Protein AF-A0A381U8D2-F1 (afdb_monomer_lite)

Foldseek 3Di:
DEDQEADEDALPDADADPAAYEYEPVNVVVVGHHPYQRNHDQCSQWDQDPNDTDGRYDYHFDWDFPPVVLLVVLVVPFPAEAEFCPQFPDVFHARWTKEKEWADDQFFTKIFMFIFAFFQAAFDWGKAKAFAAQDDACQAADASYKAFDNDRDADLVPGPQPTFKIFGFQAHDVRHGCQVSQQPLQAQQWKKKKAFPVRQWIKIFGQNHRWDDDPGGTIRGGDRPRIDTDHDPSDDGDHRTMMMMTTPNTDADGDPPAFPNDNLLAFPDDPPLPDARALAAAHDDDGCLQALRLPAPPQDGCVRCVVSSQPHPRTPGHIDTDGDDAQREYEHEQYEYEYAYEFNAFYEYAYALWHWHQHNNGSPRIYIHGHEYEYQAAYAYPPADPLRHFQAVVNVGDRTAYEYATSREHEHEQYQCLQHAQNPHHAEYHYHYAYHGRAYFHAYNQQLHQAPANADQPSVAPVHRHHNNCNLCVSGHDTPPDDRRNPDLATEREEYHYAAHTHYPDYYYQFAEPPHSQDGPPGTGYHYDYHYNNVCVVNNHVSDDFIARPVRDGPDPPVDDDPDPPPD

Radius of gyration: 29.32 Å; chains: 1; bounding box: 74×53×84 Å

Sequence (568 aa):
VHTNGDIVFSNYGCPEFSGSVTITNEAVENGGGIGGWGACDEGVFEQEIDGETVNILDTISTIIFPPENSAQLVRANADYVFTADDMLFRSGKKDTMIMTEINFTEGGFWAAQWWYNIPPIGGPPNEFDFFWDGISQALNVVLGGLHFGQDNLYDPETGYDEADFFVVSHTDIHGDNVLTDLINTIDTDDILQIRNNDESKTVSFTVQNPPFQTSQGVLVSIVPGSINYSSDIDEGFLDNEPVTLVNTSASTGLAEDVEWNSFQYYHDHVDDGSEYCPVGGRHHFDFDYWNAAGIVGSNCDIFSCPNDIYNSEYVYMQKVFYPYSNPTVIYVKGGQVLVRGIVGGKYTIVTDDYTEYRRHDNMTIVDRVWGNIWLINDILYADSYTNGQVIHPEDGGTENVLGLIAGGSVIIANTRPNGARGQAYGSDIKINAAIMAMYGGFISHYWQNNLTAYHDWNDNLAYGYIADGRGGHRNYYRTENQNGLYNNTNDKRGVVHLWGSIVQQKRGYMLRNFPGPYNVSPGVGYDKNYHYDWNLRFNPPPYYPDQVDINNNIILKMASYGELDNDL

Structure (mmCIF, N/CA/C/O backbone):
data_AF-A0A381U8D2-F1
#
_entry.id   AF-A0A381U8D2-F1
#
loop_
_atom_site.group_PDB
_atom_site.id
_atom_site.type_symbol
_atom_site.label_atom_id
_atom_site.label_alt_id
_atom_site.label_comp_id
_atom_site.label_asym_id
_atom_site.label_entity_id
_atom_site.label_seq_id
_atom_site.pdbx_PDB_ins_code
_atom_site.Cartn_x
_atom_site.Cartn_y
_atom_site.Cartn_z
_atom_site.occupancy
_atom_site.B_iso_or_equiv
_atom_site.auth_seq_id
_atom_site.auth_comp_id
_atom_site.auth_asym_id
_atom_site.auth_atom_id
_atom_site.pdbx_PDB_model_num
ATOM 1 N N . VAL A 1 1 ? -9.342 1.828 29.354 1.00 86.00 1 VAL A N 1
ATOM 2 C CA . VAL A 1 1 ? -8.567 2.800 28.540 1.00 86.00 1 VAL A CA 1
ATOM 3 C C . VAL A 1 1 ? -7.209 3.015 29.187 1.00 86.00 1 VAL A C 1
ATOM 5 O O . VAL A 1 1 ? -7.146 3.073 30.401 1.00 86.00 1 VAL A O 1
ATOM 8 N N . HIS A 1 2 ? -6.133 3.121 28.411 1.00 88.62 2 HIS A N 1
ATOM 9 C CA . HIS A 1 2 ? -4.800 3.431 28.934 1.00 88.62 2 HIS A CA 1
ATOM 10 C C . HIS A 1 2 ? -4.152 4.541 28.099 1.00 88.62 2 HIS A C 1
ATOM 12 O O . HIS A 1 2 ? -4.355 4.573 26.884 1.00 88.62 2 HIS A O 1
ATOM 18 N N . THR A 1 3 ? -3.378 5.424 28.730 1.00 88.62 3 THR A N 1
ATOM 19 C CA . THR A 1 3 ? -2.547 6.418 28.042 1.00 88.62 3 THR A CA 1
ATOM 20 C C . THR A 1 3 ? -1.226 6.643 28.780 1.00 88.62 3 THR A C 1
ATOM 22 O O . THR A 1 3 ? -1.213 6.793 29.998 1.00 88.62 3 THR A O 1
ATOM 25 N N . ASN A 1 4 ? -0.128 6.718 28.018 1.00 88.19 4 ASN A N 1
ATOM 26 C CA . ASN A 1 4 ? 1.178 7.182 28.502 1.00 88.19 4 ASN A CA 1
ATOM 27 C C . ASN A 1 4 ? 1.285 8.718 28.580 1.00 88.19 4 ASN A C 1
ATOM 29 O O . ASN A 1 4 ? 2.284 9.238 29.068 1.00 88.19 4 ASN A O 1
ATOM 33 N N . GLY A 1 5 ? 0.301 9.443 28.041 1.00 86.69 5 GLY A N 1
ATOM 34 C CA . GLY A 1 5 ? 0.204 10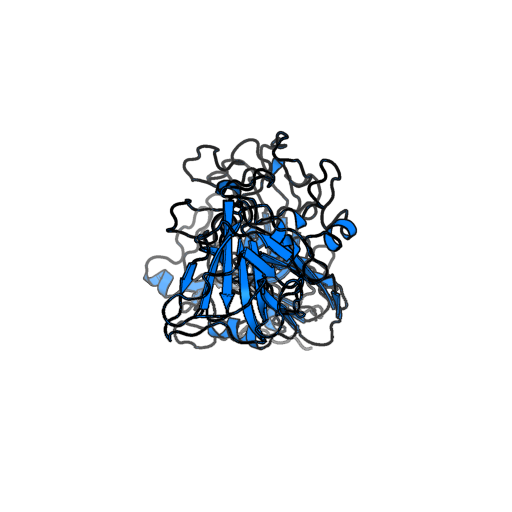.903 28.096 1.00 86.69 5 GLY A CA 1
ATOM 35 C C . GLY A 1 5 ? -1.100 11.359 28.746 1.00 86.69 5 GLY A C 1
ATOM 36 O O . GLY A 1 5 ? -1.708 10.617 29.513 1.00 86.69 5 GLY A O 1
ATOM 37 N N . ASP A 1 6 ? -1.577 12.546 28.380 1.00 87.88 6 ASP A N 1
ATOM 38 C CA . ASP A 1 6 ? -2.707 13.174 29.069 1.00 87.88 6 ASP A CA 1
ATOM 39 C C . ASP A 1 6 ? -4.083 12.766 28.527 1.00 87.88 6 ASP A C 1
ATOM 41 O O . ASP A 1 6 ? -4.304 12.624 27.318 1.00 87.88 6 ASP A O 1
ATOM 45 N N . ILE A 1 7 ? -5.056 12.676 29.434 1.00 88.69 7 ILE A N 1
ATOM 46 C CA . ILE A 1 7 ? -6.481 12.668 29.107 1.00 88.69 7 ILE A CA 1
ATOM 47 C C . ILE A 1 7 ? -6.977 14.114 29.087 1.00 88.69 7 ILE A C 1
ATOM 49 O O . ILE A 1 7 ? -6.838 14.858 30.057 1.00 88.69 7 ILE A O 1
ATOM 53 N N . VAL A 1 8 ? -7.592 14.503 27.971 1.00 89.19 8 VAL A N 1
ATOM 54 C CA . VAL A 1 8 ? -8.257 15.800 27.812 1.00 89.19 8 VAL A CA 1
ATOM 55 C C . VAL A 1 8 ? -9.687 15.562 27.351 1.00 89.19 8 VAL A C 1
ATOM 57 O O . VAL A 1 8 ? -9.925 14.856 26.363 1.00 89.19 8 VAL A O 1
ATOM 60 N N . PHE A 1 9 ? -10.630 16.166 28.063 1.00 90.19 9 PHE A N 1
ATOM 61 C CA . PHE A 1 9 ? -12.057 16.063 27.805 1.00 90.19 9 PHE A CA 1
ATOM 62 C C . PHE A 1 9 ? -12.585 17.242 26.983 1.00 90.19 9 PHE A C 1
ATOM 64 O O . PHE A 1 9 ? -11.987 18.315 26.898 1.00 90.19 9 PHE A O 1
ATOM 71 N N . SER A 1 10 ? -13.723 17.014 26.330 1.00 85.88 10 SER A N 1
ATOM 72 C CA . SER A 1 10 ? -14.376 18.002 25.472 1.00 85.88 10 SER A CA 1
ATOM 73 C C . SER A 1 10 ? -15.148 19.034 26.293 1.00 85.88 10 SER A C 1
ATOM 75 O O . SER A 1 10 ? -15.696 18.719 27.342 1.00 85.88 10 SER A O 1
ATOM 77 N N . ASN A 1 11 ? -15.295 20.249 25.758 1.00 87.75 11 ASN A N 1
ATOM 78 C CA . ASN A 1 11 ? -16.245 21.246 26.274 1.00 87.75 11 ASN A CA 1
ATOM 79 C C . ASN A 1 11 ? -17.713 20.936 25.910 1.00 87.75 11 ASN A C 1
ATOM 81 O O . ASN A 1 11 ? -18.607 21.679 26.301 1.00 87.75 11 ASN A O 1
ATOM 85 N N . TYR A 1 12 ? -17.970 19.883 25.128 1.00 83.56 12 TYR A N 1
ATOM 86 C CA . TYR A 1 12 ? -19.281 19.593 24.531 1.00 83.56 12 TYR A CA 1
ATOM 87 C C . TYR A 1 12 ? -19.822 18.198 24.883 1.00 83.56 12 TYR A C 1
ATOM 89 O O . TYR A 1 12 ? -20.508 17.577 24.076 1.00 83.56 12 TYR A O 1
ATOM 97 N N . GLY A 1 13 ? -19.511 17.704 26.081 1.00 84.00 13 GLY A N 1
ATOM 98 C CA . GLY A 1 13 ? -20.002 16.426 26.604 1.00 84.00 13 GLY A CA 1
ATOM 99 C C . GLY A 1 13 ? -18.897 15.589 27.240 1.00 84.00 13 GLY A C 1
ATOM 100 O O . GLY A 1 13 ? -17.712 15.883 27.067 1.00 84.00 13 GLY A O 1
ATOM 101 N N . CYS A 1 14 ? -19.306 14.535 27.948 1.00 87.50 14 CYS A N 1
ATOM 102 C CA . CYS A 1 14 ? -18.416 13.646 28.689 1.00 87.50 14 CYS A CA 1
ATOM 103 C C . CYS A 1 14 ? -18.540 12.203 28.221 1.00 87.50 14 CYS A C 1
ATOM 105 O O . CYS A 1 14 ? -19.649 11.772 27.899 1.00 87.50 14 CYS A O 1
ATOM 107 N N . PRO A 1 15 ? -17.420 11.466 28.140 1.00 87.00 15 PRO A N 1
ATOM 108 C CA . PRO A 1 15 ? -17.471 10.044 27.864 1.00 87.00 15 PRO A CA 1
ATOM 109 C C . PRO A 1 15 ? -18.020 9.293 29.077 1.00 87.00 15 PRO A C 1
ATOM 111 O O . PRO A 1 15 ? -17.845 9.719 30.215 1.00 87.00 15 PRO A O 1
ATOM 114 N N . GLU A 1 16 ? -18.618 8.143 28.807 1.00 85.62 16 GLU A N 1
ATOM 115 C CA . GLU A 1 16 ? -18.899 7.127 29.812 1.00 85.62 16 GLU A CA 1
ATOM 116 C C . GLU A 1 16 ? -17.839 6.032 29.673 1.00 85.62 16 GLU A C 1
ATOM 118 O O . GLU A 1 16 ? -17.576 5.540 28.570 1.00 85.62 16 GLU A O 1
ATOM 123 N N . PHE A 1 17 ? -17.194 5.675 30.779 1.00 84.38 17 PHE A N 1
ATOM 124 C CA . PHE A 1 17 ? -16.294 4.531 30.835 1.00 84.38 17 PHE A CA 1
ATOM 125 C C . PHE A 1 17 ? -17.013 3.392 31.545 1.00 84.38 17 PHE A C 1
ATOM 127 O O . PHE A 1 17 ? -17.603 3.608 32.595 1.00 84.38 17 PHE A O 1
ATOM 134 N N . SER A 1 18 ? -16.930 2.182 30.993 1.00 77.25 18 SER A N 1
ATOM 135 C CA . SER A 1 18 ? -17.496 0.949 31.562 1.00 77.25 18 SER A CA 1
ATOM 136 C C . SER A 1 18 ? -16.420 -0.019 32.084 1.00 77.25 18 SER A C 1
ATOM 138 O O . SER A 1 18 ? -16.686 -1.193 32.308 1.00 77.25 18 SER A O 1
ATOM 140 N N . GLY A 1 19 ? -15.185 0.456 32.283 1.00 79.75 19 GLY A N 1
ATOM 141 C CA . GLY A 1 19 ? -14.073 -0.345 32.799 1.00 79.75 19 GLY A CA 1
ATOM 142 C C . GLY A 1 19 ? -12.849 0.503 33.140 1.00 79.75 19 GLY A C 1
ATOM 143 O O . GLY A 1 19 ? -12.891 1.726 33.027 1.00 79.75 19 GLY A O 1
ATOM 144 N N . SER A 1 20 ? -11.746 -0.147 33.525 1.00 83.94 20 SER A N 1
ATOM 145 C CA . SER A 1 20 ? -10.568 0.537 34.076 1.00 83.94 20 SER A CA 1
ATOM 146 C C . SER A 1 20 ? -9.982 1.606 33.151 1.00 83.94 20 SER A C 1
ATOM 148 O O . SER A 1 20 ? -9.845 1.418 31.933 1.00 83.94 20 SER A O 1
ATOM 150 N N . VAL A 1 21 ? -9.595 2.732 33.743 1.00 88.06 21 VAL A N 1
ATOM 151 C CA . VAL A 1 21 ? -8.854 3.814 33.100 1.00 88.06 21 VAL A CA 1
ATOM 152 C C . VAL A 1 21 ? -7.514 3.954 33.803 1.00 88.06 21 VAL A C 1
ATOM 154 O O . VAL A 1 21 ? -7.453 4.034 35.018 1.00 88.06 21 VAL A O 1
ATOM 157 N N . THR A 1 22 ? -6.425 3.987 33.046 1.00 88.69 22 THR A N 1
ATOM 158 C CA . THR A 1 22 ? -5.085 4.131 33.624 1.00 88.69 22 THR A CA 1
ATOM 159 C C . THR A 1 22 ? -4.305 5.236 32.932 1.00 88.69 22 THR A C 1
ATOM 161 O O . THR A 1 22 ? -4.269 5.275 31.697 1.00 88.69 22 THR A O 1
ATOM 164 N N . ILE A 1 23 ? -3.644 6.070 33.723 1.00 89.00 23 ILE A N 1
ATOM 165 C CA . ILE A 1 23 ? -2.628 7.039 33.291 1.00 89.00 23 ILE A CA 1
ATOM 166 C C . ILE A 1 23 ? -1.275 6.636 33.881 1.00 89.00 23 ILE A C 1
ATOM 168 O O . ILE A 1 23 ? -1.216 5.771 34.756 1.00 89.00 23 ILE A O 1
ATOM 172 N N . THR A 1 24 ? -0.176 7.216 33.407 1.00 88.06 24 THR A N 1
ATOM 173 C CA . THR A 1 24 ? 1.145 6.843 33.921 1.00 88.06 24 THR A CA 1
ATOM 174 C C . THR A 1 24 ? 1.582 7.701 35.102 1.00 88.06 24 THR A C 1
ATOM 176 O O . THR A 1 24 ? 1.290 8.898 35.146 1.00 88.06 24 THR A O 1
ATOM 179 N N . ASN A 1 25 ? 2.319 7.100 36.042 1.00 86.50 25 ASN A N 1
ATOM 180 C CA . ASN A 1 25 ? 2.980 7.812 37.140 1.00 86.50 25 ASN A CA 1
ATOM 181 C C . ASN A 1 25 ? 3.822 8.967 36.587 1.00 86.50 25 ASN A C 1
ATOM 183 O O . ASN A 1 25 ? 3.724 10.096 37.056 1.00 86.50 25 ASN A O 1
ATOM 187 N N . GLU A 1 26 ? 4.575 8.703 35.519 1.00 85.44 26 GLU A N 1
ATOM 188 C CA . GLU A 1 26 ? 5.446 9.683 34.882 1.00 85.44 26 GLU A CA 1
ATOM 189 C C . GLU A 1 26 ? 4.659 10.836 34.231 1.00 85.44 26 GLU A C 1
ATOM 191 O O . GLU A 1 26 ? 5.106 11.982 34.279 1.00 85.44 26 GLU A O 1
ATOM 196 N N . ALA A 1 27 ? 3.480 10.584 33.642 1.00 84.62 27 ALA A N 1
ATOM 197 C CA . ALA A 1 27 ? 2.638 11.657 33.101 1.00 84.62 27 ALA A CA 1
ATOM 198 C C . ALA A 1 27 ? 2.110 12.569 34.218 1.00 84.62 27 ALA A C 1
ATOM 200 O O . ALA A 1 27 ? 2.160 13.792 34.090 1.00 84.62 27 ALA A O 1
ATOM 201 N N . VAL A 1 28 ? 1.662 11.985 35.333 1.00 85.62 28 VAL A N 1
ATOM 202 C CA . VAL A 1 28 ? 1.177 12.738 36.500 1.00 85.62 28 VAL A CA 1
ATOM 203 C C . VAL A 1 28 ? 2.308 13.544 37.151 1.00 85.62 28 VAL A C 1
ATOM 205 O O . VAL A 1 28 ? 2.137 14.731 37.426 1.00 85.62 28 VAL A O 1
ATOM 208 N N . GLU A 1 29 ? 3.484 12.943 37.350 1.00 85.62 29 GLU A N 1
ATOM 209 C CA . GLU A 1 29 ? 4.657 13.603 37.945 1.00 85.62 29 GLU A CA 1
ATOM 210 C C . GLU A 1 29 ? 5.160 14.793 37.115 1.00 85.62 29 GLU A C 1
ATOM 212 O O . GLU A 1 29 ? 5.603 15.798 37.675 1.00 85.62 29 GLU A O 1
ATOM 217 N N . ASN A 1 30 ? 5.035 14.724 35.787 1.00 83.19 30 ASN A N 1
ATOM 218 C CA . ASN A 1 30 ? 5.392 15.815 34.877 1.00 83.19 30 ASN A CA 1
ATOM 219 C C . ASN A 1 30 ? 4.339 16.941 34.811 1.00 83.19 30 ASN A C 1
ATOM 221 O O . ASN A 1 30 ? 4.438 17.831 33.965 1.00 83.19 30 ASN A O 1
ATOM 225 N N . GLY A 1 31 ? 3.346 16.935 35.707 1.00 77.56 31 GLY A N 1
ATOM 226 C CA . GLY A 1 31 ? 2.273 17.932 35.760 1.00 77.56 31 GLY A CA 1
ATOM 227 C C . GLY A 1 31 ? 1.148 17.698 34.748 1.00 77.56 31 GLY A C 1
ATOM 228 O O . GLY A 1 31 ? 0.357 18.611 34.515 1.00 77.56 31 GLY A O 1
ATOM 229 N N . GLY A 1 32 ? 1.100 16.507 34.146 1.00 81.50 32 GLY A N 1
ATOM 230 C CA . GLY A 1 32 ? 0.054 16.045 33.237 1.00 81.50 32 GLY A CA 1
ATOM 231 C C . GLY A 1 32 ? -0.979 15.150 33.931 1.00 81.50 32 GLY A C 1
ATOM 232 O O . GLY A 1 32 ? -1.434 15.427 35.043 1.00 81.50 32 GLY A O 1
ATOM 233 N N . GLY A 1 33 ? -1.380 14.072 33.256 1.00 83.12 33 GLY A N 1
ATOM 234 C CA . GLY A 1 33 ? -2.414 13.135 33.701 1.00 83.12 33 GLY A CA 1
ATOM 235 C C . GLY A 1 33 ? -3.786 13.529 33.163 1.00 83.12 33 GLY A C 1
ATOM 236 O O . GLY A 1 33 ? -4.181 13.077 32.088 1.00 83.12 33 GLY A O 1
ATOM 237 N N . ILE A 1 34 ? -4.508 14.401 33.875 1.00 88.06 34 ILE A N 1
ATOM 238 C CA . ILE A 1 34 ? -5.744 15.021 33.368 1.00 88.06 34 ILE A CA 1
ATOM 239 C C . ILE A 1 34 ? -5.422 16.440 32.893 1.00 88.06 34 ILE A C 1
ATOM 241 O O . ILE A 1 34 ? -5.469 17.402 33.658 1.00 88.06 34 ILE A O 1
ATOM 245 N N . GLY A 1 35 ? -5.090 16.570 31.608 1.00 83.19 35 GLY A N 1
ATOM 246 C CA . GLY A 1 35 ? -4.663 17.835 31.000 1.00 83.19 35 GLY A CA 1
ATOM 247 C C . GLY A 1 35 ? -5.793 18.857 30.812 1.00 83.19 35 GLY A C 1
ATOM 248 O O . GLY A 1 35 ? -5.533 20.032 30.556 1.00 83.19 35 GLY A O 1
ATOM 249 N N . GLY A 1 36 ? -7.056 18.440 30.940 1.00 88.12 36 GLY A N 1
ATOM 250 C CA . GLY A 1 36 ? -8.195 19.354 30.912 1.00 88.12 36 GLY A CA 1
ATOM 251 C C . GLY A 1 36 ? -9.540 18.654 31.068 1.00 88.12 36 GLY A C 1
ATOM 252 O O . GLY A 1 36 ? -9.834 17.689 30.366 1.00 88.12 36 GLY A O 1
ATOM 253 N N . TRP A 1 37 ? -10.371 19.188 31.960 1.00 91.31 37 TRP A N 1
ATOM 254 C CA . TRP A 1 37 ? -11.692 18.645 32.285 1.00 91.31 37 TRP A CA 1
ATOM 255 C C . TRP A 1 37 ? -12.788 19.010 31.285 1.00 91.31 37 TRP A C 1
ATOM 257 O O . TRP A 1 37 ? -13.767 18.285 31.153 1.00 91.31 37 TRP A O 1
ATOM 267 N N . GLY A 1 38 ? -12.631 20.105 30.544 1.00 91.75 38 GLY A N 1
ATOM 268 C CA . GLY A 1 38 ? -13.663 20.570 29.623 1.00 91.75 38 GLY A CA 1
ATOM 269 C C . GLY A 1 38 ? -15.020 20.738 30.319 1.00 91.75 38 GLY A C 1
ATOM 270 O O . GLY A 1 38 ? -15.133 21.506 31.270 1.00 91.75 38 GLY A O 1
ATOM 271 N N . ALA A 1 39 ? -16.039 20.017 29.845 1.00 91.38 39 ALA A N 1
ATOM 272 C CA . ALA A 1 39 ? -17.380 19.970 30.437 1.00 91.38 39 ALA A CA 1
ATOM 273 C C . ALA A 1 39 ? -17.568 18.861 31.492 1.00 91.38 39 ALA A C 1
ATOM 275 O O . ALA A 1 39 ? -18.692 18.654 31.946 1.00 91.38 39 ALA A O 1
ATOM 276 N N . CYS A 1 40 ? -16.504 18.139 31.842 1.00 93.88 40 CYS A N 1
ATOM 277 C CA . CYS A 1 40 ? -16.522 16.993 32.745 1.00 93.88 40 CYS A CA 1
ATOM 278 C C . CYS A 1 40 ? -16.004 17.334 34.135 1.00 93.88 40 CYS A C 1
ATOM 280 O O . CYS A 1 40 ? -15.383 18.373 34.348 1.00 93.88 40 CYS A O 1
ATOM 282 N N . ASP A 1 41 ? -16.246 16.425 35.068 1.00 91.75 41 ASP A N 1
ATOM 283 C CA . ASP A 1 41 ? -15.702 16.432 36.419 1.00 91.75 41 ASP A CA 1
ATOM 284 C C . ASP A 1 41 ? -15.196 15.028 36.783 1.00 91.75 41 ASP A C 1
ATOM 286 O O . ASP A 1 41 ? -15.220 14.113 35.957 1.00 91.75 41 ASP A O 1
ATOM 290 N N . GLU A 1 42 ? -14.704 14.863 38.009 1.00 88.69 42 GLU A N 1
ATOM 291 C CA . GLU A 1 42 ? -14.137 13.601 38.500 1.00 88.69 42 GLU A CA 1
ATOM 292 C C . GLU A 1 42 ? -15.126 12.426 38.450 1.00 88.69 42 GLU A C 1
ATOM 294 O O . GLU A 1 42 ? -14.688 11.281 38.322 1.00 88.69 42 GLU A O 1
ATOM 299 N N . GLY A 1 43 ? -16.438 12.699 38.436 1.00 89.75 43 GLY A N 1
ATOM 300 C CA . GLY A 1 43 ? -17.491 11.687 38.374 1.00 89.75 43 GLY A CA 1
ATOM 301 C C . GLY A 1 43 ? -17.454 10.830 37.107 1.00 89.75 43 GLY A C 1
ATOM 302 O O . GLY A 1 43 ? -18.003 9.735 37.093 1.00 89.75 43 GLY A O 1
ATOM 303 N N . VAL A 1 44 ? -16.745 11.253 36.051 1.00 90.88 44 VAL A N 1
ATOM 304 C CA . VAL A 1 44 ? -16.521 10.407 34.859 1.00 90.88 44 VAL A CA 1
ATOM 305 C C . VAL A 1 44 ? -15.710 9.142 35.156 1.00 90.88 44 VAL A C 1
ATOM 307 O O . VAL A 1 44 ? -15.709 8.215 34.348 1.00 90.88 44 VAL A O 1
ATOM 310 N N . PHE A 1 45 ? -15.002 9.112 36.286 1.00 91.38 45 PHE A N 1
ATOM 311 C CA . PHE A 1 45 ? -14.238 7.962 36.759 1.00 91.38 45 PHE A CA 1
ATOM 312 C C . PHE A 1 45 ? -14.902 7.260 37.944 1.00 91.38 45 PHE A C 1
ATOM 314 O O . PHE A 1 45 ? -14.269 6.410 38.562 1.00 91.38 45 PHE A O 1
ATOM 321 N N . GLU A 1 46 ? -16.145 7.593 38.275 1.00 90.62 46 GLU A N 1
ATOM 322 C CA . GLU A 1 46 ? -16.898 6.931 39.335 1.00 90.62 46 GLU A CA 1
ATOM 323 C C . GLU A 1 46 ? -17.862 5.908 38.723 1.00 90.62 46 GLU A C 1
ATOM 325 O O . GLU A 1 46 ? -18.598 6.207 37.782 1.00 90.62 46 GLU A O 1
ATOM 330 N N . GLN A 1 47 ? -17.855 4.683 39.247 1.00 85.19 47 GLN A N 1
ATOM 331 C CA . GLN A 1 47 ? -18.803 3.633 38.875 1.00 85.19 47 GLN A CA 1
ATOM 332 C C . GLN A 1 47 ? -19.455 3.028 40.108 1.00 85.19 47 GLN A C 1
ATOM 334 O O . GLN A 1 47 ? -18.795 2.802 41.114 1.00 85.19 47 GLN A O 1
ATOM 339 N N . GLU A 1 48 ? -20.738 2.700 40.000 1.00 85.56 48 GLU A N 1
ATOM 340 C CA . GLU A 1 48 ? -21.431 1.894 41.001 1.00 85.56 48 GLU A CA 1
ATOM 341 C C . GLU A 1 48 ? -21.191 0.413 40.710 1.00 85.56 48 GLU A C 1
ATOM 343 O O . GLU A 1 48 ? -21.728 -0.129 39.741 1.00 85.56 48 GLU A O 1
ATOM 348 N N . ILE A 1 49 ? -20.396 -0.242 41.553 1.00 81.50 49 ILE A N 1
ATOM 349 C CA . ILE A 1 49 ? -20.146 -1.684 41.492 1.00 81.50 49 ILE A CA 1
ATOM 350 C C . ILE A 1 49 ? -20.596 -2.277 42.825 1.00 81.50 49 ILE A C 1
ATOM 352 O O . ILE A 1 49 ? -20.163 -1.840 43.886 1.00 81.50 49 ILE A O 1
ATOM 356 N N . ASP A 1 50 ? -21.532 -3.227 42.775 1.00 83.31 50 ASP A N 1
ATOM 357 C CA . ASP A 1 50 ? -22.098 -3.903 43.954 1.00 83.31 50 ASP A CA 1
ATOM 358 C C . ASP A 1 50 ? -22.662 -2.968 45.047 1.00 83.31 50 ASP A C 1
ATOM 360 O O . ASP A 1 50 ? -22.727 -3.315 46.227 1.00 83.31 50 ASP A O 1
ATOM 364 N N . GLY A 1 51 ? -23.146 -1.788 44.646 1.00 85.06 51 GLY A N 1
ATOM 365 C CA . GLY A 1 51 ? -23.723 -0.788 45.551 1.00 85.06 51 GLY A CA 1
ATOM 366 C C . GLY A 1 51 ? -22.696 0.103 46.256 1.00 85.06 51 GLY A C 1
ATOM 367 O O . GLY A 1 51 ? -23.071 0.815 47.192 1.00 85.06 51 GLY A O 1
ATOM 368 N N . GLU A 1 52 ? -21.433 0.065 45.825 1.00 87.38 52 GLU A N 1
ATOM 369 C CA . GLU A 1 52 ? -20.385 0.997 46.229 1.00 87.38 52 GLU A CA 1
ATOM 370 C C . GLU A 1 52 ? -19.891 1.822 45.030 1.00 87.38 52 GLU A C 1
ATOM 372 O O . GLU A 1 52 ? -19.647 1.294 43.942 1.00 87.38 52 GLU A O 1
ATOM 377 N N . THR A 1 53 ? -19.690 3.124 45.248 1.00 87.75 53 THR A N 1
ATOM 378 C CA . THR A 1 53 ? -19.027 4.007 44.285 1.00 87.75 53 THR A CA 1
ATOM 379 C C . THR A 1 53 ? -17.522 3.730 44.298 1.00 87.75 53 THR A C 1
ATOM 381 O O . THR A 1 53 ? -16.838 4.029 45.281 1.00 87.75 53 THR A O 1
ATOM 384 N N . VAL A 1 54 ? -16.986 3.185 43.209 1.00 87.44 54 VAL A N 1
ATOM 385 C CA . VAL A 1 54 ? -15.552 2.932 43.026 1.00 87.44 54 VAL A CA 1
ATOM 386 C C . VAL A 1 54 ? -14.955 3.894 42.008 1.00 87.44 54 VAL A C 1
ATOM 388 O O . VAL A 1 54 ? -15.578 4.218 40.996 1.00 87.44 54 VAL A O 1
ATOM 391 N N . ASN A 1 55 ? -13.723 4.338 42.262 1.00 87.69 55 ASN A N 1
ATOM 392 C CA . ASN A 1 55 ? -12.965 5.103 41.282 1.00 87.69 55 ASN A CA 1
ATOM 393 C C . ASN A 1 55 ? -12.227 4.142 40.338 1.00 87.69 55 ASN A C 1
ATOM 395 O O . ASN A 1 55 ? -11.459 3.293 40.789 1.00 87.69 55 ASN A O 1
ATOM 399 N N . ILE A 1 56 ? -12.473 4.269 39.037 1.00 87.75 56 ILE A N 1
ATOM 400 C CA . ILE A 1 56 ? -11.892 3.416 37.991 1.00 87.75 56 ILE A CA 1
ATOM 401 C C . ILE A 1 56 ? -10.622 4.000 37.358 1.00 87.75 56 ILE A C 1
ATOM 403 O O . ILE A 1 56 ? -10.065 3.367 36.457 1.00 87.75 56 ILE A O 1
ATOM 407 N N . LEU A 1 57 ? -10.180 5.190 37.783 1.00 88.38 57 LEU A N 1
ATOM 408 C CA . LEU A 1 57 ? -8.914 5.799 37.384 1.00 88.38 57 LEU A CA 1
ATOM 409 C C . LEU A 1 57 ? -7.781 5.320 38.296 1.00 88.38 57 LEU A C 1
ATOM 411 O O . LEU A 1 57 ? -7.819 5.512 39.508 1.00 88.38 57 LEU A O 1
ATOM 415 N N . ASP A 1 58 ? -6.738 4.768 37.688 1.00 87.94 58 ASP A N 1
ATOM 416 C CA . ASP A 1 58 ? -5.533 4.312 38.379 1.00 87.94 58 ASP A CA 1
ATOM 417 C C . ASP A 1 58 ? -4.258 4.838 37.693 1.00 87.94 58 ASP A C 1
ATOM 419 O O . ASP A 1 58 ? -4.272 5.302 36.545 1.00 87.94 58 ASP A O 1
ATOM 423 N N . THR A 1 59 ? -3.137 4.775 38.403 1.00 87.00 59 THR A N 1
ATOM 424 C CA . THR A 1 59 ? -1.814 5.192 37.932 1.00 87.00 59 THR A CA 1
ATOM 425 C C . THR A 1 59 ? -0.874 3.996 37.850 1.00 87.00 59 THR A C 1
ATOM 427 O O . THR A 1 59 ? -0.628 3.327 38.851 1.00 87.00 59 THR A O 1
ATOM 430 N N . ILE A 1 60 ? -0.299 3.744 36.672 1.00 87.06 60 ILE A N 1
ATOM 431 C CA . ILE A 1 60 ? 0.660 2.647 36.452 1.00 87.06 60 ILE A CA 1
ATOM 432 C C . ILE A 1 60 ? 1.993 3.166 35.903 1.00 87.06 60 ILE A C 1
ATOM 434 O O . ILE A 1 60 ? 2.115 4.332 35.549 1.00 87.06 60 ILE A O 1
ATOM 438 N N . SER A 1 61 ? 3.020 2.324 35.816 1.00 85.06 61 SER A N 1
ATOM 439 C CA . SER A 1 61 ? 4.257 2.698 35.115 1.00 85.06 61 SER A CA 1
ATOM 440 C C . SER A 1 61 ? 4.033 2.841 33.611 1.00 85.06 61 SER A C 1
ATOM 442 O O . SER A 1 61 ? 3.174 2.175 33.030 1.00 85.06 61 SER A O 1
ATOM 444 N N . THR A 1 62 ? 4.843 3.688 32.977 1.00 85.81 62 THR A N 1
ATOM 445 C CA . THR A 1 62 ? 4.848 3.848 31.519 1.00 85.81 62 THR A CA 1
ATOM 446 C C . THR A 1 62 ? 5.017 2.512 30.797 1.00 85.81 62 THR A C 1
ATOM 448 O O . THR A 1 62 ? 5.913 1.722 31.104 1.00 85.81 62 THR A O 1
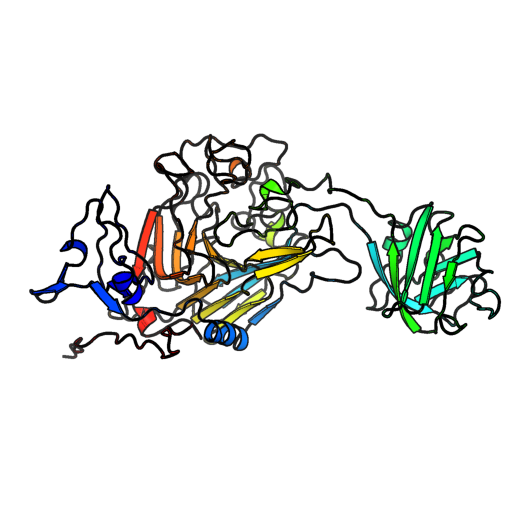ATOM 451 N N . ILE A 1 63 ? 4.142 2.271 29.819 1.00 85.25 63 ILE A N 1
ATOM 452 C CA . ILE A 1 63 ? 4.205 1.102 28.938 1.00 85.25 63 ILE A CA 1
ATOM 453 C C . ILE A 1 63 ? 5.160 1.424 27.788 1.00 85.25 63 ILE A C 1
ATOM 455 O O . ILE A 1 63 ? 4.997 2.455 27.132 1.00 85.25 63 ILE A O 1
ATOM 459 N N . ILE A 1 64 ? 6.134 0.560 27.500 1.00 84.31 64 ILE A N 1
ATOM 460 C CA . ILE A 1 64 ? 6.972 0.732 26.307 1.00 84.31 64 ILE A CA 1
ATOM 461 C C . ILE A 1 64 ? 6.117 0.464 25.068 1.00 84.31 64 ILE A C 1
ATOM 463 O O . ILE A 1 64 ? 5.483 -0.586 24.942 1.00 84.31 64 ILE A O 1
ATOM 467 N N . PHE A 1 65 ? 6.117 1.416 24.138 1.00 83.81 65 PHE A N 1
ATOM 468 C CA . PHE A 1 65 ? 5.456 1.277 22.849 1.00 83.81 65 PHE A CA 1
ATOM 469 C C . PHE A 1 65 ? 6.269 2.002 21.755 1.00 83.81 65 PHE A C 1
ATOM 471 O O . PHE A 1 65 ? 6.771 3.097 22.031 1.00 83.81 65 PHE A O 1
ATOM 478 N N . PRO A 1 66 ? 6.412 1.427 20.542 1.00 84.81 66 PRO A N 1
ATOM 479 C CA . PRO A 1 66 ? 5.938 0.101 20.126 1.00 84.81 66 PRO A CA 1
ATOM 480 C C . PRO A 1 66 ? 6.717 -1.062 20.774 1.00 84.81 66 PRO A C 1
ATOM 482 O O . PRO A 1 66 ? 7.837 -0.874 21.245 1.00 84.81 66 PRO A O 1
ATOM 485 N N . PRO A 1 67 ? 6.142 -2.278 20.822 1.00 78.06 67 PRO A N 1
ATOM 486 C CA . PRO A 1 67 ? 6.816 -3.444 21.386 1.00 78.06 67 PRO A CA 1
ATOM 487 C C . PRO A 1 67 ? 7.848 -4.014 20.391 1.00 78.06 67 PRO A C 1
ATOM 489 O O . PRO A 1 67 ? 7.505 -4.828 19.534 1.00 78.06 67 PRO A O 1
ATOM 492 N N . GLU A 1 68 ? 9.117 -3.605 20.505 1.00 65.00 68 GLU A N 1
ATOM 493 C CA . GLU A 1 68 ? 10.182 -3.961 19.543 1.00 65.00 68 GLU A CA 1
ATOM 494 C C . GLU A 1 68 ? 10.396 -5.479 19.380 1.00 65.00 68 GLU A C 1
ATOM 496 O O . GLU A 1 68 ? 10.303 -6.010 18.273 1.00 65.00 68 GLU A O 1
ATOM 501 N N . ASN A 1 69 ? 10.641 -6.209 20.475 1.00 72.00 69 ASN A N 1
ATOM 502 C CA . ASN A 1 69 ? 10.962 -7.645 20.408 1.00 72.00 69 ASN A CA 1
ATOM 503 C C . ASN A 1 69 ? 9.761 -8.502 19.979 1.00 72.00 69 ASN A C 1
ATOM 505 O O . ASN A 1 69 ? 9.911 -9.535 19.327 1.00 72.00 69 ASN A O 1
ATOM 509 N N . SER A 1 70 ? 8.554 -8.080 20.349 1.00 72.62 70 SER A N 1
ATOM 510 C CA . SER A 1 70 ? 7.343 -8.869 20.132 1.00 72.62 70 SER A CA 1
ATOM 511 C C . SER A 1 70 ? 6.844 -8.774 18.693 1.00 72.62 70 SER A C 1
ATOM 513 O O . SER A 1 70 ? 6.410 -9.779 18.140 1.00 72.62 70 SER A O 1
ATOM 515 N N . ALA A 1 71 ? 6.949 -7.606 18.050 1.00 80.75 71 ALA A N 1
ATOM 516 C CA . ALA A 1 71 ? 6.604 -7.466 16.634 1.00 80.75 71 ALA A CA 1
ATOM 517 C C . ALA A 1 71 ? 7.526 -8.318 15.742 1.00 80.75 71 ALA A C 1
ATOM 519 O O . ALA A 1 71 ? 7.059 -8.993 14.822 1.00 80.75 71 ALA A O 1
ATOM 520 N N . GLN A 1 72 ? 8.822 -8.359 16.068 1.00 86.19 72 GLN A N 1
ATOM 521 C CA . GLN A 1 72 ? 9.785 -9.245 15.410 1.00 86.19 72 GLN A CA 1
ATOM 522 C C . GLN A 1 72 ? 9.441 -10.722 15.626 1.00 86.19 72 GLN A C 1
ATOM 524 O O . GLN A 1 72 ? 9.514 -11.506 14.681 1.00 86.19 72 GLN A O 1
ATOM 529 N N . LEU A 1 73 ? 9.015 -11.100 16.838 1.00 88.88 73 LEU A N 1
ATOM 530 C CA . LEU A 1 73 ? 8.561 -12.459 17.129 1.00 88.88 73 LEU A CA 1
ATOM 531 C C . LEU A 1 73 ? 7.360 -12.851 16.260 1.00 88.88 73 LEU A C 1
ATOM 533 O O . LEU A 1 73 ? 7.346 -13.964 15.738 1.00 88.88 73 LEU A O 1
ATOM 537 N N . VAL A 1 74 ? 6.392 -11.949 16.062 1.00 92.38 74 VAL A N 1
ATOM 538 C CA . VAL A 1 74 ? 5.246 -12.206 15.174 1.00 92.38 74 VAL A CA 1
ATOM 539 C C . VAL A 1 74 ? 5.735 -12.483 13.755 1.00 92.38 74 VAL A C 1
ATOM 541 O O . VAL A 1 74 ? 5.435 -13.537 13.203 1.00 92.38 74 VAL A O 1
ATOM 544 N N . ARG A 1 75 ? 6.558 -11.589 13.185 1.00 94.12 75 ARG A N 1
ATOM 545 C CA . ARG A 1 75 ? 7.107 -11.754 11.824 1.00 94.12 75 ARG A CA 1
ATOM 546 C C . ARG A 1 75 ? 7.916 -13.051 11.682 1.00 94.12 75 ARG A C 1
ATOM 548 O O . ARG A 1 75 ? 7.809 -13.730 10.667 1.00 94.12 75 ARG A O 1
ATOM 555 N N . ALA A 1 76 ? 8.688 -13.424 12.705 1.00 94.12 76 ALA A N 1
ATOM 556 C CA . ALA A 1 76 ? 9.507 -14.638 12.713 1.00 94.12 76 ALA A CA 1
ATOM 557 C C . ALA A 1 76 ? 8.694 -15.943 12.803 1.00 94.12 76 ALA A C 1
ATOM 559 O O . ALA A 1 76 ? 9.216 -17.001 12.460 1.00 94.12 76 ALA A O 1
ATOM 560 N N . ASN A 1 77 ? 7.440 -15.878 13.258 1.00 95.88 77 ASN A N 1
ATOM 561 C CA . ASN A 1 77 ? 6.523 -17.018 13.335 1.00 95.88 77 ASN A CA 1
ATOM 562 C C . ASN A 1 77 ? 5.430 -16.948 12.254 1.00 95.88 77 ASN A C 1
ATOM 564 O O . ASN A 1 77 ? 4.369 -17.540 12.422 1.00 95.88 77 ASN A O 1
ATOM 568 N N . ALA A 1 78 ? 5.668 -16.216 11.160 1.00 97.50 78 ALA A N 1
ATOM 569 C CA . ALA A 1 78 ? 4.742 -16.148 10.039 1.00 97.50 78 ALA A CA 1
ATOM 570 C C . ALA A 1 78 ? 4.562 -17.521 9.371 1.00 97.50 78 ALA A C 1
ATOM 572 O O . ALA A 1 78 ? 5.530 -18.125 8.908 1.00 97.50 78 ALA A O 1
ATOM 573 N N . ASP A 1 79 ? 3.315 -17.980 9.268 1.00 98.25 79 ASP A N 1
ATOM 574 C CA . ASP A 1 79 ? 2.947 -19.161 8.481 1.00 98.25 79 ASP A CA 1
ATOM 575 C C . ASP A 1 79 ? 2.935 -18.836 6.980 1.00 98.25 79 ASP A C 1
ATOM 577 O O . ASP A 1 79 ? 3.301 -19.667 6.147 1.00 98.25 79 ASP A O 1
ATOM 581 N N . TYR A 1 80 ? 2.537 -17.605 6.639 1.00 98.31 80 TYR A N 1
ATOM 582 C CA . TYR A 1 80 ? 2.517 -17.088 5.274 1.00 98.31 80 TYR A CA 1
ATOM 583 C C . TYR A 1 80 ? 3.256 -15.757 5.192 1.00 98.31 80 TYR A C 1
ATOM 585 O O . TYR A 1 80 ? 2.953 -14.828 5.941 1.00 98.31 80 TYR A O 1
ATOM 593 N N . VAL A 1 81 ? 4.191 -15.658 4.245 1.00 98.44 81 VAL A N 1
ATOM 594 C CA . VAL A 1 81 ? 4.919 -14.424 3.933 1.00 98.44 81 VAL A CA 1
ATOM 595 C C . VAL A 1 81 ? 4.564 -13.992 2.515 1.00 98.44 81 VAL A C 1
ATOM 597 O O . VAL A 1 81 ? 4.834 -14.717 1.560 1.00 98.44 81 VAL A O 1
ATOM 600 N N . PHE A 1 82 ? 3.957 -12.815 2.390 1.00 98.50 82 PHE A N 1
ATOM 601 C CA . PHE A 1 82 ? 3.694 -12.153 1.116 1.00 98.50 82 PHE A CA 1
ATOM 602 C C . PHE A 1 82 ? 4.761 -11.082 0.903 1.00 98.50 82 PHE A C 1
ATOM 604 O O . PHE A 1 82 ? 4.744 -10.042 1.564 1.00 98.50 82 PHE A O 1
ATOM 611 N N . THR A 1 83 ? 5.713 -11.370 0.020 1.00 97.25 83 THR A N 1
ATOM 612 C CA . THR A 1 83 ? 6.828 -10.475 -0.299 1.00 97.25 83 THR A CA 1
ATOM 613 C C . THR A 1 83 ? 6.359 -9.382 -1.250 1.00 97.25 83 THR A C 1
ATOM 615 O O . THR A 1 83 ? 5.778 -9.671 -2.292 1.00 97.25 83 THR A O 1
ATOM 618 N N . ALA A 1 84 ? 6.558 -8.126 -0.871 1.00 95.06 84 ALA A N 1
ATOM 619 C CA . ALA A 1 84 ? 6.164 -6.953 -1.644 1.00 95.06 84 ALA A CA 1
ATOM 620 C C . ALA A 1 84 ? 7.352 -6.037 -2.002 1.00 95.06 84 ALA A C 1
ATOM 622 O O . ALA A 1 84 ? 7.164 -5.004 -2.641 1.00 95.06 84 ALA A O 1
ATOM 623 N N . ASP A 1 85 ? 8.573 -6.443 -1.645 1.00 93.69 85 ASP A N 1
ATOM 624 C CA . ASP A 1 85 ? 9.827 -5.762 -1.975 1.00 93.69 85 ASP A CA 1
ATOM 625 C C . ASP A 1 85 ? 10.608 -6.412 -3.139 1.00 93.69 85 ASP A C 1
ATOM 627 O O . ASP A 1 85 ? 11.698 -5.956 -3.469 1.00 93.69 85 ASP A O 1
ATOM 631 N N . ASP A 1 86 ? 10.047 -7.423 -3.817 1.00 91.50 86 ASP A N 1
ATOM 632 C CA . ASP A 1 86 ? 10.699 -8.155 -4.927 1.00 91.50 86 ASP A CA 1
ATOM 633 C C . ASP A 1 86 ? 10.995 -7.290 -6.168 1.00 91.50 86 ASP A C 1
ATOM 635 O O . ASP A 1 86 ? 11.882 -7.598 -6.967 1.00 91.50 86 ASP A O 1
ATOM 639 N N . MET A 1 87 ? 10.225 -6.219 -6.368 1.00 88.19 87 MET A N 1
ATOM 640 C CA . MET A 1 87 ? 10.351 -5.323 -7.523 1.00 88.19 87 MET A CA 1
ATOM 641 C C . MET A 1 87 ? 11.090 -4.021 -7.202 1.00 88.19 87 MET A C 1
ATOM 643 O O . MET A 1 87 ? 11.123 -3.098 -8.023 1.00 88.19 87 MET A O 1
ATOM 647 N N . LEU A 1 88 ? 11.719 -3.965 -6.032 1.00 89.62 88 LEU A N 1
ATOM 648 C CA . LEU A 1 88 ? 12.503 -2.831 -5.574 1.00 89.62 88 LEU A CA 1
ATOM 649 C C . LEU A 1 88 ? 13.988 -3.100 -5.751 1.00 89.62 88 LEU A C 1
ATOM 651 O O . LEU A 1 88 ? 14.446 -4.240 -5.733 1.00 89.62 88 LEU A O 1
ATOM 655 N N . PHE A 1 89 ? 14.739 -2.021 -5.938 1.00 80.12 89 PHE A N 1
ATOM 656 C CA . PHE A 1 89 ? 16.194 -2.031 -6.004 1.00 80.12 89 PHE A CA 1
ATOM 657 C C . PHE A 1 89 ? 16.766 -2.984 -7.075 1.00 80.12 89 PHE A C 1
ATOM 659 O O . PHE A 1 89 ? 17.894 -3.456 -6.948 1.00 80.12 89 PHE A O 1
ATOM 666 N N . ARG A 1 90 ? 16.006 -3.258 -8.151 1.00 79.38 90 ARG A N 1
ATOM 667 C CA . ARG A 1 90 ? 16.440 -4.100 -9.276 1.00 79.38 90 ARG A CA 1
ATOM 668 C C . ARG A 1 90 ? 17.455 -3.358 -10.134 1.00 79.38 90 ARG A C 1
ATOM 670 O O . ARG A 1 90 ? 17.229 -2.200 -10.505 1.00 79.38 90 ARG A O 1
ATOM 677 N N . SER A 1 91 ? 18.550 -4.051 -10.451 1.00 65.62 91 SER A N 1
ATOM 678 C CA . SER A 1 91 ? 19.468 -3.610 -11.494 1.00 65.62 91 SER A CA 1
ATOM 679 C C . SER A 1 91 ? 18.653 -3.470 -12.751 1.00 65.62 91 SER A C 1
ATOM 681 O O . SER A 1 91 ? 17.786 -4.299 -13.048 1.00 65.62 91 SER A O 1
ATOM 683 N N . GLY A 1 92 ? 18.875 -2.389 -13.452 1.00 63.94 92 GLY A N 1
ATOM 684 C CA . GLY A 1 92 ? 18.325 -2.336 -14.759 1.00 63.94 92 GLY A CA 1
ATOM 685 C C . GLY A 1 92 ? 17.068 -1.463 -14.931 1.00 63.94 92 GLY A C 1
ATOM 686 O O . GLY A 1 92 ? 16.510 -1.235 -16.010 1.00 63.94 92 GLY A O 1
ATOM 687 N N . LYS A 1 93 ? 16.451 -1.233 -13.782 1.00 74.69 93 LYS A N 1
ATOM 688 C CA . LYS A 1 93 ? 15.011 -1.360 -13.676 1.00 74.69 93 LYS A CA 1
ATOM 689 C C . LYS A 1 93 ? 14.545 -0.382 -12.633 1.00 74.69 93 LYS A C 1
ATOM 691 O O . LYS A 1 93 ? 15.097 -0.269 -11.537 1.00 74.69 93 LYS A O 1
ATOM 696 N N . LYS A 1 94 ? 13.474 0.307 -12.977 1.00 79.94 94 LYS A N 1
ATOM 697 C CA . LYS A 1 94 ? 12.778 1.174 -12.043 1.00 79.94 94 LYS A CA 1
ATOM 698 C C . LYS A 1 94 ? 12.185 0.375 -10.889 1.00 79.94 94 LYS A C 1
ATOM 700 O O . LYS A 1 94 ? 11.771 -0.780 -11.056 1.00 79.94 94 LYS A O 1
ATOM 705 N N . ASP A 1 95 ? 12.126 1.022 -9.729 1.00 87.31 95 ASP A N 1
ATOM 706 C CA . ASP A 1 95 ? 11.422 0.483 -8.571 1.00 87.31 95 ASP A CA 1
ATOM 707 C C . ASP A 1 95 ? 9.924 0.457 -8.835 1.00 87.31 95 ASP A C 1
ATOM 709 O O . ASP A 1 95 ? 9.358 1.365 -9.446 1.00 87.31 95 ASP A O 1
ATOM 713 N N . THR A 1 96 ? 9.286 -0.610 -8.372 1.00 87.06 96 THR A N 1
ATOM 714 C CA . THR A 1 96 ? 7.841 -0.783 -8.448 1.00 87.06 96 THR A CA 1
ATOM 715 C C . THR A 1 96 ? 7.377 -1.372 -7.127 1.00 87.06 96 THR A C 1
ATOM 717 O O . THR A 1 96 ? 7.882 -2.404 -6.691 1.00 87.06 96 THR A O 1
ATOM 720 N N . MET A 1 97 ? 6.438 -0.700 -6.471 1.00 91.31 97 MET A N 1
ATOM 721 C CA . MET A 1 97 ? 5.907 -1.139 -5.182 1.00 91.31 97 MET A CA 1
ATOM 722 C C . MET A 1 97 ? 4.897 -2.257 -5.386 1.00 91.31 97 MET A C 1
ATOM 724 O O . MET A 1 97 ? 4.305 -2.349 -6.456 1.00 91.31 97 MET A O 1
ATOM 728 N N . ILE A 1 98 ? 4.631 -3.058 -4.353 1.00 93.88 98 ILE A N 1
ATOM 729 C CA . ILE A 1 98 ? 3.596 -4.096 -4.381 1.00 93.88 98 ILE A CA 1
ATOM 730 C C . ILE A 1 98 ? 2.638 -3.916 -3.188 1.00 93.88 98 ILE A C 1
ATOM 732 O O . ILE A 1 98 ? 3.045 -3.715 -2.046 1.00 93.88 98 ILE A O 1
ATOM 736 N N . MET A 1 99 ? 1.332 -3.960 -3.448 1.00 93.69 99 MET A N 1
ATOM 737 C CA . MET A 1 99 ? 0.254 -3.947 -2.456 1.00 93.69 99 MET A CA 1
ATOM 738 C C . MET A 1 99 ? -0.304 -5.357 -2.300 1.00 93.69 99 MET A C 1
ATOM 740 O O . MET A 1 99 ? -0.579 -6.005 -3.304 1.00 93.69 99 MET A O 1
ATOM 744 N N . THR A 1 100 ? -0.567 -5.796 -1.068 1.00 96.25 100 THR A N 1
ATOM 745 C CA . THR A 1 100 ? -1.239 -7.080 -0.790 1.00 96.25 100 THR A CA 1
ATOM 746 C C . THR A 1 100 ? -2.705 -6.854 -0.386 1.00 96.25 100 THR A C 1
ATOM 748 O O . THR A 1 100 ? -2.998 -5.923 0.352 1.00 96.25 100 THR A O 1
ATOM 751 N N . GLU A 1 101 ? -3.654 -7.691 -0.806 1.00 96.50 101 GLU A N 1
ATOM 752 C CA . GLU A 1 101 ? -4.997 -7.780 -0.195 1.00 96.50 101 GLU A CA 1
ATOM 753 C C . GLU A 1 101 ? -5.127 -9.105 0.548 1.00 96.50 101 GLU A C 1
ATOM 755 O O . GLU A 1 101 ? -4.764 -10.144 0.007 1.00 96.50 101 GLU A O 1
ATOM 760 N N . ILE A 1 102 ? -5.715 -9.062 1.744 1.00 98.56 102 ILE A N 1
ATOM 761 C CA . ILE A 1 102 ? -6.215 -10.210 2.496 1.00 98.56 102 ILE A CA 1
ATOM 762 C C . ILE A 1 102 ? -7.741 -10.087 2.629 1.00 98.56 102 ILE A C 1
ATOM 764 O O . ILE A 1 102 ? -8.265 -9.156 3.244 1.00 98.56 102 ILE A O 1
ATOM 768 N N . ASN A 1 103 ? -8.472 -11.037 2.048 1.00 98.25 103 ASN A N 1
ATOM 769 C CA . ASN A 1 103 ? -9.933 -11.084 2.065 1.00 98.25 103 ASN A CA 1
ATOM 770 C C . ASN A 1 103 ? -10.417 -12.358 2.772 1.00 98.25 103 ASN A C 1
ATOM 772 O O . ASN A 1 103 ? -10.362 -13.454 2.208 1.00 98.25 103 ASN A O 1
ATOM 776 N N . PHE A 1 104 ? -10.874 -12.205 4.012 1.00 98.75 104 PHE A N 1
ATOM 777 C CA . PHE A 1 104 ? -11.292 -13.301 4.877 1.00 98.75 104 PHE A CA 1
ATOM 778 C C . PHE A 1 104 ? -12.643 -13.909 4.480 1.00 98.75 104 PHE A C 1
ATOM 780 O O . PHE A 1 104 ? -13.569 -13.231 4.025 1.00 98.75 104 PHE A O 1
ATOM 787 N N . THR A 1 105 ? -12.758 -15.212 4.716 1.00 98.00 105 THR A N 1
ATOM 788 C CA . THR A 1 105 ? -13.987 -16.006 4.642 1.00 98.00 105 THR A CA 1
ATOM 789 C C . THR A 1 105 ? -14.077 -16.927 5.864 1.00 98.00 105 THR A C 1
ATOM 791 O O . THR A 1 105 ? -13.079 -17.177 6.536 1.00 98.00 105 THR A O 1
ATOM 794 N N . GLU A 1 106 ? -15.247 -17.508 6.125 1.00 96.62 106 GLU A N 1
ATOM 795 C CA . GLU A 1 106 ? -15.448 -18.415 7.267 1.00 96.62 106 GLU A CA 1
ATOM 796 C C . GLU A 1 106 ? -14.488 -19.627 7.286 1.00 96.62 106 GLU A C 1
ATOM 798 O O . GLU A 1 106 ? -14.213 -20.181 8.343 1.00 96.62 106 GLU A O 1
ATOM 803 N N . GLY A 1 107 ? -13.949 -20.044 6.135 1.00 97.06 107 GLY A N 1
ATOM 804 C CA . GLY A 1 107 ? -13.059 -21.208 6.035 1.00 97.06 107 GLY A CA 1
ATOM 805 C C . GLY A 1 107 ? -11.578 -20.898 5.808 1.00 97.06 107 GLY A C 1
ATOM 806 O O . GLY A 1 107 ? -10.822 -21.827 5.528 1.00 97.06 107 GLY A O 1
ATOM 807 N N . GLY A 1 108 ? -11.155 -19.632 5.815 1.00 98.31 108 GLY A N 1
ATOM 808 C CA . GLY A 1 108 ? -9.819 -19.243 5.354 1.00 98.31 108 GLY A CA 1
ATOM 809 C C . GLY A 1 108 ? -9.746 -17.804 4.855 1.00 98.31 108 GLY A C 1
ATOM 810 O O . GLY A 1 108 ? -10.670 -17.017 5.046 1.00 98.31 108 GLY A O 1
ATOM 811 N N . PHE A 1 109 ? -8.693 -17.458 4.124 1.00 98.75 109 PHE A N 1
ATOM 812 C CA . PHE A 1 109 ? -8.576 -16.149 3.479 1.00 98.75 109 PHE A CA 1
ATOM 813 C C . PHE A 1 109 ? -8.105 -16.270 2.035 1.00 98.75 109 PHE A C 1
ATOM 815 O O . PHE A 1 109 ? -7.428 -17.220 1.651 1.00 98.75 109 PHE A O 1
ATOM 822 N N . TRP A 1 110 ? -8.465 -15.286 1.223 1.00 98.50 110 TRP A N 1
ATOM 823 C CA . TRP A 1 110 ? -7.867 -15.074 -0.085 1.00 98.50 110 TRP A CA 1
ATOM 824 C C . TRP A 1 110 ? -6.756 -14.037 0.021 1.00 98.50 110 TRP A C 1
ATOM 826 O O . TRP A 1 110 ? -6.954 -13.028 0.696 1.00 98.50 110 TRP A O 1
ATOM 836 N N . ALA A 1 111 ? -5.647 -14.242 -0.687 1.00 98.25 111 ALA A N 1
ATOM 837 C CA . ALA A 1 111 ? -4.606 -13.237 -0.855 1.00 98.25 111 ALA A CA 1
ATOM 838 C C . ALA A 1 111 ? -4.338 -12.943 -2.330 1.00 98.25 111 ALA A C 1
ATOM 840 O O . ALA A 1 111 ? -4.374 -13.858 -3.148 1.00 98.25 111 ALA A O 1
ATOM 841 N N . ALA A 1 112 ? -4.066 -11.684 -2.660 1.00 95.75 112 ALA A N 1
ATOM 842 C CA . ALA A 1 112 ? -3.650 -11.226 -3.988 1.00 95.75 112 ALA A CA 1
ATOM 843 C C . ALA A 1 112 ? -2.632 -10.087 -3.832 1.00 95.75 112 ALA A C 1
ATOM 845 O O . ALA A 1 112 ? -2.645 -9.406 -2.805 1.00 95.75 112 ALA A O 1
ATOM 846 N N . GLN A 1 113 ? -1.769 -9.871 -4.827 1.00 94.94 113 GLN A N 1
ATOM 847 C CA . GLN A 1 113 ? -0.838 -8.741 -4.836 1.00 94.94 113 GLN A CA 1
ATOM 848 C C . GLN A 1 113 ? -0.877 -7.985 -6.161 1.00 94.94 113 GLN A C 1
ATOM 850 O O . GLN A 1 113 ? -0.976 -8.606 -7.219 1.00 94.94 113 GLN A O 1
ATOM 855 N N . TRP A 1 114 ? -0.731 -6.662 -6.107 1.00 91.44 114 TRP A N 1
ATOM 856 C CA . TRP A 1 114 ? -0.649 -5.793 -7.282 1.00 91.44 114 TRP A CA 1
ATOM 857 C C . TRP A 1 114 ? 0.537 -4.857 -7.181 1.00 91.44 114 TRP A C 1
ATOM 859 O O . TRP A 1 114 ? 0.761 -4.266 -6.126 1.00 91.44 114 TRP A O 1
ATOM 869 N N . TRP A 1 115 ? 1.258 -4.680 -8.277 1.00 89.44 115 TRP A N 1
ATOM 870 C CA . TRP A 1 115 ? 2.261 -3.650 -8.377 1.00 89.44 115 TRP A CA 1
ATOM 871 C C . TRP A 1 115 ? 1.611 -2.269 -8.531 1.00 89.44 115 TRP A C 1
ATOM 873 O O . TRP A 1 115 ? 0.518 -2.120 -9.080 1.00 89.44 115 TRP A O 1
ATOM 883 N N . TYR A 1 116 ? 2.267 -1.243 -8.008 1.00 88.31 116 TYR A N 1
ATOM 884 C CA . TYR A 1 116 ? 1.855 0.144 -8.146 1.00 88.31 116 TYR A CA 1
ATOM 885 C C . TYR A 1 116 ? 3.063 1.066 -8.068 1.00 88.31 116 TYR A C 1
ATOM 887 O O . TYR A 1 116 ? 4.110 0.715 -7.527 1.00 88.31 116 TYR A O 1
ATOM 895 N N . ASN A 1 117 ? 2.888 2.278 -8.576 1.00 87.25 117 ASN A N 1
ATOM 896 C CA . ASN A 1 117 ? 3.882 3.332 -8.482 1.00 87.25 117 ASN A CA 1
ATOM 897 C C . ASN A 1 117 ? 3.301 4.505 -7.702 1.00 87.25 117 ASN A C 1
ATOM 899 O O . ASN A 1 117 ? 2.101 4.777 -7.754 1.00 87.25 117 ASN A O 1
ATOM 903 N N . ILE A 1 118 ? 4.167 5.197 -6.974 1.00 88.31 118 ILE A N 1
ATOM 904 C CA . ILE A 1 118 ? 3.816 6.430 -6.280 1.00 88.31 118 ILE A CA 1
ATOM 905 C C . ILE A 1 118 ? 4.360 7.584 -7.126 1.00 88.31 118 ILE A C 1
ATOM 907 O O . ILE A 1 118 ? 5.576 7.648 -7.317 1.00 88.31 118 ILE A O 1
ATOM 911 N N . PRO A 1 119 ? 3.497 8.470 -7.657 1.00 88.31 119 PRO A N 1
ATOM 912 C CA . PRO A 1 119 ? 3.944 9.687 -8.309 1.00 88.31 119 PRO A CA 1
ATOM 913 C C . PRO A 1 119 ? 4.840 10.548 -7.423 1.00 88.31 119 PRO A C 1
ATOM 915 O O . PRO A 1 119 ? 4.549 10.679 -6.236 1.00 88.31 119 PRO A O 1
ATOM 918 N N . PRO A 1 120 ? 5.867 11.200 -7.988 1.00 89.06 120 PRO A N 1
ATOM 919 C CA . PRO A 1 120 ? 6.115 11.357 -9.420 1.00 89.06 120 PRO A CA 1
ATOM 920 C C . PRO A 1 120 ? 6.724 10.119 -10.104 1.00 89.06 120 PRO A C 1
ATOM 922 O O . PRO A 1 120 ? 7.668 9.485 -9.638 1.00 89.06 120 PRO A O 1
ATOM 925 N N . ILE A 1 121 ? 6.165 9.801 -11.264 1.00 87.19 121 ILE A N 1
ATOM 926 C CA . ILE A 1 121 ? 6.552 8.723 -12.168 1.00 87.19 121 ILE A CA 1
ATOM 927 C C . ILE A 1 121 ? 7.214 9.371 -13.376 1.00 87.19 121 ILE A C 1
ATOM 929 O O . ILE A 1 121 ? 6.588 10.174 -14.056 1.00 87.19 121 ILE A O 1
ATOM 933 N N . GLY A 1 122 ? 8.476 9.066 -13.661 1.00 79.19 122 GLY A N 1
ATOM 934 C CA . GLY A 1 122 ? 9.166 9.649 -14.820 1.00 79.19 122 GLY A CA 1
ATOM 935 C C . GLY A 1 122 ? 9.351 8.696 -15.976 1.00 79.19 122 GLY A C 1
ATOM 936 O O . GLY A 1 122 ? 9.058 7.501 -15.869 1.00 79.19 122 GLY A O 1
ATOM 937 N N . GLY A 1 123 ? 9.869 9.263 -17.063 1.00 67.81 123 GLY A N 1
ATOM 938 C CA . GLY A 1 123 ? 10.122 8.603 -18.335 1.00 67.81 123 GLY A CA 1
ATOM 939 C C . GLY A 1 123 ? 11.113 7.450 -18.178 1.00 67.81 123 GLY A C 1
ATOM 940 O O . GLY A 1 123 ? 11.987 7.517 -17.316 1.00 67.81 123 GLY A O 1
ATOM 941 N N . PRO A 1 124 ? 10.950 6.340 -18.899 1.00 56.25 124 PRO A N 1
ATOM 942 C CA . PRO A 1 124 ? 11.783 5.139 -18.731 1.00 56.25 124 PRO A CA 1
ATOM 943 C C . PRO A 1 124 ? 13.304 5.419 -18.916 1.00 56.25 124 PRO A C 1
ATOM 945 O O . PRO A 1 124 ? 13.619 6.129 -19.867 1.00 56.25 124 PRO A O 1
ATOM 948 N N . PRO A 1 125 ? 14.244 4.851 -18.103 1.00 62.50 125 PRO A N 1
ATOM 949 C CA . PRO A 1 125 ? 15.510 4.333 -18.633 1.00 62.50 125 PRO A CA 1
ATOM 950 C C . PRO A 1 125 ? 15.632 2.813 -18.522 1.00 62.50 125 PRO A C 1
ATOM 952 O O . PRO A 1 125 ? 15.066 2.191 -17.623 1.00 62.50 125 PRO A O 1
ATOM 955 N N . ASN A 1 126 ? 16.353 2.246 -19.487 1.00 68.62 126 ASN A N 1
ATOM 956 C CA . ASN A 1 126 ? 16.259 0.851 -19.896 1.00 68.62 126 ASN A CA 1
ATOM 957 C C . ASN A 1 126 ? 17.593 0.133 -19.710 1.00 68.62 126 ASN A C 1
ATOM 959 O O . ASN A 1 126 ? 18.622 0.587 -20.210 1.00 68.62 126 ASN A O 1
ATOM 963 N N . GLU A 1 127 ? 17.576 -1.015 -19.052 1.00 77.94 127 GLU A N 1
ATOM 964 C CA . GLU A 1 127 ? 18.769 -1.808 -18.787 1.00 77.94 127 GLU A CA 1
ATOM 965 C C . GLU A 1 127 ? 18.403 -3.316 -18.650 1.00 77.94 127 GLU A C 1
ATOM 967 O O . GLU A 1 127 ? 17.277 -3.664 -18.278 1.00 77.94 127 GLU A O 1
ATOM 972 N N . PHE A 1 128 ? 19.364 -4.208 -18.908 1.00 84.31 128 PHE A N 1
ATOM 973 C CA . PHE A 1 128 ? 19.130 -5.635 -19.185 1.00 84.31 128 PHE A CA 1
ATOM 974 C C . PHE A 1 128 ? 20.336 -6.501 -18.863 1.00 84.31 128 PHE A C 1
ATOM 976 O O . PHE A 1 128 ? 21.417 -6.009 -19.089 1.00 84.31 128 PHE A O 1
ATOM 983 N N . ASP A 1 129 ? 20.245 -7.769 -18.466 1.00 89.69 129 ASP A N 1
ATOM 984 C CA . ASP A 1 129 ? 21.398 -8.498 -17.897 1.00 89.69 129 ASP A CA 1
ATOM 985 C C . ASP A 1 129 ? 21.841 -9.694 -18.753 1.00 89.69 129 ASP A C 1
ATOM 987 O O . ASP A 1 129 ? 21.119 -10.632 -18.705 1.00 89.69 129 ASP A O 1
ATOM 991 N N . PHE A 1 130 ? 22.976 -9.806 -19.450 1.00 94.31 130 PHE A N 1
ATOM 992 C CA . PHE A 1 130 ? 23.428 -10.897 -20.375 1.00 94.31 130 PHE A CA 1
ATOM 993 C C . PHE A 1 130 ? 24.634 -11.755 -19.916 1.00 94.31 130 PHE A C 1
ATOM 995 O O . PHE A 1 130 ? 25.041 -11.719 -18.777 1.00 94.31 130 PHE A O 1
ATOM 1002 N N . PHE A 1 131 ? 25.245 -12.556 -20.779 1.00 94.06 131 PHE A N 1
ATOM 1003 C CA . PHE A 1 131 ? 26.588 -13.133 -20.723 1.00 94.06 131 PHE A CA 1
ATOM 1004 C C . PHE A 1 131 ? 27.390 -12.597 -21.930 1.00 94.06 131 PHE A C 1
ATOM 1006 O O . PHE A 1 131 ? 26.804 -12.170 -22.913 1.00 94.06 131 PHE A O 1
ATOM 1013 N N . TRP A 1 132 ? 28.717 -12.623 -21.917 1.00 93.75 132 TRP A N 1
ATOM 1014 C CA . TRP A 1 132 ? 29.581 -12.214 -23.021 1.00 93.75 132 TRP A CA 1
ATOM 1015 C C . TRP A 1 132 ? 29.970 -13.435 -23.848 1.00 93.75 132 TRP A C 1
ATOM 1017 O O . TRP A 1 132 ? 30.352 -14.468 -23.299 1.00 93.75 132 TRP A O 1
ATOM 1027 N N . ASP A 1 133 ? 29.884 -13.329 -25.168 1.00 91.06 133 ASP A N 1
ATOM 1028 C CA . ASP A 1 133 ? 30.240 -14.407 -26.092 1.00 91.06 133 ASP A CA 1
ATOM 1029 C C . ASP A 1 133 ? 31.659 -14.197 -26.634 1.00 91.06 133 ASP A C 1
ATOM 1031 O O . ASP A 1 133 ? 31.896 -13.394 -27.536 1.00 91.06 133 ASP A O 1
ATOM 1035 N N . GLY A 1 134 ? 32.635 -14.903 -26.067 1.00 83.31 134 GLY A N 1
ATOM 1036 C CA . GLY A 1 134 ? 34.050 -14.754 -26.427 1.00 83.31 134 GLY A CA 1
ATOM 1037 C C . GLY A 1 134 ? 34.493 -15.678 -27.561 1.00 83.31 134 GLY A C 1
ATOM 1038 O O . GLY A 1 134 ? 35.654 -15.634 -27.970 1.00 83.31 134 GLY A O 1
ATOM 1039 N N . ILE A 1 135 ? 33.601 -16.552 -28.037 1.00 85.75 135 ILE A N 1
ATOM 1040 C CA . ILE A 1 135 ? 33.940 -17.626 -28.976 1.00 85.75 135 ILE A CA 1
ATOM 1041 C C . ILE A 1 135 ? 33.314 -17.396 -30.355 1.00 85.75 135 ILE A C 1
ATOM 1043 O O . ILE A 1 135 ? 33.947 -17.732 -31.363 1.00 85.75 135 ILE A O 1
ATOM 1047 N N . SER A 1 136 ? 32.103 -16.842 -30.446 1.00 81.06 136 SER A N 1
ATOM 1048 C CA . SER A 1 136 ? 31.464 -16.581 -31.742 1.00 81.06 136 SER A CA 1
ATOM 1049 C C . SER A 1 136 ? 32.077 -15.377 -32.467 1.00 81.06 136 SER A C 1
ATOM 1051 O O . SER A 1 136 ? 32.658 -14.474 -31.870 1.00 81.06 136 SER A O 1
ATOM 1053 N N . GLN A 1 137 ? 31.982 -15.380 -33.798 1.00 75.31 137 GLN A N 1
ATOM 1054 C CA . GLN A 1 137 ? 32.558 -14.351 -34.669 1.00 75.31 137 GLN A CA 1
ATOM 1055 C C . GLN A 1 137 ? 31.557 -13.921 -35.749 1.00 75.31 137 GLN A C 1
ATOM 1057 O O . GLN A 1 137 ? 30.616 -14.658 -36.084 1.00 75.31 137 GLN A O 1
ATOM 1062 N N . ALA A 1 138 ? 31.803 -12.755 -36.352 1.00 82.69 138 ALA A N 1
ATOM 1063 C CA . ALA A 1 138 ? 30.919 -12.110 -37.318 1.00 82.69 138 ALA A CA 1
ATOM 1064 C C . ALA A 1 138 ? 29.500 -11.887 -36.761 1.00 82.69 138 ALA A C 1
ATOM 1066 O O . ALA A 1 138 ? 29.344 -11.238 -35.737 1.00 82.69 138 ALA A O 1
ATOM 1067 N N . LEU A 1 139 ? 28.461 -12.374 -37.447 1.00 80.88 139 LEU A N 1
ATOM 1068 C CA . LEU A 1 139 ? 27.056 -12.141 -37.079 1.00 80.88 139 LEU A CA 1
ATOM 1069 C C . LEU A 1 139 ? 26.465 -13.226 -36.155 1.00 80.88 139 LEU A C 1
ATOM 1071 O O . LEU A 1 139 ? 25.259 -13.201 -35.910 1.00 80.88 139 LEU A O 1
ATOM 1075 N N . ASN A 1 140 ? 27.264 -14.205 -35.718 1.00 84.75 140 ASN A N 1
ATOM 1076 C CA . ASN A 1 140 ? 26.801 -15.313 -34.874 1.00 84.75 140 ASN A CA 1
ATOM 1077 C C . ASN A 1 140 ? 26.969 -14.947 -33.400 1.00 84.75 140 ASN A C 1
ATOM 1079 O O . ASN A 1 140 ? 28.052 -14.493 -33.067 1.00 84.75 140 ASN A O 1
ATOM 1083 N N . VAL A 1 141 ? 25.980 -15.217 -32.543 1.00 88.44 141 VAL A N 1
ATOM 1084 C CA . VAL A 1 141 ? 26.093 -15.047 -31.082 1.00 88.44 141 VAL A CA 1
ATOM 1085 C C . VAL A 1 141 ? 25.358 -16.168 -30.340 1.00 88.44 141 VAL A C 1
ATOM 1087 O O . VAL A 1 141 ? 24.320 -16.667 -30.795 1.00 88.44 141 VAL A O 1
ATOM 1090 N N . VAL A 1 142 ? 25.915 -16.600 -29.209 1.00 85.81 142 VAL A N 1
ATOM 1091 C CA . VAL A 1 142 ? 25.359 -17.631 -28.331 1.00 85.81 142 VAL A CA 1
ATOM 1092 C C . VAL A 1 142 ? 24.185 -17.096 -27.528 1.00 85.81 142 VAL A C 1
ATOM 1094 O O . VAL A 1 142 ? 23.968 -15.897 -27.345 1.00 85.81 142 VAL A O 1
ATOM 1097 N N . LEU A 1 143 ? 23.367 -18.019 -27.045 1.00 86.94 143 LEU A N 1
ATOM 1098 C CA . LEU A 1 143 ? 22.238 -17.665 -26.204 1.00 86.94 143 LEU A CA 1
ATOM 1099 C C . LEU A 1 143 ? 22.727 -17.055 -24.892 1.00 86.94 143 LEU A C 1
ATOM 1101 O O . LEU A 1 143 ? 23.717 -17.525 -24.340 1.00 86.94 143 LEU A O 1
ATOM 1105 N N . GLY A 1 144 ? 22.036 -16.035 -24.397 1.00 90.38 144 GLY A N 1
ATOM 1106 C CA . GLY A 1 144 ? 22.494 -15.335 -23.207 1.00 90.38 144 GLY A CA 1
ATOM 1107 C C . GLY A 1 144 ? 23.576 -14.306 -23.530 1.00 90.38 144 GLY A C 1
ATOM 1108 O O . GLY A 1 144 ? 23.787 -13.435 -22.721 1.00 90.38 144 GLY A O 1
ATOM 1109 N N . GLY A 1 145 ? 24.239 -14.405 -24.688 1.00 91.44 145 GLY A N 1
ATOM 1110 C CA . GLY A 1 145 ? 25.487 -13.730 -25.047 1.00 91.44 145 GLY A CA 1
ATOM 1111 C C . GLY A 1 145 ? 25.397 -12.243 -25.432 1.00 91.44 145 GLY A C 1
ATOM 1112 O O . GLY A 1 145 ? 24.332 -11.677 -25.608 1.00 91.44 145 GLY A O 1
ATOM 1113 N N . LEU A 1 146 ? 26.530 -11.611 -25.690 1.00 94.75 146 LEU A N 1
ATOM 1114 C CA . LEU A 1 146 ? 26.689 -10.399 -26.498 1.00 94.75 146 LEU A CA 1
ATOM 1115 C C . LEU A 1 146 ? 28.191 -10.207 -26.780 1.00 94.75 146 LEU A C 1
ATOM 1117 O O . LEU A 1 146 ? 29.004 -10.722 -26.017 1.00 94.75 146 LEU A O 1
ATOM 1121 N N . HIS A 1 147 ? 28.585 -9.566 -27.885 1.00 92.12 147 HIS A N 1
ATOM 1122 C CA . HIS A 1 147 ? 29.994 -9.376 -28.280 1.00 92.12 147 HIS A CA 1
ATOM 1123 C C . HIS A 1 147 ? 30.172 -8.421 -29.480 1.00 92.12 147 HIS A C 1
ATOM 1125 O O . HIS A 1 147 ? 29.194 -8.030 -30.095 1.00 92.12 147 HIS A O 1
ATOM 1131 N N . PHE A 1 148 ? 31.402 -8.076 -29.892 1.00 91.81 148 PHE A N 1
ATOM 1132 C CA . PHE A 1 148 ? 31.674 -7.288 -31.119 1.00 91.81 148 PHE A CA 1
ATOM 1133 C C . PHE A 1 148 ? 31.904 -8.134 -32.386 1.00 91.81 148 PHE A C 1
ATOM 1135 O O . PHE A 1 148 ? 32.318 -9.290 -32.300 1.00 91.81 148 PHE A O 1
ATOM 1142 N N . GLY A 1 149 ? 31.698 -7.547 -33.574 1.00 83.19 149 GLY A N 1
ATOM 1143 C CA . GLY A 1 149 ? 32.081 -8.130 -34.870 1.00 83.19 149 GLY A CA 1
ATOM 1144 C C . GLY A 1 149 ? 32.637 -7.100 -35.882 1.00 83.19 149 GLY A C 1
ATOM 1145 O O . GLY A 1 149 ? 32.488 -5.894 -35.705 1.00 83.19 149 GLY A O 1
ATOM 1146 N N . GLN A 1 150 ? 33.300 -7.509 -36.979 1.00 63.03 150 GLN A N 1
ATOM 1147 C CA . GLN A 1 150 ? 33.413 -8.878 -37.512 1.00 63.03 150 GLN A CA 1
ATOM 1148 C C . GLN A 1 150 ? 34.432 -9.771 -36.769 1.00 63.03 150 GLN A C 1
ATOM 1150 O O . GLN A 1 150 ? 34.162 -10.969 -36.652 1.00 63.03 150 GLN A O 1
ATOM 1155 N N . ASP A 1 151 ? 35.507 -9.189 -36.215 1.00 73.94 151 ASP A N 1
ATOM 1156 C CA . ASP A 1 151 ? 36.491 -9.844 -35.336 1.00 73.94 151 ASP A CA 1
ATOM 1157 C C . ASP A 1 151 ? 36.335 -9.364 -33.883 1.00 73.94 151 ASP A C 1
ATOM 1159 O O . ASP A 1 151 ? 36.268 -8.172 -33.601 1.00 73.94 151 ASP A O 1
ATOM 1163 N N . ASN A 1 152 ? 36.293 -10.314 -32.953 1.00 82.94 152 ASN A N 1
ATOM 1164 C CA . ASN A 1 152 ? 36.163 -10.077 -31.514 1.00 82.94 152 ASN A CA 1
ATOM 1165 C C . ASN A 1 152 ? 37.549 -10.214 -30.830 1.00 82.94 152 ASN A C 1
ATOM 1167 O O . ASN A 1 152 ? 37.734 -11.096 -29.993 1.00 82.94 152 ASN A O 1
ATOM 1171 N N . LEU A 1 153 ? 38.561 -9.434 -31.263 1.00 81.06 153 LEU A N 1
ATOM 1172 C CA . LEU A 1 153 ? 39.977 -9.537 -30.839 1.00 81.06 153 LEU A CA 1
ATOM 1173 C C . LEU A 1 153 ? 40.493 -8.269 -30.152 1.00 81.06 153 LEU A C 1
ATOM 1175 O O . LEU A 1 153 ? 40.040 -7.167 -30.429 1.00 81.06 153 LEU A O 1
ATOM 1179 N N . TYR A 1 154 ? 41.488 -8.451 -29.291 1.00 84.19 154 TYR A N 1
ATOM 1180 C CA . TYR A 1 154 ? 42.060 -7.410 -28.442 1.00 84.19 154 TYR A CA 1
ATOM 1181 C C . TYR A 1 154 ? 43.588 -7.274 -28.666 1.00 84.19 154 TYR A C 1
ATOM 1183 O O . TYR A 1 154 ? 44.262 -8.309 -28.718 1.00 84.19 154 TYR A O 1
ATOM 1191 N N . ASP A 1 155 ? 44.130 -6.039 -28.760 1.00 83.44 155 ASP A N 1
ATOM 1192 C CA . ASP A 1 155 ? 45.578 -5.726 -28.889 1.00 83.44 155 ASP A CA 1
ATOM 1193 C C . ASP A 1 155 ? 46.173 -4.984 -27.661 1.00 83.44 155 ASP A C 1
ATOM 1195 O O . ASP A 1 155 ? 45.563 -4.032 -27.170 1.00 83.44 155 ASP A O 1
ATOM 1199 N N . PRO A 1 156 ? 47.380 -5.357 -27.183 1.00 78.81 156 PRO A N 1
ATOM 1200 C CA . PRO A 1 156 ? 47.993 -4.745 -25.998 1.00 78.81 156 PRO A CA 1
ATOM 1201 C C . PRO A 1 156 ? 48.506 -3.296 -26.139 1.00 78.81 156 PRO A C 1
ATOM 1203 O O . PRO A 1 156 ? 48.738 -2.650 -25.123 1.00 78.81 156 PRO A O 1
ATOM 1206 N N . GLU A 1 157 ? 48.746 -2.769 -27.344 1.00 80.00 157 GLU A N 1
ATOM 1207 C CA . GLU A 1 157 ? 49.044 -1.343 -27.561 1.00 80.00 157 GLU A CA 1
ATOM 1208 C C . GLU A 1 157 ? 47.770 -0.524 -27.865 1.00 80.00 157 GLU A C 1
ATOM 1210 O O . GLU A 1 157 ? 47.787 0.687 -27.615 1.00 80.00 157 GLU A O 1
ATOM 1215 N N . THR A 1 158 ? 46.680 -1.136 -28.378 1.00 76.75 158 THR A N 1
ATOM 1216 C CA . THR A 1 158 ? 45.523 -0.383 -28.933 1.00 76.75 158 THR A CA 1
ATOM 1217 C C . THR A 1 158 ? 44.084 -0.821 -28.566 1.00 76.75 158 THR A C 1
ATOM 1219 O O . THR A 1 158 ? 43.191 0.022 -28.655 1.00 76.75 158 THR A O 1
ATOM 1222 N N . GLY A 1 159 ? 43.804 -2.039 -28.077 1.00 83.75 159 GLY A N 1
ATOM 1223 C CA . GLY A 1 159 ? 42.481 -2.453 -27.547 1.00 83.75 159 GLY A CA 1
ATOM 1224 C C . GLY A 1 159 ? 41.497 -3.118 -28.538 1.00 83.75 159 GLY A C 1
ATOM 1225 O O . GLY A 1 159 ? 41.927 -3.873 -29.405 1.00 83.75 159 GLY A O 1
ATOM 1226 N N . TYR A 1 160 ? 40.172 -2.900 -28.373 1.00 85.25 160 TYR A N 1
ATOM 1227 C CA . TYR A 1 160 ? 39.129 -3.259 -29.366 1.00 85.25 160 TYR A CA 1
ATOM 1228 C C . TYR A 1 160 ? 38.906 -2.061 -30.310 1.00 85.25 160 TYR A C 1
ATOM 1230 O O . TYR A 1 160 ? 37.943 -1.311 -30.145 1.00 85.25 160 TYR A O 1
ATOM 1238 N N . ASP A 1 161 ? 39.821 -1.821 -31.251 1.00 74.69 161 ASP A N 1
ATOM 1239 C CA . ASP A 1 161 ? 39.794 -0.639 -32.132 1.00 74.69 161 ASP A CA 1
ATOM 1240 C C . ASP A 1 161 ? 39.417 -0.945 -33.593 1.00 74.69 161 ASP A C 1
ATOM 1242 O O . ASP A 1 161 ? 39.213 -0.021 -34.383 1.00 74.69 161 ASP A O 1
ATOM 1246 N N . GLU A 1 162 ? 39.251 -2.226 -33.939 1.00 72.94 162 GLU A N 1
ATOM 1247 C CA . GLU A 1 162 ? 39.002 -2.669 -35.318 1.00 72.94 162 GLU A CA 1
ATOM 1248 C C . GLU A 1 162 ? 37.542 -3.108 -35.618 1.00 72.94 162 GLU A C 1
ATOM 1250 O O . GLU A 1 162 ? 37.275 -3.596 -36.715 1.00 72.94 162 GLU A O 1
ATOM 1255 N N . ALA A 1 163 ? 36.573 -2.951 -34.697 1.00 84.38 163 ALA A N 1
ATOM 1256 C CA . ALA A 1 163 ? 35.184 -3.420 -34.881 1.00 84.38 163 ALA A CA 1
ATOM 1257 C C . ALA A 1 163 ? 34.216 -2.354 -35.442 1.00 84.38 163 ALA A C 1
ATOM 1259 O O . ALA A 1 163 ? 34.236 -1.192 -35.044 1.00 84.38 163 ALA A O 1
ATOM 1260 N N . ASP A 1 164 ? 33.297 -2.779 -36.316 1.00 87.44 164 ASP A N 1
ATOM 1261 C CA . ASP A 1 164 ? 32.321 -1.894 -36.981 1.00 87.44 164 ASP A CA 1
ATOM 1262 C C . ASP A 1 164 ? 30.891 -2.064 -36.440 1.00 87.44 164 ASP A C 1
ATOM 1264 O O . ASP A 1 164 ? 29.997 -1.249 -36.703 1.00 87.44 164 ASP A O 1
ATOM 1268 N N . PHE A 1 165 ? 30.641 -3.147 -35.702 1.00 89.44 165 PHE A N 1
ATOM 1269 C CA . PHE A 1 165 ? 29.330 -3.434 -35.150 1.00 89.44 165 PHE A CA 1
ATOM 1270 C C . PHE A 1 165 ? 29.383 -4.280 -33.878 1.00 89.44 165 PHE A C 1
ATOM 1272 O O . PHE A 1 165 ? 30.305 -5.060 -33.652 1.00 89.44 165 PHE A O 1
ATOM 1279 N N . PHE A 1 166 ? 28.352 -4.151 -33.052 1.00 92.88 166 PHE A N 1
ATOM 1280 C CA . PHE A 1 166 ? 28.181 -4.903 -31.818 1.00 92.88 166 PHE A CA 1
ATOM 1281 C C . PHE A 1 166 ? 27.011 -5.861 -31.941 1.00 92.88 166 PHE A C 1
ATOM 1283 O O . PHE A 1 166 ? 25.934 -5.443 -32.330 1.00 92.88 166 PHE A O 1
ATOM 1290 N N . VAL A 1 167 ? 27.201 -7.126 -31.609 1.00 91.06 167 VAL A N 1
ATOM 1291 C CA . VAL A 1 167 ? 26.198 -8.180 -31.672 1.00 91.06 167 VAL A CA 1
ATOM 1292 C C . VAL A 1 167 ? 25.741 -8.557 -30.265 1.00 91.06 167 VAL A C 1
ATOM 1294 O O . VAL A 1 167 ? 26.411 -9.302 -29.565 1.00 91.06 167 VAL A O 1
ATOM 1297 N N . VAL A 1 168 ? 24.577 -8.088 -29.837 1.00 93.69 168 VAL A N 1
ATOM 1298 C CA . VAL A 1 168 ? 23.945 -8.564 -28.604 1.00 93.69 168 VAL A CA 1
ATOM 1299 C C . VAL A 1 168 ? 23.209 -9.849 -28.893 1.00 93.69 168 VAL A C 1
ATOM 1301 O O . VAL A 1 168 ? 22.476 -9.904 -29.882 1.00 93.69 168 VAL A O 1
ATOM 1304 N N . SER A 1 169 ? 23.336 -10.876 -28.050 1.00 93.25 169 SER A N 1
ATOM 1305 C CA . SER A 1 169 ? 22.380 -11.973 -28.132 1.00 93.25 169 SER A CA 1
ATOM 1306 C C . SER A 1 169 ? 20.997 -11.405 -28.010 1.00 93.25 169 SER A C 1
ATOM 1308 O O . SER A 1 169 ? 20.718 -10.360 -27.430 1.00 93.25 169 SER A O 1
ATOM 1310 N N . HIS A 1 170 ? 20.082 -12.167 -28.547 1.00 70.31 170 HIS A N 1
ATOM 1311 C CA . HIS A 1 170 ? 18.713 -11.890 -28.240 1.00 70.31 170 HIS A CA 1
ATOM 1312 C C . HIS A 1 170 ? 18.405 -12.082 -26.749 1.00 70.31 170 HIS A C 1
ATOM 1314 O O . HIS A 1 170 ? 17.449 -11.499 -26.261 1.00 70.31 170 HIS A O 1
ATOM 1320 N N . THR A 1 171 ? 19.172 -12.903 -26.027 1.00 85.00 171 THR A N 1
ATOM 1321 C CA . THR A 1 171 ? 18.801 -13.392 -24.687 1.00 85.00 171 THR A CA 1
ATOM 1322 C C . THR A 1 171 ? 19.817 -12.992 -23.653 1.00 85.00 171 THR A C 1
ATOM 1324 O O . THR A 1 171 ? 20.984 -13.093 -23.975 1.00 85.00 171 THR A O 1
ATOM 1327 N N . ASP A 1 172 ? 19.359 -12.628 -22.467 1.00 83.88 172 ASP A N 1
ATOM 1328 C CA . ASP A 1 172 ? 20.081 -12.196 -21.282 1.00 83.88 172 ASP A CA 1
ATOM 1329 C C . ASP A 1 172 ? 20.386 -13.404 -20.345 1.00 83.88 172 ASP A C 1
ATOM 1331 O O . ASP A 1 172 ? 20.182 -14.570 -20.690 1.00 83.88 172 ASP A O 1
ATOM 1335 N N . ILE A 1 173 ? 20.973 -13.149 -19.191 1.00 78.56 173 ILE A N 1
ATOM 1336 C CA . ILE A 1 173 ? 21.766 -13.961 -18.290 1.00 78.56 173 ILE A CA 1
ATOM 1337 C C . ILE A 1 173 ? 20.952 -14.775 -17.323 1.00 78.56 173 ILE A C 1
ATOM 1339 O O . ILE A 1 173 ? 21.246 -15.933 -17.022 1.00 78.56 173 ILE A O 1
ATOM 1343 N N . HIS A 1 174 ? 19.904 -14.137 -16.829 1.00 81.50 174 HIS A N 1
ATOM 1344 C CA . HIS A 1 174 ? 18.894 -14.782 -16.034 1.00 81.50 174 HIS A CA 1
ATOM 1345 C C . HIS A 1 174 ? 18.030 -15.650 -16.967 1.00 81.50 174 HIS A C 1
ATOM 1347 O O . HIS A 1 174 ? 17.237 -16.470 -16.504 1.00 81.50 174 HIS A O 1
ATOM 1353 N N . GLY A 1 175 ? 18.311 -15.561 -18.279 1.00 63.03 175 GLY A N 1
ATOM 1354 C CA . GLY A 1 175 ? 17.599 -16.169 -19.381 1.00 63.03 175 GLY A CA 1
ATOM 1355 C C . GLY A 1 175 ? 16.574 -15.207 -19.972 1.00 63.03 175 GLY A C 1
ATOM 1356 O O . GLY A 1 175 ? 15.774 -15.643 -20.805 1.00 63.03 175 GLY A O 1
ATOM 1357 N N . ASP A 1 176 ? 16.571 -13.938 -19.553 1.00 43.59 176 ASP A N 1
ATOM 1358 C CA . ASP A 1 176 ? 15.547 -12.966 -19.903 1.00 43.59 176 ASP A CA 1
ATOM 1359 C C . ASP A 1 176 ? 15.863 -12.405 -21.281 1.00 43.59 176 ASP A C 1
ATOM 1361 O O . ASP A 1 176 ? 16.960 -12.009 -21.590 1.00 43.59 176 ASP A O 1
ATOM 1365 N N . ASN A 1 177 ? 14.939 -12.439 -22.221 1.00 55.75 177 ASN A N 1
ATOM 1366 C CA . ASN A 1 177 ? 15.222 -11.921 -23.553 1.00 55.75 177 ASN A CA 1
ATOM 1367 C C . ASN A 1 177 ? 15.107 -10.403 -23.560 1.00 55.75 177 ASN A C 1
ATOM 1369 O O . ASN A 1 177 ? 14.077 -9.885 -23.144 1.00 55.75 177 ASN A O 1
ATOM 1373 N N . VAL A 1 178 ? 16.123 -9.705 -24.052 1.00 69.00 178 VAL A N 1
ATOM 1374 C CA . VAL A 1 178 ? 16.170 -8.243 -23.931 1.00 69.00 178 VAL A CA 1
ATOM 1375 C C . VAL A 1 178 ? 16.671 -7.537 -25.198 1.00 69.00 178 VAL A C 1
ATOM 1377 O O . VAL A 1 178 ? 16.690 -6.318 -25.243 1.00 69.00 178 VAL A O 1
ATOM 1380 N N . LEU A 1 179 ? 16.928 -8.282 -26.290 1.00 73.25 179 LEU A N 1
ATOM 1381 C CA . LEU A 1 179 ? 17.186 -7.815 -27.671 1.00 73.25 179 LEU A CA 1
ATOM 1382 C C . LEU A 1 179 ? 16.488 -6.495 -28.059 1.00 73.25 179 LEU A C 1
ATOM 1384 O O . LEU A 1 179 ? 17.066 -5.651 -28.724 1.00 73.25 179 LEU A O 1
ATOM 1388 N N . THR A 1 180 ? 15.205 -6.338 -27.727 1.00 61.78 180 THR A N 1
ATOM 1389 C CA . THR A 1 180 ? 14.365 -5.245 -28.251 1.00 61.78 180 THR A CA 1
ATOM 1390 C C . THR A 1 180 ? 14.466 -3.978 -27.422 1.00 61.78 180 THR A C 1
ATOM 1392 O O . THR A 1 180 ? 14.499 -2.886 -27.992 1.00 61.78 180 THR A O 1
ATOM 1395 N N . ASP A 1 181 ? 14.571 -4.105 -26.097 1.00 69.31 181 ASP A N 1
ATOM 1396 C CA . ASP A 1 181 ? 14.844 -2.954 -25.247 1.00 69.31 181 ASP A CA 1
ATOM 1397 C C . ASP A 1 181 ? 16.156 -2.275 -25.631 1.00 69.31 181 ASP A C 1
ATOM 1399 O O . ASP A 1 181 ? 16.338 -1.069 -25.470 1.00 69.31 181 ASP A O 1
ATOM 1403 N N . LEU A 1 182 ? 17.001 -3.068 -26.269 1.00 75.62 182 LEU A N 1
ATOM 1404 C CA . LEU A 1 182 ? 18.252 -2.666 -26.844 1.00 75.62 182 LEU A CA 1
ATOM 1405 C C . LEU A 1 182 ? 18.207 -2.166 -28.269 1.00 75.62 182 LEU A C 1
ATOM 1407 O O . LEU A 1 182 ? 19.150 -1.531 -28.698 1.00 75.62 182 LEU A O 1
ATOM 1411 N N . ILE A 1 183 ? 17.197 -2.498 -29.062 1.00 70.00 183 ILE A N 1
ATOM 1412 C CA . ILE A 1 183 ? 17.047 -1.873 -30.381 1.00 70.00 183 ILE A CA 1
ATOM 1413 C C . ILE A 1 183 ? 16.366 -0.512 -30.254 1.00 70.00 183 ILE A C 1
ATOM 1415 O O . ILE A 1 183 ? 16.549 0.324 -31.123 1.00 70.00 183 ILE A O 1
ATOM 1419 N N . ASN A 1 184 ? 15.556 -0.301 -29.213 1.00 64.19 184 ASN A N 1
ATOM 1420 C CA . ASN A 1 184 ? 14.587 0.795 -29.219 1.00 64.19 184 ASN A CA 1
ATOM 1421 C C . ASN A 1 184 ? 14.851 1.898 -28.224 1.00 64.19 184 ASN A C 1
ATOM 1423 O O . ASN A 1 184 ? 14.582 3.052 -28.533 1.00 64.19 184 ASN A O 1
ATOM 1427 N N . THR A 1 185 ? 15.275 1.563 -27.004 1.00 66.12 185 THR A N 1
ATOM 1428 C CA . THR A 1 185 ? 15.692 2.667 -26.138 1.00 66.12 185 THR A CA 1
ATOM 1429 C C . THR A 1 185 ? 16.961 3.279 -26.657 1.00 66.12 185 THR A C 1
ATOM 1431 O O . THR A 1 185 ? 17.165 4.456 -26.456 1.00 66.12 185 THR A O 1
ATOM 1434 N N . ILE A 1 186 ? 17.678 2.480 -27.425 1.00 77.56 186 ILE A N 1
ATOM 1435 C CA . ILE A 1 186 ? 18.880 2.736 -28.167 1.00 77.56 186 ILE A CA 1
ATOM 1436 C C . ILE A 1 186 ? 18.490 3.255 -29.550 1.00 77.56 186 ILE A C 1
ATOM 1438 O O . ILE A 1 186 ? 18.100 2.497 -30.430 1.00 77.56 186 ILE A O 1
ATOM 1442 N N . ASP A 1 187 ? 18.648 4.534 -29.777 1.00 84.12 187 ASP A N 1
ATOM 1443 C CA . ASP A 1 187 ? 18.442 5.197 -31.049 1.00 84.12 187 ASP A CA 1
ATOM 1444 C C . ASP A 1 187 ? 19.768 5.618 -31.694 1.00 84.12 187 ASP A C 1
ATOM 1446 O O . ASP A 1 187 ? 20.856 5.415 -31.158 1.00 84.12 187 ASP A O 1
ATOM 1450 N N . THR A 1 188 ? 19.700 6.202 -32.888 1.00 86.69 188 THR A N 1
ATOM 1451 C CA . THR A 1 188 ? 20.892 6.855 -33.457 1.00 86.69 188 THR A CA 1
ATOM 1452 C C . THR A 1 188 ? 21.375 7.953 -32.527 1.00 86.69 188 THR A C 1
ATOM 1454 O O . THR A 1 188 ? 20.566 8.711 -32.006 1.00 86.69 188 THR A O 1
ATOM 1457 N N . ASP A 1 189 ? 22.689 8.054 -32.364 1.00 86.19 189 ASP A N 1
ATOM 1458 C CA . ASP A 1 189 ? 23.347 8.925 -31.389 1.00 86.19 189 ASP A CA 1
ATOM 1459 C C . ASP A 1 189 ? 23.130 8.515 -29.926 1.00 86.19 189 ASP A C 1
ATOM 1461 O O . ASP A 1 189 ? 23.785 9.078 -29.042 1.00 86.19 189 ASP A O 1
ATOM 1465 N N . ASP A 1 190 ? 22.311 7.493 -29.655 1.00 87.12 190 ASP A N 1
ATOM 1466 C CA . ASP A 1 190 ? 22.247 6.930 -28.322 1.00 87.12 190 ASP A CA 1
ATOM 1467 C C . ASP A 1 190 ? 23.535 6.203 -27.996 1.00 87.12 190 ASP A C 1
ATOM 1469 O O . ASP A 1 190 ? 24.275 5.692 -28.847 1.00 87.12 190 ASP A O 1
ATOM 1473 N N . ILE A 1 191 ? 23.833 6.222 -26.711 1.00 88.19 191 ILE A N 1
ATOM 1474 C CA . ILE A 1 191 ? 25.073 5.693 -26.192 1.00 88.19 191 ILE A CA 1
ATOM 1475 C C . ILE A 1 191 ? 24.724 4.424 -25.459 1.00 88.19 191 ILE A C 1
ATOM 1477 O O . ILE A 1 191 ? 24.018 4.434 -24.440 1.00 88.19 191 ILE A O 1
ATOM 1481 N N . LEU A 1 192 ? 25.223 3.327 -26.011 1.00 91.75 192 LEU A N 1
ATOM 1482 C CA . LEU A 1 192 ? 25.028 2.027 -25.413 1.00 91.75 192 LEU A CA 1
ATOM 1483 C C . LEU A 1 192 ? 26.204 1.652 -24.596 1.00 91.75 192 LEU A C 1
ATOM 1485 O O . LEU A 1 192 ? 27.340 1.968 -24.934 1.00 91.75 192 LEU A O 1
ATOM 1489 N N . GLN A 1 193 ? 25.897 0.948 -23.528 1.00 90.38 193 GLN A N 1
ATOM 1490 C CA . GLN A 1 193 ? 26.883 0.528 -22.579 1.00 90.38 193 GLN A CA 1
ATOM 1491 C C . GLN A 1 193 ? 26.610 -0.906 -22.201 1.00 90.38 193 GLN A C 1
ATOM 1493 O O . GLN A 1 193 ? 25.527 -1.236 -21.736 1.00 90.38 193 GLN A O 1
ATOM 1498 N N . ILE A 1 194 ? 27.633 -1.727 -22.342 1.00 94.06 194 ILE A N 1
ATOM 1499 C CA . ILE A 1 194 ? 27.643 -3.104 -21.892 1.00 94.06 194 ILE A CA 1
ATOM 1500 C C . ILE A 1 194 ? 28.712 -3.223 -20.833 1.00 94.06 194 ILE A C 1
ATOM 1502 O O . ILE A 1 194 ? 29.806 -2.668 -20.966 1.00 94.06 194 ILE A O 1
ATOM 1506 N N . ARG A 1 195 ? 28.389 -3.943 -19.776 1.00 88.25 195 ARG A N 1
ATOM 1507 C CA . ARG A 1 195 ? 29.235 -4.096 -18.601 1.00 88.25 195 ARG A CA 1
ATOM 1508 C C . ARG A 1 195 ? 29.027 -5.485 -18.053 1.00 88.25 195 ARG A C 1
ATOM 1510 O O . ARG A 1 195 ? 27.903 -5.952 -18.075 1.00 88.25 195 ARG A O 1
ATOM 1517 N N . ASN A 1 196 ? 30.062 -6.154 -17.571 1.00 90.38 196 ASN A N 1
ATOM 1518 C CA . ASN A 1 196 ? 29.877 -7.421 -16.866 1.00 90.38 196 ASN A CA 1
ATOM 1519 C C . ASN A 1 196 ? 29.162 -7.220 -15.514 1.00 90.38 196 ASN A C 1
ATOM 1521 O O . ASN A 1 196 ? 29.070 -6.091 -15.038 1.00 90.38 196 ASN A O 1
ATOM 1525 N N . ASN A 1 197 ? 28.656 -8.282 -14.875 1.00 82.56 197 ASN A N 1
ATOM 1526 C CA . ASN A 1 197 ? 27.993 -8.174 -13.563 1.00 82.56 197 ASN A CA 1
ATOM 1527 C C . ASN A 1 197 ? 28.893 -7.505 -12.488 1.00 82.56 197 ASN A C 1
ATOM 1529 O O . ASN A 1 197 ? 28.355 -7.071 -11.470 1.00 82.56 197 ASN A O 1
ATOM 1533 N N . ASP A 1 198 ? 30.230 -7.450 -12.691 1.00 69.75 198 ASP A N 1
ATOM 1534 C CA . ASP A 1 198 ? 31.229 -6.776 -11.828 1.00 69.75 198 ASP A CA 1
ATOM 1535 C C . ASP A 1 198 ? 31.843 -5.470 -12.391 1.00 69.75 198 ASP A C 1
ATOM 1537 O O . ASP A 1 198 ? 32.663 -4.840 -11.722 1.00 69.75 198 ASP A O 1
ATOM 1541 N N . GLU A 1 199 ? 31.428 -5.061 -13.591 1.00 82.69 199 GLU A N 1
ATOM 1542 C CA . GLU A 1 199 ? 31.837 -3.866 -14.347 1.00 82.69 199 GLU A CA 1
ATOM 1543 C C . GLU A 1 199 ? 33.360 -3.666 -14.628 1.00 82.69 199 GLU A C 1
ATOM 1545 O O . GLU A 1 199 ? 33.719 -2.625 -15.182 1.00 82.69 199 GLU A O 1
ATOM 1550 N N . SER A 1 200 ? 34.267 -4.630 -14.342 1.00 82.62 200 SER A N 1
ATOM 1551 C CA . SER A 1 200 ? 35.742 -4.536 -14.583 1.00 82.62 200 SER A CA 1
ATOM 1552 C C . SER A 1 200 ? 36.147 -4.443 -16.054 1.00 82.62 200 SER A C 1
ATOM 1554 O O . SER A 1 200 ? 37.288 -4.123 -16.403 1.00 82.62 200 SER A O 1
ATOM 1556 N N . LYS A 1 201 ? 35.184 -4.732 -16.920 1.00 91.44 201 LYS A N 1
ATOM 1557 C CA . LYS A 1 201 ? 35.283 -4.561 -18.354 1.00 91.44 201 LYS A CA 1
ATOM 1558 C C . LYS A 1 201 ? 34.020 -3.863 -18.796 1.00 91.44 201 LYS A C 1
ATOM 1560 O O . LYS A 1 201 ? 32.900 -4.308 -18.531 1.00 91.44 201 LYS A O 1
ATOM 1565 N N . THR A 1 202 ? 34.213 -2.745 -19.470 1.00 91.06 202 THR A N 1
ATOM 1566 C CA . THR A 1 202 ? 33.119 -1.928 -19.963 1.00 91.06 202 THR A CA 1
ATOM 1567 C C . THR A 1 202 ? 33.422 -1.538 -21.377 1.00 91.06 202 THR A C 1
ATOM 1569 O O . THR A 1 202 ? 34.557 -1.232 -21.749 1.00 91.06 202 THR A O 1
ATOM 1572 N N . VAL A 1 203 ? 32.369 -1.521 -22.166 1.00 91.44 203 VAL A N 1
ATOM 1573 C CA . VAL A 1 203 ? 32.474 -1.000 -23.504 1.00 91.44 203 VAL A CA 1
ATOM 1574 C C . VAL A 1 203 ? 31.235 -0.204 -23.821 1.00 91.44 203 VAL A C 1
ATOM 1576 O O . VAL A 1 203 ? 30.106 -0.600 -23.516 1.00 91.44 203 VAL A O 1
ATOM 1579 N N . SER A 1 204 ? 31.476 0.958 -24.403 1.00 91.94 204 SER A N 1
ATOM 1580 C CA . SER A 1 204 ? 30.427 1.805 -24.913 1.00 91.94 204 SER A CA 1
ATOM 1581 C C . SER A 1 204 ? 30.736 2.223 -26.324 1.00 91.94 204 SER A C 1
ATOM 1583 O O . SER A 1 204 ? 31.880 2.221 -26.793 1.00 91.94 204 SER A O 1
ATOM 1585 N N . PHE A 1 205 ? 29.666 2.556 -27.010 1.00 93.62 205 PHE A N 1
ATOM 1586 C CA . PHE A 1 205 ? 29.753 3.028 -28.363 1.00 93.62 205 PHE A CA 1
ATOM 1587 C C . PHE A 1 205 ? 28.519 3.845 -28.678 1.00 93.62 205 PHE A C 1
ATOM 1589 O O . PHE A 1 205 ? 27.424 3.621 -28.149 1.00 93.62 205 PHE A O 1
ATOM 1596 N N . THR A 1 206 ? 28.729 4.810 -29.563 1.00 94.38 206 THR A N 1
ATOM 1597 C CA . THR A 1 206 ? 27.632 5.569 -30.131 1.00 94.38 206 THR A CA 1
ATOM 1598 C C . THR A 1 206 ? 27.028 4.759 -31.252 1.00 94.38 206 THR A C 1
ATOM 1600 O O . THR A 1 206 ? 27.717 4.275 -32.160 1.00 94.38 206 THR A O 1
ATOM 1603 N N . VAL A 1 207 ? 25.718 4.638 -31.183 1.00 93.44 207 VAL A N 1
ATOM 1604 C CA . VAL A 1 207 ? 24.923 3.970 -32.193 1.00 93.44 207 VAL A CA 1
ATOM 1605 C C . VAL A 1 207 ? 24.907 4.850 -33.428 1.00 93.44 207 VAL A C 1
ATOM 1607 O O . VAL A 1 207 ? 24.300 5.917 -33.461 1.00 93.44 207 VAL A O 1
ATOM 1610 N N . GLN A 1 208 ? 25.642 4.429 -34.452 1.00 93.69 208 GLN A N 1
ATOM 1611 C CA . GLN A 1 208 ? 25.763 5.200 -35.689 1.00 93.69 208 GLN A CA 1
ATOM 1612 C C . GLN A 1 208 ? 24.480 5.228 -36.479 1.00 93.69 208 GLN A C 1
ATOM 1614 O O . GLN A 1 208 ? 24.156 6.202 -37.149 1.00 93.69 208 GLN A O 1
ATOM 1619 N N . ASN A 1 209 ? 23.827 4.085 -36.476 1.00 89.50 209 ASN A N 1
ATOM 1620 C CA . ASN A 1 209 ? 22.545 3.880 -37.087 1.00 89.50 209 ASN A CA 1
ATOM 1621 C C . ASN A 1 209 ? 21.765 3.034 -36.101 1.00 89.50 209 ASN A C 1
ATOM 1623 O O . ASN A 1 209 ? 22.391 2.213 -35.417 1.00 89.50 209 ASN A O 1
ATOM 1627 N N . PRO A 1 210 ? 20.433 3.166 -36.077 1.00 82.00 210 PRO A N 1
ATOM 1628 C CA . PRO A 1 210 ? 19.611 2.396 -35.169 1.00 82.00 210 PRO A CA 1
ATOM 1629 C C . PRO A 1 210 ? 19.968 0.909 -35.287 1.00 82.00 210 PRO A C 1
ATOM 1631 O O . PRO A 1 210 ? 20.261 0.445 -36.403 1.00 82.00 210 PRO A O 1
ATOM 1634 N N . PRO A 1 211 ? 19.987 0.164 -34.175 1.00 87.62 211 PRO A N 1
ATOM 1635 C CA . PRO A 1 211 ? 20.452 -1.211 -34.185 1.00 87.62 211 PRO A CA 1
ATOM 1636 C C . PRO A 1 211 ? 19.706 -2.076 -35.218 1.00 87.62 211 PRO A C 1
ATOM 1638 O O . PRO A 1 211 ? 18.484 -2.043 -35.329 1.00 87.62 211 PRO A O 1
ATOM 1641 N N . PHE A 1 212 ? 20.447 -2.853 -36.008 1.00 84.00 212 PHE A N 1
ATOM 1642 C CA . PHE A 1 212 ? 19.969 -3.775 -37.039 1.00 84.00 212 PHE A CA 1
ATOM 1643 C C . PHE A 1 212 ? 19.924 -5.201 -36.505 1.00 84.00 212 PHE A C 1
ATOM 1645 O O . PHE A 1 212 ? 20.889 -5.720 -35.978 1.00 84.00 212 PHE A O 1
ATOM 1652 N N . GLN A 1 213 ? 18.836 -5.914 -36.719 1.00 83.75 213 GLN A N 1
ATOM 1653 C CA . GLN A 1 213 ? 18.746 -7.307 -36.300 1.00 83.75 213 GLN A CA 1
ATOM 1654 C C . GLN A 1 213 ? 19.443 -8.275 -37.276 1.00 83.75 213 GLN A C 1
ATOM 1656 O O . GLN A 1 213 ? 19.225 -8.215 -38.483 1.00 83.75 213 GLN A O 1
ATOM 1661 N N . THR A 1 214 ? 20.172 -9.264 -36.759 1.00 77.19 214 THR A N 1
ATOM 1662 C CA . THR A 1 214 ? 20.770 -10.364 -37.539 1.00 77.19 214 THR A CA 1
ATOM 1663 C C . THR A 1 214 ? 20.034 -11.689 -37.294 1.00 77.19 214 THR A C 1
ATOM 1665 O O . THR A 1 214 ? 19.070 -11.754 -36.536 1.00 77.19 214 THR A O 1
ATOM 1668 N N . SER A 1 215 ? 20.455 -12.790 -37.935 1.00 67.25 215 SER A N 1
ATOM 1669 C CA . SER A 1 215 ? 19.844 -14.113 -37.705 1.00 67.25 215 SER A CA 1
ATOM 1670 C C . SER A 1 215 ? 20.078 -14.676 -36.303 1.00 67.25 215 SER A C 1
ATOM 1672 O O . SER A 1 215 ? 19.437 -15.665 -35.947 1.00 67.25 215 SER A O 1
ATOM 1674 N N . GLN A 1 216 ? 21.046 -14.123 -35.569 1.00 63.50 216 GLN A N 1
ATOM 1675 C CA . GLN A 1 216 ? 21.468 -14.643 -34.276 1.00 63.50 216 GLN A CA 1
ATOM 1676 C C . GLN A 1 216 ? 21.617 -13.578 -33.171 1.00 63.50 216 GLN A C 1
ATOM 1678 O O . GLN A 1 216 ? 21.780 -14.005 -32.038 1.00 63.50 216 GLN A O 1
ATOM 1683 N N . GLY A 1 217 ? 21.435 -12.267 -33.421 1.00 81.50 217 GLY A N 1
ATOM 1684 C CA . GLY A 1 217 ? 21.439 -11.215 -32.384 1.00 81.50 217 GLY A CA 1
ATOM 1685 C C . GLY A 1 217 ? 20.902 -9.837 -32.828 1.00 81.50 217 GLY A C 1
ATOM 1686 O O . GLY A 1 217 ? 20.334 -9.702 -33.917 1.00 81.50 217 GLY A O 1
ATOM 1687 N N . VAL A 1 218 ? 21.097 -8.796 -32.002 1.00 89.06 218 VAL A N 1
ATOM 1688 C CA . VAL A 1 218 ? 21.031 -7.378 -32.413 1.00 89.06 218 VAL A CA 1
ATOM 1689 C C . VAL A 1 218 ? 22.415 -7.009 -32.862 1.00 89.06 218 VAL A C 1
ATOM 1691 O O . VAL A 1 218 ? 23.330 -7.044 -32.063 1.00 89.06 218 VAL A O 1
ATOM 1694 N N . LEU A 1 219 ? 22.553 -6.545 -34.082 1.00 92.06 219 LEU A N 1
ATOM 1695 C CA . LEU A 1 219 ? 23.724 -5.828 -34.525 1.00 92.06 219 LEU A CA 1
ATOM 1696 C C . LEU A 1 219 ? 23.529 -4.320 -34.377 1.00 92.06 219 LEU A C 1
ATOM 1698 O O . LEU A 1 219 ? 22.845 -3.681 -35.165 1.00 92.06 219 LEU A O 1
ATOM 1702 N N . VAL A 1 220 ? 24.172 -3.710 -33.403 1.00 93.56 220 VAL A N 1
ATOM 1703 C CA . VAL A 1 220 ? 24.248 -2.262 -33.275 1.00 93.56 220 VAL A CA 1
ATOM 1704 C C . VAL A 1 220 ? 25.398 -1.756 -34.139 1.00 93.56 220 VAL A C 1
ATOM 1706 O O . VAL A 1 220 ? 26.534 -2.190 -33.972 1.00 93.56 220 VAL A O 1
ATOM 1709 N N . SER A 1 221 ? 25.112 -0.877 -35.102 1.00 92.62 221 SER A N 1
ATOM 1710 C CA . SER A 1 221 ? 26.167 -0.273 -35.929 1.00 92.62 221 SER A CA 1
ATOM 1711 C C . SER A 1 221 ? 26.890 0.806 -35.136 1.00 92.62 221 SER A C 1
ATOM 1713 O O . SER A 1 221 ? 26.235 1.626 -34.492 1.00 92.62 221 SER A O 1
ATOM 1715 N N . ILE A 1 222 ? 28.217 0.837 -35.213 1.00 92.94 222 ILE A N 1
ATOM 1716 C CA . ILE A 1 222 ? 29.029 1.686 -34.342 1.00 92.94 222 ILE A CA 1
ATOM 1717 C C . ILE A 1 222 ? 29.654 2.824 -35.137 1.00 92.94 222 ILE A C 1
ATOM 1719 O O . ILE A 1 222 ? 30.212 2.601 -36.207 1.00 92.94 222 ILE A O 1
ATOM 1723 N N . VAL A 1 223 ? 29.596 4.053 -34.610 1.00 95.31 223 VAL A N 1
ATOM 1724 C CA . VAL A 1 223 ? 30.228 5.196 -35.291 1.00 95.31 223 VAL A CA 1
ATOM 1725 C C . VAL A 1 223 ? 31.743 4.922 -35.359 1.00 95.31 223 VAL A C 1
ATOM 1727 O O . VAL A 1 223 ? 32.321 4.600 -34.319 1.00 95.31 223 VAL A O 1
ATOM 1730 N N . PRO A 1 224 ? 32.432 5.044 -36.513 1.00 91.38 224 PRO A N 1
ATOM 1731 C CA . PRO A 1 224 ? 33.846 4.677 -36.615 1.00 91.38 224 PRO A CA 1
ATOM 1732 C C . PRO A 1 224 ? 34.732 5.486 -35.665 1.00 91.38 224 PRO A C 1
ATOM 1734 O O . PRO A 1 224 ? 34.622 6.712 -35.600 1.00 91.38 224 PRO A O 1
ATOM 1737 N N . GLY A 1 225 ? 35.611 4.797 -34.933 1.00 88.38 225 GLY A N 1
ATOM 1738 C CA . GLY A 1 225 ? 36.443 5.397 -33.884 1.00 88.38 225 GLY A CA 1
ATOM 1739 C C . GLY A 1 225 ? 35.675 5.841 -32.629 1.00 88.38 225 GLY A C 1
ATOM 1740 O O . GLY A 1 225 ? 36.261 6.538 -31.804 1.00 88.38 225 GLY A O 1
ATOM 1741 N N . SER A 1 226 ? 34.383 5.485 -32.490 1.00 91.75 226 SER A N 1
ATOM 1742 C CA . SER A 1 226 ? 33.572 5.755 -31.284 1.00 91.75 226 SER A CA 1
ATOM 1743 C C . SER A 1 226 ? 33.578 4.624 -30.260 1.00 91.75 226 SER A 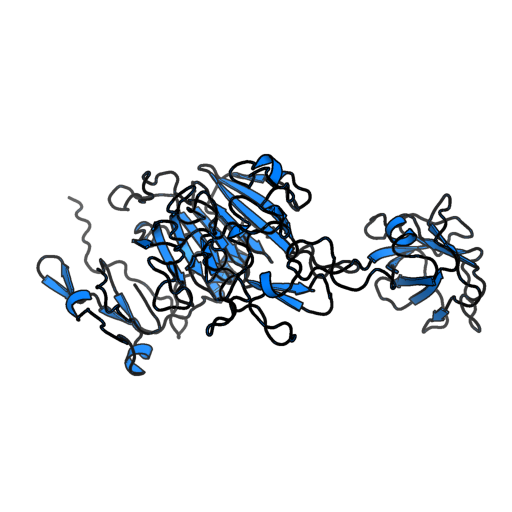C 1
ATOM 1745 O O . SER A 1 226 ? 33.143 4.853 -29.132 1.00 91.75 226 SER A O 1
ATOM 1747 N N . ILE A 1 227 ? 34.069 3.431 -30.628 1.00 92.56 227 ILE A N 1
ATOM 1748 C CA . ILE A 1 227 ? 34.336 2.388 -29.639 1.00 92.56 227 ILE A CA 1
ATOM 1749 C C . ILE A 1 227 ? 35.389 2.933 -28.702 1.00 92.56 227 ILE A C 1
ATOM 1751 O O . ILE A 1 227 ? 36.459 3.378 -29.120 1.00 92.56 227 ILE A O 1
ATOM 1755 N N . ASN A 1 228 ? 35.071 2.880 -27.426 1.00 89.25 228 ASN A N 1
ATOM 1756 C CA . ASN A 1 228 ? 36.022 3.177 -26.392 1.00 89.25 228 ASN A CA 1
ATOM 1757 C C . ASN A 1 228 ? 36.021 1.999 -25.434 1.00 89.25 228 ASN A C 1
ATOM 1759 O O . ASN A 1 228 ? 35.011 1.703 -24.792 1.00 89.25 228 ASN A O 1
ATOM 1763 N N . TYR A 1 229 ? 37.149 1.306 -25.400 1.00 90.75 229 TYR A N 1
ATOM 1764 C CA . TYR A 1 229 ? 37.367 0.196 -24.499 1.00 90.75 229 TYR A CA 1
ATOM 1765 C C . TYR A 1 229 ? 38.440 0.566 -23.493 1.00 90.75 229 TYR A C 1
ATOM 1767 O O . TYR A 1 229 ? 39.429 1.221 -23.822 1.00 90.75 229 TYR A O 1
ATOM 1775 N N . SER A 1 230 ? 38.277 0.077 -22.276 1.00 84.88 230 SER A N 1
ATOM 1776 C CA . SER A 1 230 ? 39.322 0.138 -21.272 1.00 84.88 230 SER A CA 1
ATOM 1777 C C . SER A 1 230 ? 39.379 -1.162 -20.496 1.00 84.88 230 SER A C 1
ATOM 1779 O O . SER A 1 230 ? 38.356 -1.805 -20.267 1.00 84.88 230 SER A O 1
ATOM 1781 N N . SER A 1 231 ? 40.585 -1.502 -20.059 1.00 80.75 231 SER A N 1
ATOM 1782 C CA . SER A 1 231 ? 40.873 -2.651 -19.212 1.00 80.75 231 SER A CA 1
ATOM 1783 C C . SER A 1 231 ? 42.057 -2.324 -18.315 1.00 80.75 231 SER A C 1
ATOM 1785 O O . SER A 1 231 ? 42.934 -1.549 -18.694 1.00 80.75 231 SER A O 1
ATOM 1787 N N . ASP A 1 232 ? 42.100 -2.944 -17.145 1.00 79.62 232 ASP A N 1
ATOM 1788 C CA . ASP A 1 232 ? 43.107 -2.662 -16.119 1.00 79.62 232 ASP A CA 1
ATOM 1789 C C . ASP A 1 232 ? 44.335 -3.577 -16.184 1.00 79.62 232 ASP A C 1
ATOM 1791 O O . ASP A 1 232 ? 45.326 -3.371 -15.482 1.00 79.62 232 ASP A O 1
ATOM 1795 N N . ILE A 1 233 ? 44.260 -4.623 -16.994 1.00 74.44 233 ILE A N 1
ATOM 1796 C CA . ILE A 1 233 ? 45.215 -5.736 -17.006 1.00 74.44 233 ILE A CA 1
ATOM 1797 C C . ILE A 1 233 ? 45.787 -5.981 -18.406 1.00 74.44 233 ILE A C 1
ATOM 1799 O O . ILE A 1 233 ? 46.466 -6.979 -18.633 1.00 74.44 233 ILE A O 1
ATOM 1803 N N . ASP A 1 234 ? 45.556 -5.029 -19.316 1.00 77.56 234 ASP A N 1
ATOM 1804 C CA . ASP A 1 234 ? 45.866 -5.123 -20.743 1.00 77.56 234 ASP A CA 1
ATOM 1805 C C . ASP A 1 234 ? 45.304 -6.428 -21.363 1.00 77.56 234 ASP A C 1
ATOM 1807 O O . ASP A 1 234 ? 46.014 -7.172 -22.044 1.00 77.56 234 ASP A O 1
ATOM 1811 N N . GLU A 1 235 ? 44.015 -6.730 -21.090 1.00 85.38 235 GLU A N 1
ATOM 1812 C CA . GLU A 1 235 ? 43.270 -7.898 -21.626 1.00 85.38 235 GLU A CA 1
ATOM 1813 C C . GLU A 1 235 ? 41.721 -7.693 -21.776 1.00 85.38 235 GLU A C 1
ATOM 1815 O O . GLU A 1 235 ? 41.164 -6.702 -21.298 1.00 85.38 235 GLU A O 1
ATOM 1820 N N . GLY A 1 236 ? 41.008 -8.601 -22.479 1.00 87.81 236 GLY A N 1
ATOM 1821 C CA . GLY A 1 236 ? 39.595 -8.491 -22.954 1.00 87.81 236 GLY A CA 1
ATOM 1822 C C . GLY A 1 236 ? 38.472 -9.230 -22.162 1.00 87.81 236 GLY A C 1
ATOM 1823 O O . GLY A 1 236 ? 38.745 -9.917 -21.174 1.00 87.81 236 GLY A O 1
ATOM 1824 N N . PHE A 1 237 ? 37.192 -9.133 -22.594 1.00 93.12 237 PHE A N 1
ATOM 1825 C CA . PHE A 1 237 ? 36.038 -9.894 -22.035 1.00 93.12 237 PHE A CA 1
ATOM 1826 C C . PHE A 1 237 ? 36.159 -11.412 -22.291 1.00 93.12 237 PHE A C 1
ATOM 1828 O O . PHE A 1 237 ? 36.577 -11.832 -23.372 1.00 93.12 237 PHE A O 1
ATOM 1835 N N . LEU A 1 238 ? 35.803 -12.240 -21.298 1.00 91.94 238 LEU A N 1
ATOM 1836 C CA . LEU A 1 238 ? 35.902 -13.705 -21.358 1.00 91.94 238 LEU A CA 1
ATOM 1837 C C . LEU A 1 238 ? 34.592 -14.338 -21.854 1.00 91.94 238 LEU A C 1
ATOM 1839 O O . LEU A 1 238 ? 33.510 -13.787 -21.692 1.00 91.94 238 LEU A O 1
ATOM 1843 N N . ASP A 1 239 ? 34.679 -15.532 -22.436 1.00 92.19 239 ASP A N 1
ATOM 1844 C CA . ASP A 1 239 ? 33.498 -16.278 -22.881 1.00 92.19 239 ASP A CA 1
ATOM 1845 C C . ASP A 1 239 ? 32.609 -16.765 -21.716 1.00 92.19 239 ASP A C 1
ATOM 1847 O O . ASP A 1 239 ? 33.119 -17.245 -20.701 1.00 92.19 239 ASP A O 1
ATOM 1851 N N . ASN A 1 240 ? 31.283 -16.692 -21.899 1.00 91.50 240 ASN A N 1
ATOM 1852 C CA . ASN A 1 240 ? 30.222 -16.961 -20.914 1.00 91.50 240 ASN A CA 1
ATOM 1853 C C . ASN A 1 240 ? 30.242 -16.050 -19.670 1.00 91.50 240 ASN A C 1
ATOM 1855 O O . ASN A 1 240 ? 29.689 -16.405 -18.626 1.00 91.50 240 ASN A O 1
ATOM 1859 N N . GLU A 1 241 ? 30.872 -14.879 -19.757 1.00 90.69 241 GLU A N 1
ATOM 1860 C CA . GLU A 1 241 ? 30.979 -13.925 -18.649 1.00 90.69 241 GLU A CA 1
ATOM 1861 C C . GLU A 1 241 ? 29.686 -13.077 -18.485 1.00 90.69 241 GLU A C 1
ATOM 1863 O O . GLU A 1 241 ? 29.371 -12.330 -19.392 1.00 90.69 241 GLU A O 1
ATOM 1868 N N . PRO A 1 242 ? 28.931 -13.137 -17.370 1.00 94.88 242 PRO A N 1
ATOM 1869 C CA . PRO A 1 242 ? 27.740 -12.305 -17.061 1.00 94.88 242 PRO A CA 1
ATOM 1870 C C . PRO A 1 242 ? 27.856 -10.785 -17.365 1.00 94.88 242 PRO A C 1
ATOM 1872 O O . PRO A 1 242 ? 28.839 -10.224 -16.911 1.00 94.88 242 PRO A O 1
ATOM 1875 N N . VAL A 1 243 ? 26.906 -10.084 -18.013 1.00 93.69 243 VAL A N 1
ATOM 1876 C CA . VAL A 1 243 ? 26.967 -8.685 -18.503 1.00 93.69 243 VAL A CA 1
ATOM 1877 C C . VAL A 1 243 ? 25.649 -7.899 -18.697 1.00 93.69 243 VAL A C 1
ATOM 1879 O O . VAL A 1 243 ? 24.945 -8.097 -19.667 1.00 93.69 243 VAL A O 1
ATOM 1882 N N . THR A 1 244 ? 25.360 -6.858 -17.912 1.00 91.94 244 THR A N 1
ATOM 1883 C CA . THR A 1 244 ? 24.253 -5.916 -18.166 1.00 91.94 244 THR A CA 1
ATOM 1884 C C . THR A 1 244 ? 24.484 -4.972 -19.355 1.00 91.94 244 THR A C 1
ATOM 1886 O O . THR A 1 244 ? 25.570 -4.436 -19.547 1.00 91.94 244 THR A O 1
ATOM 1889 N N . LEU A 1 245 ? 23.454 -4.692 -20.143 1.00 90.25 245 LEU A N 1
ATOM 1890 C CA . LEU A 1 245 ? 23.422 -3.689 -21.187 1.00 90.25 245 LEU A CA 1
ATOM 1891 C C . LEU A 1 245 ? 22.368 -2.627 -20.874 1.00 90.25 245 LEU A C 1
ATOM 1893 O O . LEU A 1 245 ? 21.221 -2.928 -20.565 1.00 90.25 245 LEU A O 1
ATOM 1897 N N . VAL A 1 246 ? 22.792 -1.373 -20.977 1.00 86.69 246 VAL A N 1
ATOM 1898 C CA . VAL A 1 246 ? 22.035 -0.179 -20.621 1.00 86.69 246 VAL A CA 1
ATOM 1899 C C . VAL A 1 246 ? 21.939 0.766 -21.798 1.00 86.69 246 VAL A C 1
ATOM 1901 O O . VAL A 1 246 ? 22.929 1.041 -22.483 1.00 86.69 246 VAL A O 1
ATOM 1904 N N . ASN A 1 247 ? 20.750 1.331 -21.958 1.00 83.88 247 ASN A N 1
ATOM 1905 C CA . ASN A 1 247 ? 20.544 2.466 -22.818 1.00 83.88 247 ASN A CA 1
ATOM 1906 C C . ASN A 1 247 ? 20.559 3.788 -22.047 1.00 83.88 247 ASN A C 1
ATOM 1908 O O . ASN A 1 247 ? 19.610 4.133 -21.335 1.00 83.88 247 ASN A O 1
ATOM 1912 N N . THR A 1 248 ? 21.631 4.553 -22.241 1.00 67.94 248 THR A N 1
ATOM 1913 C CA . THR A 1 248 ? 21.891 5.756 -21.440 1.00 67.94 248 THR A CA 1
ATOM 1914 C C . THR A 1 248 ? 21.191 7.025 -21.943 1.00 67.94 248 THR A C 1
ATOM 1916 O O . THR A 1 248 ? 21.285 8.060 -21.287 1.00 67.94 248 THR A O 1
ATOM 1919 N N . SER A 1 249 ? 20.433 6.949 -23.041 1.00 73.38 249 SER A N 1
ATOM 1920 C CA . SER A 1 249 ? 19.749 8.099 -23.657 1.00 73.38 249 SER A CA 1
ATOM 1921 C C . SER A 1 249 ? 18.215 8.072 -23.549 1.00 73.38 249 SER A C 1
ATOM 1923 O O . SER A 1 249 ? 17.537 8.974 -24.043 1.00 73.38 249 SER A O 1
ATOM 1925 N N . ALA A 1 250 ? 17.643 7.068 -22.881 1.00 64.50 250 ALA A N 1
ATOM 1926 C CA . ALA A 1 250 ? 16.197 6.933 -22.702 1.00 64.50 250 ALA A CA 1
ATOM 1927 C C . ALA A 1 250 ? 15.579 8.110 -21.902 1.00 64.50 250 ALA A C 1
ATOM 1929 O O . ALA A 1 250 ? 16.213 8.679 -21.016 1.00 64.50 250 ALA A O 1
ATOM 1930 N N . SER A 1 251 ? 14.343 8.497 -22.255 1.00 59.56 251 SER A N 1
ATOM 1931 C CA . SER A 1 251 ? 13.661 9.761 -21.896 1.00 59.56 251 SER A CA 1
ATOM 1932 C C . SER A 1 251 ? 13.859 10.287 -20.461 1.00 59.56 251 SER A C 1
ATOM 1934 O O . SER A 1 251 ? 13.764 9.544 -19.487 1.00 59.56 251 SER A O 1
ATOM 1936 N N . THR A 1 252 ? 14.013 11.612 -20.330 1.00 59.19 252 THR A N 1
ATOM 1937 C CA . THR A 1 252 ? 14.171 12.331 -19.053 1.00 59.19 252 THR A CA 1
ATOM 1938 C C . THR A 1 252 ? 12.954 13.217 -18.755 1.00 59.19 252 THR A C 1
ATOM 1940 O O . THR A 1 252 ? 12.457 13.912 -19.639 1.00 59.19 252 THR A O 1
ATOM 1943 N N . GLY A 1 253 ? 12.467 13.206 -17.508 1.00 67.31 253 GLY A N 1
ATOM 1944 C CA . GLY A 1 253 ? 11.322 14.015 -17.056 1.00 67.31 253 GLY A CA 1
ATOM 1945 C C . GLY A 1 253 ? 10.141 13.191 -16.537 1.00 67.31 253 GLY A C 1
ATOM 1946 O O . GLY A 1 253 ? 10.215 11.967 -16.471 1.00 67.31 253 GLY A O 1
ATOM 1947 N N . LEU A 1 254 ? 9.061 13.865 -16.131 1.00 81.94 254 LEU A N 1
ATOM 1948 C CA . LEU A 1 254 ? 7.826 13.208 -15.690 1.00 81.94 254 LEU A CA 1
ATOM 1949 C C . LEU A 1 254 ? 7.120 12.529 -16.867 1.00 81.94 254 LEU A C 1
ATOM 1951 O O . LEU A 1 254 ? 7.098 13.057 -17.975 1.00 81.94 254 LEU A O 1
ATOM 1955 N N . ALA A 1 255 ? 6.524 11.372 -16.605 1.00 81.38 255 ALA A N 1
ATOM 1956 C CA . ALA A 1 255 ? 5.674 10.662 -17.544 1.00 81.38 255 ALA A CA 1
ATOM 1957 C C . ALA A 1 255 ? 4.365 11.452 -17.724 1.00 81.38 255 ALA A C 1
ATOM 1959 O O . ALA A 1 255 ? 3.575 11.585 -16.787 1.00 81.38 255 ALA A O 1
ATOM 1960 N N . GLU A 1 256 ? 4.170 12.055 -18.900 1.00 78.12 256 GLU A N 1
ATOM 1961 C CA . GLU A 1 256 ? 3.018 12.931 -19.178 1.00 78.12 256 GLU A CA 1
ATOM 1962 C C . GLU A 1 256 ? 1.670 12.183 -19.205 1.00 78.12 256 GLU A C 1
ATOM 1964 O O . GLU A 1 256 ? 0.613 12.805 -19.137 1.00 78.12 256 GLU A O 1
ATOM 1969 N N . ASP A 1 257 ? 1.697 10.857 -19.315 1.00 76.00 257 ASP A N 1
ATOM 1970 C CA . ASP A 1 257 ? 0.549 9.954 -19.428 1.00 76.00 257 ASP A CA 1
ATOM 1971 C C . ASP A 1 257 ? 0.031 9.427 -18.084 1.00 76.00 257 ASP A C 1
ATOM 1973 O O . ASP A 1 257 ? -1.052 8.843 -18.020 1.00 76.00 257 ASP A O 1
ATOM 1977 N N . VAL A 1 258 ? 0.774 9.656 -17.005 1.00 81.19 258 VAL A N 1
ATOM 1978 C CA . VAL A 1 258 ? 0.350 9.280 -15.660 1.00 81.19 258 VAL A CA 1
ATOM 1979 C C . VAL A 1 258 ? -0.620 10.336 -15.133 1.00 81.19 258 VAL A C 1
ATOM 1981 O O . VAL A 1 258 ? -0.300 11.523 -15.062 1.00 81.19 258 VAL A O 1
ATOM 1984 N N . GLU A 1 259 ? -1.821 9.917 -14.733 1.00 81.94 259 GLU A N 1
ATOM 1985 C CA . GLU A 1 259 ? -2.766 10.831 -14.092 1.00 81.94 259 GLU A CA 1
ATOM 1986 C C . GLU A 1 259 ? -2.297 11.213 -12.691 1.00 81.94 259 GLU A C 1
ATOM 1988 O O . GLU A 1 259 ? -1.772 10.393 -11.934 1.00 81.94 259 GLU A O 1
ATOM 1993 N N . TRP A 1 260 ? -2.560 12.460 -12.305 1.00 85.50 260 TRP A N 1
ATOM 1994 C CA . TRP A 1 260 ? -2.185 12.986 -10.999 1.00 85.50 260 TRP A CA 1
ATOM 1995 C C . TRP A 1 260 ? -0.678 12.876 -10.745 1.00 85.50 260 TRP A C 1
ATOM 1997 O O . TRP A 1 260 ? -0.257 12.797 -9.597 1.00 85.50 260 TRP A O 1
ATOM 2007 N N . ASN A 1 261 ? 0.166 12.900 -11.783 1.00 88.25 261 ASN A N 1
ATOM 2008 C CA . ASN A 1 261 ? 1.601 12.608 -11.666 1.00 88.25 261 ASN A CA 1
ATOM 2009 C C . ASN A 1 261 ? 2.434 13.665 -10.907 1.00 88.25 261 ASN A C 1
ATOM 2011 O O . ASN A 1 261 ? 3.662 13.702 -10.966 1.00 88.25 261 ASN A O 1
ATOM 2015 N N . SER A 1 262 ? 1.756 14.575 -10.215 1.00 86.62 262 SER A N 1
ATOM 2016 C CA . SER A 1 262 ? 2.374 15.607 -9.402 1.00 86.62 262 SER A CA 1
ATOM 2017 C C . SER A 1 262 ? 2.599 15.103 -7.983 1.00 86.62 262 SER A C 1
ATOM 2019 O O . SER A 1 262 ? 1.700 14.569 -7.329 1.00 86.62 262 SER A O 1
ATOM 2021 N N . PHE A 1 263 ? 3.804 15.356 -7.485 1.00 87.62 263 PHE A N 1
ATOM 2022 C CA . PHE A 1 263 ? 4.261 14.984 -6.151 1.00 87.62 263 PHE A CA 1
ATOM 2023 C C . PHE A 1 263 ? 3.273 15.372 -5.031 1.00 87.62 263 PHE A C 1
ATOM 2025 O O . PHE A 1 263 ? 3.008 14.582 -4.126 1.00 87.62 263 PHE A O 1
ATOM 2032 N N . GLN A 1 264 ? 2.648 16.552 -5.117 1.00 87.00 264 GLN A N 1
ATOM 2033 C CA . GLN A 1 264 ? 1.799 17.125 -4.061 1.00 87.00 264 GLN A CA 1
ATOM 2034 C C . GLN A 1 264 ? 0.504 16.343 -3.778 1.00 87.00 264 GLN A C 1
ATOM 2036 O O . GLN A 1 264 ? -0.077 16.508 -2.698 1.00 87.00 264 GLN A O 1
ATOM 2041 N N . TYR A 1 265 ? 0.040 15.515 -4.721 1.00 86.88 265 TYR A N 1
ATOM 2042 C CA . TYR A 1 265 ? -1.162 14.686 -4.554 1.00 86.88 265 TYR A CA 1
ATOM 2043 C C . TYR A 1 265 ? -0.902 13.402 -3.763 1.00 86.88 265 TYR A C 1
ATOM 2045 O O . TYR A 1 265 ? -1.838 12.778 -3.261 1.00 86.88 265 TYR A O 1
ATOM 2053 N N . TYR A 1 266 ? 0.364 13.007 -3.655 1.00 87.94 266 TYR A N 1
ATOM 2054 C CA . TYR A 1 266 ? 0.772 11.745 -3.057 1.00 87.94 266 TYR A CA 1
ATOM 2055 C C . TYR A 1 266 ? 1.564 12.009 -1.777 1.00 87.94 266 TYR A C 1
ATOM 2057 O O . TYR A 1 266 ? 1.251 11.421 -0.748 1.00 87.94 266 TYR A O 1
ATOM 2065 N N . HIS A 1 267 ? 2.507 12.945 -1.800 1.00 86.88 267 HIS A N 1
ATOM 2066 C CA . HIS A 1 267 ? 3.443 13.163 -0.705 1.00 86.88 267 HIS A CA 1
ATOM 2067 C C . HIS A 1 267 ? 2.976 14.248 0.266 1.00 86.88 267 HIS A C 1
ATOM 2069 O O . HIS A 1 267 ? 2.485 15.304 -0.133 1.00 86.88 267 HIS A O 1
ATOM 2075 N N . ASP A 1 268 ? 3.135 14.000 1.565 1.00 83.19 268 ASP A N 1
ATOM 2076 C CA . ASP A 1 268 ? 2.795 14.939 2.645 1.00 83.19 268 ASP A CA 1
ATOM 2077 C C . ASP A 1 268 ? 4.035 15.585 3.275 1.00 83.19 268 ASP A C 1
ATOM 2079 O O . ASP A 1 268 ? 4.177 15.684 4.491 1.00 83.19 268 ASP A O 1
ATOM 2083 N N . HIS A 1 269 ? 4.966 15.975 2.414 1.00 84.62 269 HIS A N 1
ATOM 2084 C CA . HIS A 1 269 ? 6.160 16.752 2.727 1.00 84.62 269 HIS A CA 1
ATOM 2085 C C . HIS A 1 269 ? 6.511 17.610 1.509 1.00 84.62 269 HIS A C 1
ATOM 2087 O O . HIS A 1 269 ? 5.800 17.600 0.503 1.00 84.62 269 HIS A O 1
ATOM 2093 N N . VAL A 1 270 ? 7.574 18.400 1.609 1.00 82.62 270 VAL A N 1
ATOM 2094 C CA . VAL A 1 270 ? 8.103 19.188 0.493 1.00 82.62 270 VAL A CA 1
ATOM 2095 C C . VAL A 1 270 ? 9.061 18.348 -0.358 1.00 82.62 270 VAL A C 1
ATOM 2097 O O . VAL A 1 270 ? 9.748 17.465 0.154 1.00 82.62 270 VAL A O 1
ATOM 2100 N N . ASP A 1 271 ? 9.120 18.630 -1.663 1.00 84.19 271 ASP A N 1
ATOM 2101 C CA . ASP A 1 271 ? 10.075 18.004 -2.593 1.00 84.19 271 ASP A CA 1
ATOM 2102 C C . ASP A 1 271 ? 11.445 18.697 -2.494 1.00 84.19 271 ASP A C 1
ATOM 2104 O O . ASP A 1 271 ? 11.904 19.364 -3.421 1.00 84.19 271 ASP A O 1
ATOM 2108 N N . ASP A 1 272 ? 12.051 18.640 -1.306 1.00 78.00 272 ASP A N 1
ATOM 2109 C CA . ASP A 1 272 ? 13.358 19.246 -1.015 1.00 78.00 272 ASP A CA 1
ATOM 2110 C C . ASP A 1 272 ? 14.444 18.219 -0.651 1.00 78.00 272 ASP A C 1
ATOM 2112 O O . ASP A 1 272 ? 15.577 18.588 -0.336 1.00 78.00 272 ASP A O 1
ATOM 2116 N N . GLY A 1 273 ? 14.098 16.928 -0.721 1.00 70.06 273 GLY A N 1
ATOM 2117 C CA . GLY A 1 273 ? 14.995 15.803 -0.466 1.00 70.06 273 GLY A CA 1
ATOM 2118 C C . GLY A 1 273 ? 15.377 15.588 1.002 1.00 70.06 273 GLY A C 1
ATOM 2119 O O . GLY A 1 273 ? 16.265 14.777 1.259 1.00 70.06 273 GLY A O 1
ATOM 2120 N N . SER A 1 274 ? 14.765 16.298 1.960 1.00 68.69 274 SER A N 1
ATOM 2121 C CA . SER A 1 274 ? 15.170 16.256 3.376 1.00 68.69 274 SER A CA 1
ATOM 2122 C C . SER A 1 274 ? 14.183 15.561 4.322 1.00 68.69 274 SER A C 1
ATOM 2124 O O . SER A 1 274 ? 14.549 15.230 5.453 1.00 68.69 274 SER A O 1
ATOM 2126 N N . GLU A 1 275 ? 12.957 15.297 3.868 1.00 81.44 275 GLU A N 1
ATOM 2127 C CA . GLU A 1 275 ? 11.874 14.751 4.688 1.00 81.44 275 GLU A CA 1
ATOM 2128 C C . GLU A 1 275 ? 11.113 13.633 3.963 1.00 81.44 275 GLU A C 1
ATOM 2130 O O . GLU A 1 275 ? 11.046 13.610 2.738 1.00 81.44 275 GLU A O 1
ATOM 2135 N N . TYR A 1 276 ? 10.528 12.719 4.743 1.00 86.69 276 TYR A N 1
ATOM 2136 C CA . TYR A 1 276 ? 9.626 11.662 4.273 1.00 86.69 276 TYR A CA 1
ATOM 2137 C C . TYR A 1 276 ? 8.198 11.955 4.723 1.00 86.69 276 TYR A C 1
ATOM 2139 O O . TYR A 1 276 ? 7.982 12.668 5.709 1.00 86.69 276 TYR A O 1
ATOM 2147 N N . CYS A 1 277 ? 7.219 11.300 4.096 1.00 85.25 277 CYS A N 1
ATOM 2148 C CA . CYS A 1 277 ? 5.833 11.348 4.558 1.00 85.25 277 CYS A CA 1
ATOM 2149 C C . CYS A 1 277 ? 5.733 10.962 6.051 1.00 85.25 277 CYS A C 1
ATOM 2151 O O . CYS A 1 277 ? 6.109 9.845 6.440 1.00 85.25 277 CYS A O 1
ATOM 2153 N N . PRO A 1 278 ? 5.216 11.844 6.928 1.00 87.12 278 PRO A N 1
ATOM 2154 C CA . PRO A 1 278 ? 5.082 11.525 8.338 1.00 87.12 278 PRO A CA 1
ATOM 2155 C C . PRO A 1 278 ? 4.005 10.457 8.538 1.00 87.12 278 PRO A C 1
ATOM 2157 O O . PRO A 1 278 ? 2.950 10.475 7.913 1.00 87.12 278 PRO A O 1
ATOM 2160 N N . VAL A 1 279 ? 4.199 9.575 9.520 1.00 87.38 279 VAL A N 1
ATOM 2161 C CA . VAL A 1 279 ? 3.247 8.484 9.815 1.00 87.38 279 VAL A CA 1
ATOM 2162 C C . VAL A 1 279 ? 1.819 8.953 10.162 1.00 87.38 279 VAL A C 1
ATOM 2164 O O . VAL A 1 279 ? 0.871 8.179 10.078 1.00 87.38 279 VAL A O 1
ATOM 2167 N N . GLY A 1 280 ? 1.638 10.217 10.559 1.00 78.81 280 GLY A N 1
ATOM 2168 C CA . GLY A 1 280 ? 0.323 10.819 10.836 1.00 78.81 280 GLY A CA 1
ATOM 2169 C C . GLY A 1 280 ? -0.220 11.718 9.719 1.00 78.81 280 GLY A C 1
ATOM 2170 O O . GLY A 1 280 ? -1.242 12.370 9.932 1.00 78.81 280 GLY A O 1
ATOM 2171 N N . GLY A 1 281 ? 0.495 11.806 8.597 1.00 82.38 281 GLY A N 1
ATOM 2172 C CA . GLY A 1 281 ? 0.159 12.634 7.445 1.00 82.38 281 GLY A CA 1
ATOM 2173 C C . GLY A 1 281 ? -0.843 11.985 6.498 1.00 82.38 281 GLY A C 1
ATOM 2174 O O . GLY A 1 281 ? -1.585 11.076 6.880 1.00 82.38 281 GLY A O 1
ATOM 2175 N N . ARG A 1 282 ? -0.870 12.456 5.251 1.00 88.12 282 ARG A N 1
ATOM 2176 C CA . ARG A 1 282 ? -1.587 11.790 4.155 1.00 88.12 282 ARG A CA 1
ATOM 2177 C C . ARG A 1 282 ? -0.833 10.523 3.759 1.00 88.12 282 ARG A C 1
ATOM 2179 O O . ARG A 1 282 ? 0.385 10.531 3.625 1.00 88.12 282 ARG A O 1
ATOM 2186 N N . HIS A 1 283 ? -1.575 9.437 3.579 1.00 89.69 283 HIS A N 1
ATOM 2187 C CA . HIS A 1 283 ? -1.041 8.158 3.117 1.00 89.69 283 HIS A CA 1
ATOM 2188 C C . HIS A 1 283 ? -1.688 7.764 1.803 1.00 89.69 283 HIS A C 1
ATOM 2190 O O . HIS A 1 283 ? -2.826 8.133 1.496 1.00 89.69 283 HIS A O 1
ATOM 2196 N N . HIS A 1 284 ? -0.958 6.977 1.034 1.00 82.81 284 HIS A N 1
ATOM 2197 C CA . HIS A 1 284 ? -1.368 6.622 -0.306 1.00 82.81 284 HIS A CA 1
ATOM 2198 C C . HIS A 1 284 ? -2.308 5.422 -0.279 1.00 82.81 284 HIS A C 1
ATOM 2200 O O . HIS A 1 284 ? -1.947 4.321 0.137 1.00 82.81 284 HIS A O 1
ATOM 2206 N N . PHE A 1 285 ? -3.511 5.663 -0.773 1.00 75.69 285 PHE A N 1
ATOM 2207 C CA . PHE A 1 285 ? -4.540 4.676 -1.040 1.00 75.69 285 PHE A CA 1
ATOM 2208 C C . PHE A 1 285 ? -5.122 4.973 -2.416 1.00 75.69 285 PHE A C 1
ATOM 2210 O O . PHE A 1 285 ? -5.110 6.133 -2.836 1.00 75.69 285 PHE A O 1
ATOM 2217 N N . ASP A 1 286 ? -5.643 3.940 -3.078 1.00 66.12 286 ASP A N 1
ATOM 2218 C CA . ASP A 1 286 ? -6.354 4.061 -4.355 1.00 66.12 286 ASP A CA 1
ATOM 2219 C C . ASP A 1 286 ? -5.463 4.542 -5.520 1.00 66.12 286 ASP A C 1
ATOM 2221 O O . ASP A 1 286 ? -5.601 5.651 -6.049 1.00 66.12 286 ASP A O 1
ATOM 2225 N N . PHE A 1 287 ? -4.513 3.673 -5.879 1.00 70.19 287 PHE A N 1
ATOM 2226 C CA . PHE A 1 287 ? -3.729 3.755 -7.115 1.00 70.19 287 PHE A CA 1
ATOM 2227 C C . PHE A 1 287 ? -4.515 3.157 -8.287 1.00 70.19 287 PHE A C 1
ATOM 2229 O O . PHE A 1 287 ? -5.555 2.532 -8.085 1.00 70.19 287 PHE A O 1
ATOM 2236 N N . ASP A 1 288 ? -3.993 3.283 -9.503 1.00 65.69 288 ASP A N 1
ATOM 2237 C CA . ASP A 1 288 ? -4.677 2.853 -10.729 1.00 65.69 288 ASP A CA 1
ATOM 2238 C C . ASP A 1 288 ? -5.121 1.375 -10.728 1.00 65.69 288 ASP A C 1
ATOM 2240 O O . ASP A 1 288 ? -6.117 1.039 -11.363 1.00 65.69 288 ASP A O 1
ATOM 2244 N N . TYR A 1 289 ? -4.493 0.494 -9.936 1.00 67.19 289 TYR A N 1
ATOM 2245 C CA . TYR A 1 289 ? -4.950 -0.896 -9.777 1.00 67.19 289 TYR A CA 1
ATOM 2246 C C . TYR A 1 289 ? -6.304 -1.040 -9.056 1.00 67.19 289 TYR A C 1
ATOM 2248 O O . TYR A 1 289 ? -6.969 -2.065 -9.197 1.00 67.19 289 TYR A O 1
ATOM 2256 N N . TRP A 1 290 ? -6.718 -0.058 -8.247 1.00 68.44 290 TRP A N 1
ATOM 2257 C CA . TRP A 1 290 ? -7.919 -0.125 -7.402 1.00 68.44 290 TRP A CA 1
ATOM 2258 C C . TRP A 1 290 ? -9.212 0.210 -8.162 1.00 68.44 290 TRP A C 1
ATOM 2260 O O . TRP A 1 290 ? -10.296 -0.263 -7.802 1.00 68.44 290 TRP A O 1
ATOM 2270 N N . ASN A 1 291 ? -9.099 0.968 -9.254 1.00 64.44 291 ASN A N 1
ATOM 2271 C CA . ASN A 1 291 ? -10.191 1.263 -10.177 1.00 64.44 291 ASN A CA 1
ATOM 2272 C C . ASN A 1 291 ? -9.807 0.675 -11.525 1.00 64.44 291 ASN A C 1
ATOM 2274 O O . ASN A 1 291 ? -8.905 1.208 -12.153 1.00 64.44 291 ASN A O 1
ATOM 2278 N N . ALA A 1 292 ? -10.472 -0.399 -11.959 1.00 52.41 292 ALA A N 1
ATOM 2279 C CA . ALA A 1 292 ? -10.118 -1.168 -13.151 1.00 52.41 292 ALA A CA 1
ATOM 2280 C C . ALA A 1 292 ? -9.762 -0.246 -14.336 1.00 52.41 292 ALA A C 1
ATOM 2282 O O . ALA A 1 292 ? -10.644 0.281 -15.017 1.00 52.41 292 ALA A O 1
ATOM 2283 N N . ALA A 1 293 ? -8.456 -0.025 -14.508 1.00 46.41 293 ALA A N 1
ATOM 2284 C CA . ALA A 1 293 ? -7.800 0.668 -15.606 1.00 46.41 293 ALA A CA 1
ATOM 2285 C C . ALA A 1 293 ? -8.396 2.025 -16.030 1.00 46.41 293 ALA A C 1
ATOM 2287 O O . ALA A 1 293 ? -8.603 2.240 -17.224 1.00 46.41 293 ALA A O 1
ATOM 2288 N N . GLY A 1 294 ? -8.713 2.938 -15.103 1.00 50.94 294 GLY A N 1
ATOM 2289 C CA . GLY A 1 294 ? -9.048 4.320 -15.490 1.00 50.94 294 GLY A CA 1
ATOM 2290 C C . GLY A 1 294 ? -10.187 4.442 -16.521 1.00 50.94 294 GLY A C 1
ATOM 2291 O O . GLY A 1 294 ? -10.271 5.428 -17.257 1.00 50.94 294 GLY A O 1
ATOM 2292 N N . ILE A 1 295 ? -11.078 3.442 -16.618 1.00 53.34 295 ILE A N 1
ATOM 2293 C CA . ILE A 1 295 ? -12.168 3.472 -17.595 1.00 53.34 295 ILE A CA 1
ATOM 2294 C C . ILE A 1 295 ? -13.194 4.486 -17.098 1.00 53.34 295 ILE A C 1
ATOM 2296 O O . ILE A 1 295 ? -14.057 4.187 -16.267 1.00 53.34 295 ILE A O 1
ATOM 2300 N 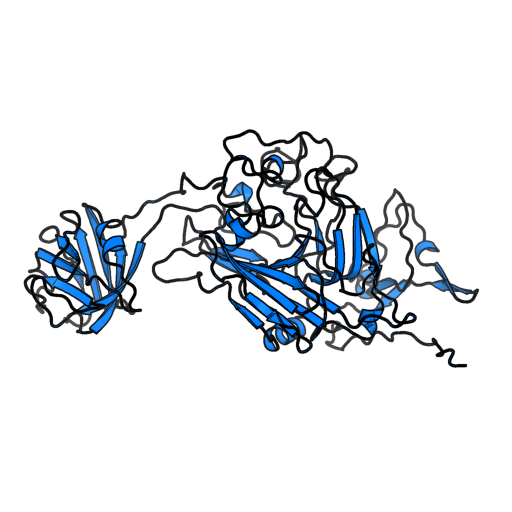N . VAL A 1 296 ? -13.095 5.708 -17.620 1.00 53.31 296 VAL A N 1
ATOM 2301 C CA . VAL A 1 296 ? -14.056 6.789 -17.391 1.00 53.31 296 VAL A CA 1
ATOM 2302 C C . VAL A 1 296 ? -15.477 6.250 -17.515 1.00 53.31 296 VAL A C 1
ATOM 2304 O O . VAL A 1 296 ? -15.905 5.810 -18.581 1.00 53.31 296 VAL A O 1
ATOM 2307 N N . GLY A 1 297 ? -16.230 6.316 -16.418 1.00 53.12 297 GLY A N 1
ATOM 2308 C CA . GLY A 1 297 ? -17.647 5.959 -16.401 1.00 53.12 297 GLY A CA 1
ATOM 2309 C C . GLY A 1 297 ? -17.975 4.466 -16.283 1.00 53.12 297 GLY A C 1
ATOM 2310 O O . GLY A 1 297 ? -19.163 4.145 -16.303 1.00 53.12 297 GLY A O 1
ATOM 2311 N N . SER A 1 298 ? -16.996 3.563 -16.109 1.00 62.88 298 SER A N 1
ATOM 2312 C CA . SER A 1 298 ? -17.265 2.136 -15.817 1.00 62.88 298 SER A CA 1
ATOM 2313 C C . SER A 1 298 ? -17.841 1.920 -14.416 1.00 62.88 298 SER A C 1
ATOM 2315 O O . SER A 1 298 ? -18.566 0.954 -14.188 1.00 62.88 298 SER A O 1
ATOM 2317 N N . ASN A 1 299 ? -17.584 2.859 -13.492 1.00 69.69 299 ASN A N 1
ATOM 2318 C CA . ASN A 1 299 ? -18.116 2.852 -12.129 1.00 69.69 299 ASN A CA 1
ATOM 2319 C C . ASN A 1 299 ? -17.706 1.611 -11.298 1.00 69.69 299 ASN A C 1
ATOM 2321 O O . ASN A 1 299 ? -18.420 1.215 -10.364 1.00 69.69 299 ASN A O 1
ATOM 2325 N N . CYS A 1 300 ? -16.540 1.050 -11.633 1.00 74.06 300 CYS A N 1
ATOM 2326 C CA . CYS A 1 300 ? -15.991 -0.203 -11.127 1.00 74.06 300 CYS A CA 1
ATOM 2327 C C . CYS A 1 300 ? -14.887 -0.017 -10.069 1.00 74.06 300 CYS A C 1
ATOM 2329 O O . CYS A 1 300 ? -14.071 0.890 -10.165 1.00 74.06 300 CYS A O 1
ATOM 2331 N N . ASP A 1 301 ? -14.857 -0.921 -9.090 1.00 80.94 301 ASP A N 1
ATOM 2332 C CA . ASP A 1 301 ? -13.820 -1.101 -8.060 1.00 80.94 301 ASP A CA 1
ATOM 2333 C C . ASP A 1 301 ? -13.810 -2.583 -7.623 1.00 80.94 301 ASP A C 1
ATOM 2335 O O . ASP A 1 301 ? -14.586 -3.398 -8.141 1.00 80.94 301 ASP A O 1
ATOM 2339 N N . ILE A 1 302 ? -13.011 -2.930 -6.611 1.00 85.31 302 ILE A N 1
ATOM 2340 C CA . ILE A 1 302 ? -12.909 -4.305 -6.086 1.00 85.31 302 ILE A CA 1
ATOM 2341 C C . ILE A 1 302 ? -14.222 -4.870 -5.499 1.00 85.31 302 ILE A C 1
ATOM 2343 O O . ILE A 1 302 ? -14.329 -6.073 -5.248 1.00 85.31 302 ILE A O 1
ATOM 2347 N N . PHE A 1 303 ? -15.233 -4.031 -5.257 1.00 87.25 303 PHE A N 1
ATOM 2348 C CA . PHE A 1 303 ? -16.528 -4.432 -4.691 1.00 87.25 303 PHE A CA 1
ATOM 2349 C C . PHE A 1 303 ? -17.595 -4.665 -5.754 1.00 87.25 303 PHE A C 1
ATOM 2351 O O . PHE A 1 303 ? -18.438 -5.543 -5.603 1.00 87.25 303 PHE A O 1
ATOM 2358 N N . SER A 1 304 ? -17.572 -3.874 -6.820 1.00 85.75 304 SER A N 1
ATOM 2359 C CA . SER A 1 304 ? -18.566 -3.935 -7.902 1.00 85.75 304 SER A CA 1
ATOM 2360 C C . SER A 1 304 ? -18.114 -4.764 -9.092 1.00 85.75 304 SER A C 1
ATOM 2362 O O . SER A 1 304 ? -18.934 -5.442 -9.707 1.00 85.75 304 SER A O 1
ATOM 2364 N N . CYS A 1 305 ? -16.819 -4.720 -9.397 1.00 84.56 305 CYS A N 1
ATOM 2365 C CA . CYS A 1 305 ? -16.216 -5.373 -10.548 1.00 84.56 305 CYS A CA 1
ATOM 2366 C C . CYS A 1 305 ? -14.933 -6.103 -10.112 1.00 84.56 305 CYS A C 1
ATOM 2368 O O . CYS A 1 305 ? -13.870 -5.886 -10.692 1.00 84.56 305 CYS A O 1
ATOM 2370 N N . PRO A 1 306 ? -14.997 -6.974 -9.081 1.00 86.81 306 PRO A N 1
ATOM 2371 C CA . PRO A 1 306 ? -13.819 -7.661 -8.551 1.00 86.81 306 PRO A CA 1
ATOM 2372 C C . PRO A 1 306 ? -13.047 -8.409 -9.639 1.00 86.81 306 PRO A C 1
ATOM 2374 O O . PRO A 1 306 ? -11.824 -8.434 -9.609 1.00 86.81 306 PRO A O 1
ATOM 2377 N N . ASN A 1 307 ? -13.752 -8.987 -10.614 1.00 86.44 307 ASN A N 1
ATOM 2378 C CA . ASN A 1 307 ? -13.124 -9.707 -11.716 1.00 86.44 307 ASN A CA 1
ATOM 2379 C C . ASN A 1 307 ? -12.213 -8.808 -12.555 1.00 86.44 307 ASN A C 1
ATOM 2381 O O . ASN A 1 307 ? -11.155 -9.265 -12.962 1.00 86.44 307 ASN A O 1
ATOM 2385 N N . ASP A 1 308 ? -12.583 -7.552 -12.788 1.00 83.00 308 ASP A N 1
ATOM 2386 C CA . ASP A 1 308 ? -11.758 -6.648 -13.593 1.00 83.00 308 ASP A CA 1
ATOM 2387 C C . ASP A 1 308 ? -10.494 -6.233 -12.820 1.00 83.00 308 ASP A C 1
ATOM 2389 O O . ASP A 1 308 ? -9.418 -6.111 -13.395 1.00 83.00 308 ASP A O 1
ATOM 2393 N N . ILE A 1 309 ? -10.596 -6.103 -11.493 1.00 84.75 309 ILE A N 1
ATOM 2394 C CA . ILE A 1 309 ? -9.477 -5.740 -10.609 1.00 84.75 309 ILE A CA 1
ATOM 2395 C C . ILE A 1 309 ? -8.484 -6.891 -10.427 1.00 84.75 309 ILE A C 1
ATOM 2397 O O . ILE A 1 309 ? -7.275 -6.717 -10.602 1.00 84.75 309 ILE A O 1
ATOM 2401 N N . TYR A 1 310 ? -8.985 -8.084 -10.091 1.00 88.12 310 TYR A N 1
ATOM 2402 C CA . TYR A 1 310 ? -8.157 -9.272 -9.854 1.00 88.12 310 TYR A CA 1
ATOM 2403 C C . TYR A 1 310 ? -7.478 -9.806 -11.117 1.00 88.12 310 TYR A C 1
ATOM 2405 O O . TYR A 1 310 ? -6.611 -10.664 -11.003 1.00 88.12 310 TYR A O 1
ATOM 2413 N N . ASN A 1 311 ? -7.864 -9.311 -12.295 1.00 84.94 311 ASN A N 1
ATOM 2414 C CA . ASN A 1 311 ? -7.297 -9.707 -13.582 1.00 84.94 311 ASN A CA 1
ATOM 2415 C C . ASN A 1 311 ? -6.643 -8.529 -14.334 1.00 84.94 311 ASN A C 1
ATOM 2417 O O . ASN A 1 311 ? -6.453 -8.617 -15.545 1.00 84.94 311 ASN A O 1
ATOM 2421 N N . SER A 1 312 ? -6.328 -7.425 -13.648 1.00 82.50 312 SER A N 1
ATOM 2422 C CA . SER A 1 312 ? -5.656 -6.265 -14.252 1.00 82.50 312 SER A CA 1
ATOM 2423 C C . SER A 1 312 ? -4.161 -6.513 -14.507 1.00 82.50 312 SER A C 1
ATOM 2425 O O . SER A 1 312 ? -3.559 -7.420 -13.932 1.00 82.50 312 SER A O 1
ATOM 2427 N N . GLU A 1 313 ? -3.539 -5.680 -15.345 1.00 81.31 313 GLU A N 1
ATOM 2428 C CA . GLU A 1 313 ? -2.093 -5.736 -15.644 1.00 81.31 313 GLU A CA 1
ATOM 2429 C C . GLU A 1 313 ? -1.199 -5.435 -14.434 1.00 81.31 313 GLU A C 1
ATOM 2431 O O . GLU A 1 313 ? -0.015 -5.768 -14.416 1.00 81.31 313 GLU A O 1
ATOM 2436 N N . TYR A 1 314 ? -1.792 -4.844 -13.399 1.00 83.88 314 TYR A N 1
ATOM 2437 C CA . TYR A 1 314 ? -1.129 -4.551 -12.144 1.00 83.88 314 TYR A CA 1
ATOM 2438 C C . TYR A 1 314 ? -0.940 -5.793 -11.273 1.00 83.88 314 TYR A C 1
ATOM 2440 O O . TYR A 1 314 ? -0.196 -5.737 -10.308 1.00 83.88 314 TYR A O 1
ATOM 2448 N N . VAL A 1 315 ? -1.594 -6.924 -11.555 1.00 89.94 315 VAL A N 1
ATOM 2449 C CA . VAL A 1 315 ? -1.509 -8.115 -10.693 1.00 89.94 315 VAL A CA 1
ATOM 2450 C C . VAL A 1 315 ? -0.090 -8.695 -10.707 1.00 89.94 315 VAL A C 1
ATOM 2452 O O . VAL A 1 315 ? 0.377 -9.202 -11.722 1.00 89.94 315 VAL A O 1
ATOM 2455 N N . TYR A 1 316 ? 0.566 -8.672 -9.548 1.00 92.12 316 TYR A N 1
ATOM 2456 C CA . TYR A 1 316 ? 1.862 -9.307 -9.298 1.00 92.12 316 TYR A CA 1
ATOM 2457 C C . TYR A 1 316 ? 1.688 -10.761 -8.832 1.00 92.12 316 TYR A C 1
ATOM 2459 O O . TYR A 1 316 ? 2.318 -11.676 -9.357 1.00 92.12 316 TYR A O 1
ATOM 2467 N N . MET A 1 317 ? 0.754 -10.995 -7.903 1.00 94.06 317 MET A N 1
ATOM 2468 C CA . MET A 1 317 ? 0.375 -12.327 -7.427 1.00 94.06 317 MET A CA 1
ATOM 2469 C C . MET A 1 317 ? -1.132 -12.516 -7.578 1.00 94.06 317 MET A C 1
ATOM 2471 O O . MET A 1 317 ? -1.932 -11.740 -7.051 1.00 94.06 317 MET A O 1
ATOM 2475 N N . GLN A 1 318 ? -1.519 -13.584 -8.272 1.00 92.50 318 GLN A N 1
ATOM 2476 C CA . GLN A 1 318 ? -2.919 -13.949 -8.476 1.00 92.50 318 GLN A CA 1
ATOM 2477 C C . GLN A 1 318 ? -3.646 -14.229 -7.160 1.00 92.50 318 GLN A C 1
ATOM 2479 O O . GLN A 1 318 ? -3.040 -14.585 -6.150 1.00 92.50 318 GLN A O 1
ATOM 2484 N N . LYS A 1 319 ? -4.975 -14.111 -7.191 1.00 94.50 319 LYS A N 1
ATOM 2485 C CA . LYS A 1 319 ? -5.809 -14.366 -6.019 1.00 94.50 319 LYS A CA 1
ATOM 2486 C C . LYS A 1 319 ? -5.795 -15.855 -5.641 1.00 94.50 319 LYS A C 1
ATOM 2488 O O . LYS A 1 319 ? -6.372 -16.678 -6.351 1.00 94.50 319 LYS A O 1
ATOM 2493 N N . VAL A 1 320 ? -5.197 -16.199 -4.502 1.00 97.81 320 VAL A N 1
ATOM 2494 C CA . VAL A 1 320 ? -5.057 -17.577 -3.992 1.00 97.81 320 VAL A CA 1
ATOM 2495 C C . VAL A 1 320 ? -5.811 -17.742 -2.673 1.00 97.81 320 VAL A C 1
ATOM 2497 O O . VAL A 1 320 ? -5.795 -16.841 -1.840 1.00 97.81 320 VAL A O 1
ATOM 2500 N N . PHE A 1 321 ? -6.491 -18.880 -2.486 1.00 98.38 321 PHE A N 1
ATOM 2501 C CA . PHE A 1 321 ? -7.172 -19.225 -1.233 1.00 98.38 321 PHE A CA 1
ATOM 2502 C C . PHE A 1 321 ? -6.270 -20.037 -0.308 1.00 98.38 321 PHE A C 1
ATOM 2504 O O . PHE A 1 321 ? -5.667 -21.023 -0.729 1.00 98.38 321 PHE A O 1
ATOM 2511 N N . TYR A 1 322 ? -6.272 -19.667 0.966 1.00 98.38 322 TYR A N 1
ATOM 2512 C CA . TYR A 1 322 ? -5.528 -20.297 2.043 1.00 98.38 322 TYR A CA 1
ATOM 2513 C C . TYR A 1 322 ? -6.531 -20.796 3.092 1.00 98.38 322 TYR A C 1
ATOM 2515 O O . TYR A 1 322 ? -7.142 -19.975 3.787 1.00 98.38 322 TYR A O 1
ATOM 2523 N N . PRO A 1 323 ? -6.772 -22.119 3.183 1.00 98.06 323 PRO A N 1
ATOM 2524 C CA . PRO A 1 323 ? -7.737 -22.674 4.124 1.00 98.06 323 PRO A CA 1
ATOM 2525 C C . PRO A 1 323 ? -7.245 -22.531 5.566 1.00 98.06 323 PRO A C 1
ATOM 2527 O O . PRO A 1 323 ? -6.055 -22.663 5.844 1.00 98.06 323 PRO A O 1
ATOM 2530 N N . TYR A 1 324 ? -8.173 -22.319 6.495 1.00 97.69 324 TYR A N 1
ATOM 2531 C CA . TYR A 1 324 ? -7.865 -22.342 7.918 1.00 97.69 324 TYR A CA 1
ATOM 2532 C C . TYR A 1 324 ? -7.653 -23.778 8.410 1.00 97.69 324 TYR A C 1
ATOM 2534 O O . TYR A 1 324 ? -8.538 -24.624 8.274 1.00 97.69 324 TYR A O 1
ATOM 2542 N N . SER A 1 325 ? -6.501 -24.046 9.024 1.00 94.94 325 SER A N 1
ATOM 2543 C CA . SER A 1 325 ? -6.215 -25.321 9.705 1.00 94.94 325 SER A CA 1
ATOM 2544 C C . SER A 1 325 ? -5.781 -25.159 11.159 1.00 94.94 325 SER A C 1
ATOM 2546 O O . SER A 1 325 ? -5.976 -26.066 11.967 1.00 94.94 325 SER A O 1
ATOM 2548 N N . ASN A 1 326 ? -5.181 -24.023 11.497 1.00 96.19 326 ASN A N 1
ATOM 2549 C CA . ASN A 1 326 ? -4.600 -23.722 12.799 1.00 96.19 326 ASN A CA 1
ATOM 2550 C C . ASN A 1 326 ? -4.463 -22.202 12.954 1.00 96.19 326 ASN A C 1
ATOM 2552 O O . ASN A 1 326 ? -4.475 -21.494 11.945 1.00 96.19 326 ASN A O 1
ATOM 2556 N N . PRO A 1 327 ? -4.307 -21.686 14.188 1.00 97.69 327 PRO A N 1
ATOM 2557 C CA . PRO A 1 327 ? -3.886 -20.306 14.422 1.00 97.69 327 PRO A CA 1
ATOM 2558 C C . PRO A 1 327 ? -2.772 -19.888 13.456 1.00 97.69 327 PRO A C 1
ATOM 2560 O O . PRO A 1 327 ? -1.783 -20.609 13.352 1.00 97.69 327 PRO A O 1
ATOM 2563 N N . THR A 1 328 ? -2.985 -18.791 12.723 1.00 98.25 328 THR A N 1
ATOM 2564 C CA . THR A 1 328 ? -2.174 -18.409 11.556 1.00 98.25 328 THR A CA 1
ATOM 2565 C C . THR A 1 328 ? -1.628 -16.986 11.697 1.00 98.25 328 THR A C 1
ATOM 2567 O O . THR A 1 328 ? -2.377 -16.053 11.994 1.00 98.25 328 THR A O 1
ATOM 2570 N N . VAL A 1 329 ? -0.346 -16.790 11.409 1.00 98.56 329 VAL A N 1
ATOM 2571 C CA . VAL A 1 329 ? 0.291 -15.477 11.265 1.00 98.56 329 VAL A CA 1
ATOM 2572 C C . VAL A 1 329 ? 0.569 -15.194 9.786 1.00 98.56 329 VAL A C 1
ATOM 2574 O O . VAL A 1 329 ? 1.225 -15.971 9.093 1.00 98.56 329 VAL A O 1
ATOM 2577 N N . ILE A 1 330 ? 0.070 -14.057 9.303 1.00 98.75 330 ILE A N 1
ATOM 2578 C CA . ILE A 1 330 ? 0.240 -13.554 7.940 1.00 98.75 330 ILE A CA 1
ATOM 2579 C C . ILE A 1 330 ? 1.171 -12.345 7.995 1.00 98.75 330 ILE A C 1
ATOM 2581 O O . ILE A 1 330 ? 0.843 -11.325 8.602 1.00 98.75 330 ILE A O 1
ATOM 2585 N N . TYR A 1 331 ? 2.316 -12.438 7.334 1.00 98.56 331 TYR A N 1
ATOM 2586 C CA . TYR A 1 331 ? 3.288 -11.358 7.248 1.00 98.56 331 TYR A CA 1
ATOM 2587 C C . TYR A 1 331 ? 3.314 -10.770 5.838 1.00 98.56 331 TYR A C 1
ATOM 2589 O O . TYR A 1 331 ? 3.600 -11.471 4.869 1.00 98.56 331 TYR A O 1
ATOM 2597 N N . VAL A 1 332 ? 3.026 -9.474 5.723 1.00 98.50 332 VAL A N 1
ATOM 2598 C CA . VAL A 1 332 ? 3.232 -8.708 4.489 1.00 98.50 332 VAL A CA 1
ATOM 2599 C C . VAL A 1 332 ? 4.567 -7.976 4.602 1.00 98.50 332 VAL A C 1
ATOM 2601 O O . VAL A 1 332 ? 4.683 -6.973 5.310 1.00 98.50 332 VAL A O 1
ATOM 2604 N N . LYS A 1 333 ? 5.583 -8.534 3.941 1.00 97.81 333 LYS A N 1
ATOM 2605 C CA . LYS A 1 333 ? 6.969 -8.057 3.976 1.00 97.81 333 LYS A CA 1
ATOM 2606 C C . LYS A 1 333 ? 7.166 -6.982 2.919 1.00 97.81 333 LYS A C 1
ATOM 2608 O O . LYS A 1 333 ? 6.880 -7.232 1.754 1.00 97.81 333 LYS A O 1
ATOM 2613 N N . GLY A 1 334 ? 7.682 -5.821 3.302 1.00 95.06 334 GLY A N 1
ATOM 2614 C CA . GLY A 1 334 ? 8.043 -4.774 2.348 1.00 95.06 334 GLY A CA 1
ATOM 2615 C C . GLY A 1 334 ? 6.855 -4.087 1.662 1.00 95.06 334 GLY A C 1
ATOM 2616 O O . GLY A 1 334 ? 7.009 -3.561 0.565 1.00 95.06 334 GLY A O 1
ATOM 2617 N N . GLY A 1 335 ? 5.653 -4.116 2.251 1.00 92.75 335 GLY A N 1
ATOM 2618 C CA . GLY A 1 335 ? 4.474 -3.540 1.607 1.00 92.75 335 GLY A CA 1
ATOM 2619 C C . GLY A 1 335 ? 3.305 -3.244 2.536 1.00 92.75 335 GLY A C 1
ATOM 2620 O O . GLY A 1 335 ? 3.259 -3.639 3.701 1.00 92.75 335 GLY A O 1
ATOM 2621 N N . GLN A 1 336 ? 2.338 -2.521 1.981 1.00 95.31 336 GLN A N 1
ATOM 2622 C CA . GLN A 1 336 ? 1.055 -2.236 2.616 1.00 95.31 336 GLN A CA 1
ATOM 2623 C C . GLN A 1 336 ? 0.066 -3.388 2.380 1.00 95.31 336 GLN A C 1
ATOM 2625 O O . GLN A 1 336 ? 0.240 -4.199 1.463 1.00 95.31 336 GLN A O 1
ATOM 2630 N N . VAL A 1 337 ? -1.001 -3.437 3.185 1.00 97.19 337 VAL A N 1
ATOM 2631 C CA . VAL A 1 337 ? -2.044 -4.463 3.050 1.00 97.19 337 VAL A CA 1
ATOM 2632 C C . VAL A 1 337 ? -3.459 -3.901 3.125 1.00 97.19 337 VAL A C 1
ATOM 2634 O O . VAL A 1 337 ? -3.755 -3.025 3.930 1.00 97.19 337 VAL A O 1
ATOM 2637 N N . LEU A 1 338 ? -4.348 -4.432 2.293 1.00 96.94 338 LEU A N 1
ATOM 2638 C CA . LEU A 1 338 ? -5.783 -4.164 2.259 1.00 96.94 338 LEU A CA 1
ATOM 2639 C C . LEU A 1 338 ? -6.515 -5.322 2.951 1.00 96.94 338 LEU A C 1
ATOM 2641 O O . LEU A 1 338 ? -6.218 -6.478 2.663 1.00 96.94 338 LEU A O 1
ATOM 2645 N N . VAL A 1 339 ? -7.471 -5.050 3.840 1.00 98.50 339 VAL A N 1
ATOM 2646 C CA . VAL A 1 339 ? -8.135 -6.085 4.653 1.00 98.50 339 VAL A CA 1
ATOM 2647 C C . VAL A 1 339 ? -9.653 -5.913 4.672 1.00 98.50 339 VAL A C 1
ATOM 2649 O O . VAL A 1 339 ? -10.166 -4.800 4.821 1.00 98.50 339 VAL A O 1
ATOM 2652 N N . ARG A 1 340 ? -10.372 -7.033 4.525 1.00 98.12 340 ARG A N 1
ATOM 2653 C CA . ARG A 1 340 ? -11.838 -7.143 4.650 1.00 98.12 340 ARG A CA 1
ATOM 2654 C C . ARG A 1 340 ? -12.292 -8.585 4.877 1.00 98.12 340 ARG A C 1
ATOM 2656 O O . ARG A 1 340 ? -11.512 -9.511 4.672 1.00 98.12 340 ARG A O 1
ATOM 2663 N N . GLY A 1 341 ? -13.580 -8.772 5.160 1.00 98.00 341 GLY A N 1
ATOM 2664 C CA . GLY A 1 341 ? -14.270 -10.052 4.993 1.00 98.00 341 GLY A CA 1
ATOM 2665 C C . GLY A 1 341 ? -14.800 -10.643 6.294 1.00 98.00 341 GLY A C 1
ATOM 2666 O O . GLY A 1 341 ? -14.983 -9.943 7.287 1.00 98.00 341 GLY A O 1
ATOM 2667 N N . ILE A 1 342 ? -15.079 -11.944 6.269 1.00 98.38 342 ILE A N 1
ATOM 2668 C CA . ILE A 1 342 ? -15.597 -12.685 7.424 1.00 98.38 342 ILE A CA 1
ATOM 2669 C C . ILE A 1 342 ? -14.488 -13.582 7.954 1.00 98.38 342 ILE A C 1
ATOM 2671 O O . ILE A 1 342 ? -14.018 -14.443 7.229 1.00 98.38 342 ILE A O 1
ATOM 2675 N N . VAL A 1 343 ? -14.070 -13.402 9.196 1.00 98.56 343 VAL A N 1
ATOM 2676 C CA . VAL A 1 343 ? -12.995 -14.153 9.841 1.00 98.56 343 VAL A CA 1
ATOM 2677 C C . VAL A 1 343 ? -13.578 -15.396 10.509 1.00 98.56 343 VAL A C 1
ATOM 2679 O O . VAL A 1 343 ? -14.293 -15.293 11.506 1.00 98.56 343 VAL A O 1
ATOM 2682 N N . GLY A 1 344 ? -13.258 -16.570 9.968 1.00 97.81 344 GLY A N 1
ATOM 2683 C CA . GLY A 1 344 ? -13.426 -17.846 10.661 1.00 97.81 344 GLY A CA 1
ATOM 2684 C C . GLY A 1 344 ? -12.067 -18.428 11.041 1.00 97.81 344 GLY A C 1
ATOM 2685 O O . GLY A 1 344 ? -11.287 -18.789 10.163 1.00 97.81 344 GLY A O 1
ATOM 2686 N N . GLY A 1 345 ? -11.770 -18.494 12.339 1.00 97.12 345 GLY A N 1
ATOM 2687 C CA . GLY A 1 345 ? -10.483 -18.922 12.887 1.00 97.12 345 GLY A CA 1
ATOM 2688 C C . GLY A 1 345 ? -9.684 -17.807 13.571 1.00 97.12 345 GLY A C 1
ATOM 2689 O O . GLY A 1 345 ? -10.175 -16.705 13.816 1.00 97.12 345 GLY A O 1
ATOM 2690 N N . LYS A 1 346 ? -8.426 -18.120 13.904 1.00 98.12 346 LYS A N 1
ATOM 2691 C CA . LYS A 1 346 ? -7.506 -17.253 14.662 1.00 98.12 346 LYS A CA 1
ATOM 2692 C C . LYS A 1 346 ? -6.373 -16.765 13.763 1.00 98.12 346 LYS A C 1
ATOM 2694 O O . LYS A 1 346 ? -5.581 -17.588 13.299 1.00 98.12 346 LYS A O 1
ATOM 2699 N N . TYR A 1 347 ? -6.273 -15.456 13.557 1.00 98.69 347 TYR A N 1
ATOM 2700 C CA . TYR A 1 347 ? -5.315 -14.837 12.641 1.00 98.69 347 TYR A CA 1
ATOM 2701 C C . TYR A 1 347 ? -4.605 -13.634 13.250 1.00 98.69 347 TYR A C 1
ATOM 2703 O O . TYR A 1 347 ? -5.213 -12.866 13.991 1.00 98.69 347 TYR A O 1
ATOM 2711 N N . THR A 1 348 ? -3.355 -13.412 12.853 1.00 98.56 348 THR A N 1
ATOM 2712 C CA . THR A 1 348 ? -2.651 -12.137 13.042 1.00 98.56 348 THR A CA 1
ATOM 2713 C C . THR A 1 348 ? -2.053 -11.693 11.716 1.00 98.56 348 THR A C 1
ATOM 2715 O O . THR A 1 348 ? -1.313 -12.453 11.102 1.00 98.56 348 THR A O 1
ATOM 2718 N N . ILE A 1 349 ? -2.350 -10.470 11.280 1.00 98.69 349 ILE A N 1
ATOM 2719 C CA . ILE A 1 349 ? -1.669 -9.812 10.161 1.00 98.69 349 ILE A CA 1
ATOM 2720 C C . ILE A 1 349 ? -0.615 -8.870 10.735 1.00 98.69 349 ILE A C 1
ATOM 2722 O O . ILE A 1 349 ? -0.933 -8.053 11.600 1.00 98.69 349 ILE A O 1
ATOM 2726 N N . VAL A 1 350 ? 0.614 -8.953 10.234 1.00 98.19 350 VAL A N 1
ATOM 2727 C CA . VAL A 1 350 ? 1.705 -8.032 10.567 1.00 98.19 350 VAL A CA 1
ATOM 2728 C C . VAL A 1 350 ? 2.342 -7.473 9.297 1.00 98.19 350 VAL A C 1
ATOM 2730 O O . VAL A 1 350 ? 2.506 -8.194 8.313 1.00 98.19 350 VAL A O 1
ATOM 2733 N N . THR A 1 351 ? 2.702 -6.192 9.309 1.00 97.94 351 THR A N 1
ATOM 2734 C CA . THR A 1 351 ? 3.503 -5.558 8.249 1.00 97.94 351 THR A CA 1
ATOM 2735 C C . THR A 1 351 ? 4.877 -5.158 8.778 1.00 97.94 351 THR A C 1
ATOM 2737 O O . THR A 1 351 ? 5.101 -5.089 9.995 1.00 97.94 351 THR A O 1
ATOM 2740 N N . ASP A 1 352 ? 5.787 -4.826 7.866 1.00 96.00 352 ASP A N 1
ATOM 2741 C CA . ASP A 1 352 ? 6.960 -4.023 8.210 1.00 96.00 352 ASP A CA 1
ATOM 2742 C C . ASP A 1 352 ? 6.579 -2.626 8.698 1.00 96.00 352 ASP A C 1
ATOM 2744 O O . ASP A 1 352 ? 5.443 -2.177 8.526 1.00 96.00 352 ASP A O 1
ATOM 2748 N N . ASP A 1 353 ? 7.533 -1.945 9.332 1.00 94.12 353 ASP A N 1
ATOM 2749 C CA . ASP A 1 353 ? 7.353 -0.581 9.835 1.00 94.12 353 ASP A CA 1
ATOM 2750 C C . ASP A 1 353 ? 7.096 0.365 8.661 1.00 94.12 353 ASP A C 1
ATOM 2752 O O . ASP A 1 353 ? 6.113 1.108 8.623 1.00 94.12 353 ASP A O 1
ATOM 2756 N N . TYR A 1 354 ? 7.973 0.275 7.667 1.00 94.19 354 TYR A N 1
ATOM 2757 C CA . TYR A 1 354 ? 7.942 1.010 6.418 1.00 94.19 354 TYR A CA 1
ATOM 2758 C C . TYR A 1 354 ? 8.781 0.287 5.359 1.00 94.19 354 TYR A C 1
ATOM 2760 O O . TYR A 1 354 ? 9.545 -0.628 5.666 1.00 94.19 354 TYR A O 1
ATOM 2768 N N . THR A 1 355 ? 8.660 0.733 4.116 1.00 94.50 355 THR A N 1
ATOM 2769 C CA . THR A 1 355 ? 9.451 0.278 2.974 1.00 94.50 355 THR A CA 1
ATOM 2770 C C . THR A 1 355 ? 9.972 1.493 2.236 1.00 94.50 355 THR A C 1
ATOM 2772 O O . THR A 1 355 ? 9.228 2.439 1.975 1.00 94.50 355 THR A O 1
ATOM 2775 N N . GLU A 1 356 ? 11.261 1.479 1.944 1.00 93.75 356 GLU A N 1
ATOM 2776 C CA . GLU A 1 356 ? 11.908 2.519 1.155 1.00 93.75 356 GLU A CA 1
ATOM 2777 C C . GLU A 1 356 ? 11.895 2.127 -0.322 1.00 93.75 356 GLU A C 1
ATOM 2779 O O . GLU A 1 356 ? 11.940 0.941 -0.647 1.00 93.75 356 GLU A O 1
ATOM 2784 N N . TYR A 1 357 ? 11.812 3.115 -1.209 1.00 91.69 357 TYR A N 1
ATOM 2785 C CA . TYR A 1 357 ? 11.800 2.912 -2.655 1.00 91.69 357 TYR A CA 1
ATOM 2786 C C . TYR A 1 357 ? 12.454 4.084 -3.376 1.00 91.69 357 TYR A C 1
ATOM 2788 O O . TYR A 1 357 ? 12.359 5.232 -2.940 1.00 91.69 357 TYR A O 1
ATOM 2796 N N . ARG A 1 358 ? 13.104 3.804 -4.503 1.00 88.31 358 ARG A N 1
ATOM 2797 C CA . ARG A 1 358 ? 13.594 4.819 -5.434 1.00 88.31 358 ARG A CA 1
ATOM 2798 C C . ARG A 1 358 ? 12.402 5.428 -6.157 1.00 88.31 358 ARG A C 1
ATOM 2800 O O . ARG A 1 358 ? 11.589 4.703 -6.734 1.00 88.31 358 ARG A O 1
ATOM 2807 N N . ARG A 1 359 ? 12.287 6.755 -6.168 1.00 86.25 359 ARG A N 1
ATOM 2808 C CA . ARG A 1 359 ? 11.221 7.411 -6.920 1.00 86.25 359 ARG A CA 1
ATOM 2809 C C . ARG A 1 359 ? 11.333 7.047 -8.387 1.00 86.25 359 ARG A C 1
ATOM 2811 O O . ARG A 1 359 ? 12.416 6.980 -8.969 1.00 86.25 359 ARG A O 1
ATOM 2818 N N . HIS A 1 360 ? 10.181 6.816 -8.990 1.00 84.31 360 HIS A N 1
ATOM 2819 C CA . HIS A 1 360 ? 10.125 6.300 -10.343 1.00 84.31 360 HIS A CA 1
ATOM 2820 C C . HIS A 1 360 ? 10.528 7.361 -11.381 1.00 84.31 360 HIS A C 1
ATOM 2822 O O . HIS A 1 360 ? 10.974 7.026 -12.481 1.00 84.31 360 HIS A O 1
ATOM 2828 N N . ASP A 1 361 ? 10.371 8.649 -11.073 1.00 81.75 361 ASP A N 1
ATOM 2829 C CA . ASP A 1 361 ? 10.851 9.745 -11.916 1.00 81.75 361 ASP A CA 1
ATOM 2830 C C . ASP A 1 361 ? 12.329 10.032 -11.824 1.00 81.75 361 ASP A C 1
ATOM 2832 O O . ASP A 1 361 ? 12.962 10.412 -12.809 1.00 81.75 361 ASP A O 1
ATOM 2836 N N . ASN A 1 362 ? 12.868 9.817 -10.643 1.00 78.69 362 ASN A N 1
ATOM 2837 C CA . ASN A 1 362 ? 14.245 10.060 -10.362 1.00 78.69 362 ASN A CA 1
ATOM 2838 C C . ASN A 1 362 ? 14.712 8.974 -9.411 1.00 78.69 362 ASN A C 1
ATOM 2840 O O . ASN A 1 362 ? 14.593 9.102 -8.193 1.00 78.69 362 ASN A O 1
ATOM 2844 N N . MET A 1 363 ? 15.293 7.924 -9.995 1.00 76.06 363 MET A N 1
ATOM 2845 C CA . MET A 1 363 ? 15.784 6.762 -9.257 1.00 76.06 363 MET A CA 1
ATOM 2846 C C . MET A 1 363 ? 16.916 7.107 -8.265 1.00 76.06 363 MET A C 1
ATOM 2848 O O . MET A 1 363 ? 17.379 6.223 -7.548 1.00 76.06 363 MET A O 1
ATOM 2852 N N . THR A 1 364 ? 17.364 8.374 -8.209 1.00 74.44 364 THR A N 1
ATOM 2853 C CA . THR A 1 364 ? 18.307 8.900 -7.203 1.00 74.44 364 THR A CA 1
ATOM 2854 C C . THR A 1 364 ? 17.639 9.367 -5.910 1.00 74.44 364 THR A C 1
ATOM 2856 O O . THR A 1 364 ? 18.314 9.502 -4.892 1.00 74.44 364 THR A O 1
ATOM 2859 N N . ILE A 1 365 ? 16.331 9.616 -5.928 1.00 82.31 365 ILE A N 1
ATOM 2860 C CA . ILE A 1 365 ? 15.586 10.020 -4.739 1.00 82.31 365 ILE A CA 1
ATOM 2861 C C . ILE A 1 365 ? 15.012 8.757 -4.116 1.00 82.31 365 ILE A C 1
ATOM 2863 O O . ILE A 1 365 ? 14.317 8.005 -4.791 1.00 82.31 365 ILE A O 1
ATOM 2867 N N . VAL A 1 366 ? 15.289 8.530 -2.835 1.00 89.06 366 VAL A N 1
ATOM 2868 C CA . VAL A 1 366 ? 14.652 7.467 -2.054 1.00 89.06 366 VAL A CA 1
ATOM 2869 C C . VAL A 1 366 ? 13.572 8.095 -1.190 1.00 89.06 366 VAL A C 1
ATOM 2871 O O . VAL A 1 366 ? 13.827 9.079 -0.501 1.00 89.06 366 VAL A O 1
ATOM 2874 N N . ASP A 1 367 ? 12.380 7.519 -1.229 1.00 89.88 367 ASP A N 1
ATOM 2875 C CA . ASP A 1 367 ? 11.264 7.888 -0.368 1.00 89.88 367 ASP A CA 1
ATOM 2876 C C . ASP A 1 367 ? 10.755 6.654 0.388 1.00 89.88 367 ASP A C 1
ATOM 2878 O O . ASP A 1 367 ? 11.277 5.546 0.241 1.00 89.88 367 ASP A O 1
ATOM 2882 N N . ARG A 1 368 ? 9.752 6.845 1.242 1.00 90.94 368 ARG A N 1
ATOM 2883 C CA . ARG A 1 368 ? 9.252 5.853 2.180 1.00 90.94 368 ARG A CA 1
ATOM 2884 C C . ARG A 1 368 ? 7.740 5.748 2.127 1.00 90.94 368 ARG A C 1
ATOM 2886 O O . ARG A 1 368 ? 7.021 6.725 2.316 1.00 90.94 368 ARG A O 1
ATOM 2893 N N . VAL A 1 369 ? 7.261 4.513 2.047 1.00 92.00 369 VAL A N 1
ATOM 2894 C CA . VAL A 1 369 ? 5.873 4.171 2.350 1.00 92.00 369 VAL A CA 1
ATOM 2895 C C . VAL A 1 369 ? 5.795 3.484 3.709 1.00 92.00 369 VAL A C 1
ATOM 2897 O O . VAL A 1 369 ? 6.585 2.597 4.018 1.00 92.00 369 VAL A O 1
ATOM 2900 N N . TRP A 1 370 ? 4.848 3.879 4.552 1.00 95.12 370 TRP A N 1
ATOM 2901 C CA . TRP A 1 370 ? 4.612 3.186 5.819 1.00 95.12 370 TRP A CA 1
ATOM 2902 C C . TRP A 1 370 ? 3.893 1.857 5.584 1.00 95.12 370 TRP A C 1
ATOM 2904 O O . TRP A 1 370 ? 3.021 1.775 4.719 1.00 95.12 370 TRP A O 1
ATOM 2914 N N . GLY A 1 371 ? 4.208 0.834 6.383 1.00 95.94 371 GLY A N 1
ATOM 2915 C CA . GLY A 1 371 ? 3.489 -0.441 6.372 1.00 95.94 371 GLY A CA 1
ATOM 2916 C C . GLY A 1 371 ? 2.116 -0.282 7.017 1.00 95.94 371 GLY A C 1
ATOM 2917 O O . GLY A 1 371 ? 1.925 -0.552 8.202 1.00 95.94 371 GLY A O 1
ATOM 2918 N N . ASN A 1 372 ? 1.170 0.265 6.259 1.00 97.56 372 ASN A N 1
ATOM 2919 C CA . ASN A 1 372 ? -0.198 0.486 6.707 1.00 97.56 372 ASN A CA 1
ATOM 2920 C C . ASN A 1 372 ? -1.074 -0.745 6.457 1.00 97.56 372 ASN A C 1
ATOM 2922 O O . ASN A 1 372 ? -0.920 -1.448 5.454 1.00 97.56 372 ASN A O 1
ATOM 2926 N N . ILE A 1 373 ? -2.065 -0.926 7.331 1.00 98.56 373 ILE A N 1
ATOM 2927 C CA . ILE A 1 373 ? -3.188 -1.843 7.122 1.00 98.56 373 ILE A CA 1
ATOM 2928 C C . ILE A 1 373 ? -4.424 -1.006 6.782 1.00 98.56 373 ILE A C 1
ATOM 2930 O O . ILE A 1 373 ? -4.901 -0.218 7.596 1.00 98.56 373 ILE A O 1
ATOM 2934 N N . TRP A 1 374 ? -4.974 -1.189 5.592 1.00 98.00 374 TRP A N 1
ATOM 2935 C CA . TRP A 1 374 ? -6.139 -0.473 5.089 1.00 98.00 374 TRP A CA 1
ATOM 2936 C C . TRP A 1 374 ? -7.396 -1.327 5.230 1.00 98.00 374 TRP A C 1
ATOM 2938 O O . TRP A 1 374 ? -7.511 -2.381 4.611 1.00 98.00 374 TRP A O 1
ATOM 2948 N N . LEU A 1 375 ? -8.370 -0.862 6.008 1.00 98.38 375 LEU A N 1
ATOM 2949 C CA . LEU A 1 375 ? -9.667 -1.520 6.152 1.00 98.38 375 LEU A CA 1
ATOM 2950 C C . LEU A 1 375 ? -10.592 -1.015 5.052 1.00 98.38 375 LEU A C 1
ATOM 2952 O O . LEU A 1 375 ? -11.004 0.148 5.053 1.00 98.38 375 LEU A O 1
ATOM 2956 N N . ILE A 1 376 ? -10.885 -1.881 4.091 1.00 96.38 376 ILE A N 1
ATOM 2957 C CA . ILE A 1 376 ? -11.572 -1.491 2.853 1.00 96.38 376 ILE A CA 1
ATOM 2958 C C . ILE A 1 376 ? -13.070 -1.816 2.871 1.00 96.38 376 ILE A C 1
ATOM 2960 O O . ILE A 1 376 ? -13.814 -1.298 2.041 1.00 96.38 376 ILE A O 1
ATOM 2964 N N . ASN A 1 377 ? -13.505 -2.660 3.805 1.00 97.19 377 ASN A N 1
ATOM 2965 C CA . ASN A 1 377 ? -14.894 -3.010 4.092 1.00 97.19 377 ASN A CA 1
ATOM 2966 C C . ASN A 1 377 ? -14.973 -3.588 5.519 1.00 97.19 377 ASN A C 1
ATOM 2968 O O . ASN A 1 377 ? -13.940 -3.729 6.177 1.00 97.19 377 ASN A O 1
ATOM 2972 N N . ASP A 1 378 ? -16.172 -3.976 5.951 1.00 98.25 378 ASP A N 1
ATOM 2973 C CA . ASP A 1 378 ? -16.409 -4.720 7.187 1.00 98.25 378 ASP A CA 1
ATOM 2974 C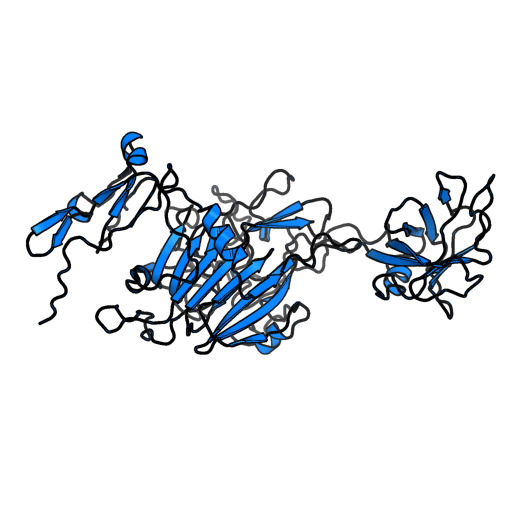 C . ASP A 1 378 ? -15.435 -5.898 7.369 1.00 98.25 378 ASP A C 1
ATOM 2976 O O . ASP A 1 378 ? -15.086 -6.619 6.422 1.00 98.25 378 ASP A O 1
ATOM 2980 N N . ILE A 1 379 ? -15.043 -6.096 8.627 1.00 98.25 379 ILE A N 1
ATOM 2981 C CA . ILE A 1 379 ? -14.302 -7.251 9.126 1.00 98.25 379 ILE A CA 1
ATOM 2982 C C . ILE A 1 379 ? -15.098 -7.806 10.297 1.00 98.25 379 ILE A C 1
ATOM 2984 O O . ILE A 1 379 ? -15.182 -7.168 11.345 1.00 98.25 379 ILE A O 1
ATOM 2988 N N . LEU A 1 380 ? -15.693 -8.979 10.119 1.00 98.31 380 LEU A N 1
ATOM 2989 C CA . LEU A 1 380 ? -16.579 -9.584 11.110 1.00 98.31 380 LEU A CA 1
ATOM 2990 C C . LEU A 1 380 ? -16.123 -10.990 11.448 1.00 98.31 380 LEU A C 1
ATOM 2992 O O . LEU A 1 380 ? -15.715 -11.720 10.554 1.00 98.31 380 LEU A O 1
ATOM 2996 N N . TYR A 1 381 ? -16.240 -11.400 12.704 1.00 98.44 381 TYR A N 1
ATOM 2997 C CA . TYR A 1 381 ? -16.141 -12.816 13.039 1.00 98.44 381 TYR A CA 1
ATOM 2998 C C . TYR A 1 381 ? -17.351 -13.570 12.482 1.00 98.44 381 TYR A C 1
ATOM 3000 O O . TYR A 1 381 ? -18.446 -13.011 12.379 1.00 98.44 381 TYR A O 1
ATOM 3008 N N . ALA A 1 382 ? -17.151 -14.827 12.083 1.00 97.81 382 ALA A N 1
ATOM 3009 C CA . ALA A 1 382 ? -18.180 -15.629 11.416 1.00 97.81 382 ALA A CA 1
ATOM 3010 C C . ALA A 1 382 ? -19.457 -15.825 12.254 1.00 97.81 382 ALA A C 1
ATOM 3012 O O . ALA A 1 382 ? -20.544 -15.972 11.701 1.00 97.81 382 ALA A O 1
ATOM 3013 N N . ASP A 1 383 ? -19.321 -15.790 13.576 1.00 97.00 383 ASP A N 1
ATOM 3014 C CA . ASP A 1 383 ? -20.372 -15.962 14.578 1.00 97.00 383 ASP A CA 1
ATOM 3015 C C . ASP A 1 383 ? -20.859 -14.641 15.203 1.00 97.00 383 ASP A C 1
ATOM 3017 O O . ASP A 1 383 ? -21.765 -14.659 16.037 1.00 97.00 383 ASP A O 1
ATOM 3021 N N . SER A 1 384 ? -20.310 -13.491 14.795 1.00 96.94 384 SER A N 1
ATOM 3022 C CA . SER A 1 384 ? -20.774 -12.188 15.276 1.00 96.94 384 SER A CA 1
ATOM 3023 C C . SER A 1 384 ? -22.214 -11.899 14.853 1.00 96.94 384 SER A C 1
ATOM 3025 O O . SER A 1 384 ? -22.681 -12.264 13.770 1.00 96.94 384 SER A O 1
ATOM 3027 N N . TYR A 1 385 ? -22.920 -11.138 15.686 1.00 95.25 385 TYR A N 1
ATOM 3028 C CA . TYR A 1 385 ? -24.236 -10.612 15.345 1.00 95.25 385 TYR A CA 1
ATOM 3029 C C . TYR A 1 385 ? -24.155 -9.656 14.146 1.00 95.25 385 TYR A C 1
ATOM 3031 O O . TYR A 1 385 ? -23.130 -9.039 13.859 1.00 95.25 385 TYR A O 1
ATOM 3039 N N . THR A 1 386 ? -25.281 -9.440 13.460 1.00 89.94 386 THR A N 1
ATOM 3040 C CA . THR A 1 386 ? -25.340 -8.604 12.245 1.00 89.94 386 THR A CA 1
ATOM 3041 C C . THR A 1 386 ? -24.938 -7.140 12.462 1.00 89.94 386 THR A C 1
ATOM 3043 O O . THR A 1 386 ? -24.613 -6.440 11.502 1.00 89.94 386 THR A O 1
ATOM 3046 N N . ASN A 1 387 ? -24.988 -6.648 13.703 1.00 89.69 387 ASN A N 1
ATOM 3047 C CA . ASN A 1 387 ? -24.522 -5.315 14.105 1.00 89.69 387 ASN A CA 1
ATOM 3048 C C . ASN A 1 387 ? -23.006 -5.269 14.406 1.00 89.69 387 ASN A C 1
ATOM 3050 O O . ASN A 1 387 ? -22.499 -4.214 14.775 1.00 89.69 387 ASN A O 1
ATOM 3054 N N . GLY A 1 388 ? -22.299 -6.389 14.245 1.00 93.94 388 GLY A N 1
ATOM 3055 C CA . GLY A 1 388 ? -20.878 -6.549 14.534 1.00 93.94 388 GLY A CA 1
ATOM 3056 C C . GLY A 1 388 ? -20.561 -6.899 15.984 1.00 93.94 388 GLY A C 1
ATOM 3057 O O . GLY A 1 388 ? -19.386 -7.006 16.314 1.00 93.94 388 GLY A O 1
ATOM 3058 N N . GLN A 1 389 ? -21.564 -7.069 16.850 1.00 96.56 389 GLN A N 1
ATOM 3059 C CA . GLN A 1 389 ? -21.330 -7.487 18.228 1.00 96.56 389 GLN A CA 1
ATOM 3060 C C . GLN A 1 389 ? -20.752 -8.899 18.275 1.00 96.56 389 GLN A C 1
ATOM 3062 O O . GLN A 1 389 ? -21.305 -9.821 17.678 1.00 96.56 389 GLN A O 1
ATOM 3067 N N . VAL A 1 390 ? -19.651 -9.046 19.007 1.00 96.62 390 VAL A N 1
ATOM 3068 C CA . VAL A 1 390 ? -19.027 -10.339 19.293 1.00 96.62 390 VAL A CA 1
ATOM 3069 C C . VAL A 1 390 ? -19.768 -10.999 20.458 1.00 96.62 390 VAL A C 1
ATOM 3071 O O . VAL A 1 390 ? -20.244 -10.311 21.365 1.00 96.62 390 VAL A O 1
ATOM 3074 N N . ILE A 1 391 ? -19.888 -12.326 20.429 1.00 95.56 391 ILE A N 1
ATOM 3075 C CA . ILE A 1 391 ? -20.497 -13.109 21.510 1.00 95.56 391 ILE A CA 1
ATOM 3076 C C . ILE A 1 391 ? -19.642 -12.953 22.775 1.00 95.56 391 ILE A C 1
ATOM 3078 O O . ILE A 1 391 ? -18.428 -13.162 22.743 1.00 95.56 391 ILE A O 1
ATOM 3082 N N . HIS A 1 392 ? -20.260 -12.546 23.884 1.00 93.75 392 HIS A N 1
ATOM 3083 C CA . HIS A 1 392 ? -19.551 -12.352 25.148 1.00 93.75 392 HIS A CA 1
ATOM 3084 C C . HIS A 1 392 ? -19.030 -13.700 25.685 1.00 93.75 392 HIS A C 1
ATOM 3086 O O . HIS A 1 392 ? -19.725 -14.704 25.512 1.00 93.75 392 HIS A O 1
ATOM 3092 N N . PRO A 1 393 ? -17.864 -13.764 26.361 1.00 92.81 393 PRO A N 1
ATOM 3093 C CA . PRO A 1 393 ? -17.362 -15.008 26.956 1.00 92.81 393 PRO A CA 1
ATOM 3094 C C . PRO A 1 393 ? -18.380 -15.734 27.852 1.00 92.81 393 PRO A C 1
ATOM 3096 O O . PRO A 1 393 ? -18.476 -16.956 27.803 1.00 92.81 393 PRO A O 1
ATOM 3099 N N . GLU A 1 394 ? -19.188 -14.987 28.611 1.00 91.50 394 GLU A N 1
ATOM 3100 C CA . GLU A 1 394 ? -20.252 -15.541 29.471 1.00 91.50 394 GLU A CA 1
ATOM 3101 C C . GLU A 1 394 ? -21.402 -16.195 28.684 1.00 91.50 394 GLU A C 1
ATOM 3103 O O . GLU A 1 394 ? -22.060 -17.103 29.186 1.00 91.50 394 GLU A O 1
ATOM 3108 N N . ASP A 1 395 ? -21.608 -15.786 27.431 1.00 92.50 395 ASP A N 1
ATOM 3109 C CA . ASP A 1 395 ? -22.613 -16.345 26.521 1.00 92.50 395 ASP A CA 1
ATOM 3110 C C . ASP A 1 395 ? -22.032 -17.461 25.624 1.00 92.50 395 ASP A C 1
ATOM 3112 O O . ASP A 1 395 ? -22.627 -17.835 24.612 1.00 92.50 395 ASP A O 1
ATOM 3116 N N . GLY A 1 396 ? -20.856 -17.994 25.976 1.00 91.25 396 GLY A N 1
ATOM 3117 C CA . GLY A 1 396 ? -20.142 -19.035 25.229 1.00 91.25 396 GLY A CA 1
ATOM 3118 C C . GLY A 1 396 ? -18.964 -18.531 24.389 1.00 91.25 396 GLY A C 1
ATOM 3119 O O . GLY A 1 396 ? -18.207 -19.355 23.880 1.00 91.25 396 GLY A O 1
ATOM 3120 N N . GLY A 1 397 ? -18.774 -17.211 24.289 1.00 93.62 397 GLY A N 1
ATOM 3121 C CA . GLY A 1 397 ? -17.636 -16.583 23.617 1.00 93.62 397 GLY A CA 1
ATOM 3122 C C . GLY A 1 397 ? -17.558 -16.828 22.109 1.00 93.62 397 GLY A C 1
ATOM 3123 O O . GLY A 1 397 ? -18.494 -17.319 21.480 1.00 93.62 397 GLY A O 1
ATOM 3124 N N . THR A 1 398 ? -16.414 -16.465 21.529 1.00 94.88 398 THR A N 1
ATOM 3125 C CA . THR A 1 398 ? -16.070 -16.758 20.132 1.00 94.88 398 THR A CA 1
ATOM 3126 C C . THR A 1 398 ? -14.712 -17.450 20.031 1.00 94.88 398 THR A C 1
ATOM 3128 O O . THR A 1 398 ? -13.760 -17.129 20.747 1.00 94.88 398 THR A O 1
ATOM 3131 N N . GLU A 1 399 ? -14.598 -18.382 19.086 1.00 94.25 399 GLU A N 1
ATOM 3132 C CA . GLU A 1 399 ? -13.313 -18.982 18.707 1.00 94.25 399 GLU A CA 1
ATOM 3133 C C . GLU A 1 399 ? -12.580 -18.183 17.623 1.00 94.25 399 GLU A C 1
ATOM 3135 O O . GLU A 1 399 ? -11.426 -18.482 17.306 1.00 94.25 399 GLU A O 1
ATOM 3140 N N . ASN A 1 400 ? -13.223 -17.164 17.057 1.00 97.56 400 ASN A N 1
ATOM 3141 C CA . ASN A 1 400 ? -12.654 -16.338 16.006 1.00 97.56 400 ASN A CA 1
ATOM 3142 C C . ASN A 1 400 ? -11.885 -15.170 16.624 1.00 97.56 400 ASN A C 1
ATOM 3144 O O . ASN A 1 400 ? -12.373 -14.502 17.532 1.00 97.56 400 ASN A O 1
ATOM 3148 N N . VAL A 1 401 ? -10.673 -14.907 16.137 1.00 97.62 401 VAL A N 1
ATOM 3149 C CA . VAL A 1 401 ? -9.900 -13.739 16.575 1.00 97.62 401 VAL A CA 1
ATOM 3150 C C . VAL A 1 401 ? -9.029 -13.211 15.448 1.00 97.62 401 VAL A C 1
ATOM 3152 O O . VAL A 1 401 ? -8.380 -13.981 14.740 1.00 97.62 401 VAL A O 1
ATOM 3155 N N . LEU A 1 402 ? -8.988 -11.888 15.295 1.00 98.62 402 LEU A N 1
ATOM 3156 C CA . LEU A 1 402 ? -8.098 -11.215 14.354 1.00 98.62 402 LEU A CA 1
ATOM 3157 C C . LEU A 1 402 ? -7.218 -10.192 15.072 1.00 98.62 402 LEU A C 1
ATOM 3159 O O . LEU A 1 402 ? -7.720 -9.288 15.734 1.00 98.62 402 LEU A O 1
ATOM 3163 N N . GLY A 1 403 ? -5.906 -10.303 14.892 1.00 98.19 403 GLY A N 1
ATOM 3164 C CA . GLY A 1 403 ? -4.919 -9.287 15.238 1.00 98.19 403 GLY A CA 1
ATOM 3165 C C . GLY A 1 403 ? -4.472 -8.518 13.997 1.00 98.19 403 GLY A C 1
ATOM 3166 O O . GLY A 1 403 ? -4.150 -9.124 12.979 1.00 98.19 403 GLY A O 1
ATOM 3167 N N . LEU A 1 404 ? -4.425 -7.191 14.076 1.00 98.44 404 LEU A N 1
ATOM 3168 C CA . LEU A 1 404 ? -3.917 -6.304 13.029 1.00 98.44 404 LEU A CA 1
ATOM 3169 C C . LEU A 1 404 ? -2.751 -5.492 13.589 1.00 98.44 404 LEU A C 1
ATOM 3171 O O . LEU A 1 404 ? -2.974 -4.576 14.376 1.00 98.44 404 LEU A O 1
ATOM 3175 N N . ILE A 1 405 ? -1.523 -5.819 13.193 1.00 97.44 405 ILE A N 1
ATOM 3176 C CA . ILE A 1 405 ? -0.291 -5.172 13.659 1.00 97.44 405 ILE A CA 1
ATOM 3177 C C . ILE A 1 405 ? 0.329 -4.397 12.493 1.00 97.44 405 ILE A C 1
ATOM 3179 O O . ILE A 1 405 ? 1.073 -4.943 11.681 1.00 97.44 405 ILE A O 1
ATOM 3183 N N . ALA A 1 406 ? -0.003 -3.113 12.400 1.00 96.75 406 ALA A N 1
ATOM 3184 C CA . ALA A 1 406 ? 0.536 -2.215 11.388 1.00 96.75 406 ALA A CA 1
ATOM 3185 C C . ALA A 1 406 ? 1.830 -1.559 11.870 1.00 96.75 406 ALA A C 1
ATOM 3187 O O . ALA A 1 406 ? 1.889 -1.024 12.981 1.00 96.75 406 ALA A O 1
ATOM 3188 N N . GLY A 1 407 ? 2.824 -1.519 10.989 1.00 95.12 407 GLY A N 1
ATOM 3189 C CA . GLY A 1 407 ? 3.999 -0.669 11.133 1.00 95.12 407 GLY A CA 1
ATOM 3190 C C . GLY A 1 407 ? 3.631 0.801 11.234 1.00 95.12 407 GLY A C 1
ATOM 3191 O O . GLY A 1 407 ? 3.922 1.477 12.219 1.00 95.12 407 GLY A O 1
ATOM 3192 N N . GLY A 1 408 ? 2.908 1.285 10.232 1.00 95.31 408 GLY A N 1
ATOM 3193 C CA . GLY A 1 408 ? 2.361 2.630 10.216 1.00 95.31 408 GLY A CA 1
ATOM 3194 C C . GLY A 1 408 ? 1.051 2.721 10.989 1.00 95.31 408 GLY A C 1
ATOM 3195 O O . GLY A 1 408 ? 0.997 2.626 12.218 1.00 95.31 408 GLY A O 1
ATOM 3196 N N . SER A 1 409 ? -0.017 2.956 10.239 1.00 97.19 409 SER A N 1
ATOM 3197 C CA . SER A 1 409 ? -1.373 3.148 10.736 1.00 97.19 409 SER A CA 1
ATOM 3198 C C . SER A 1 409 ? -2.291 2.004 10.309 1.00 97.19 409 SER A C 1
ATOM 3200 O O . SER A 1 409 ? -2.085 1.363 9.277 1.00 97.19 409 SER A O 1
ATOM 3202 N N . VAL A 1 410 ? -3.362 1.800 11.078 1.00 98.00 410 VAL A N 1
ATOM 3203 C CA . VAL A 1 410 ? -4.541 1.075 10.590 1.00 98.00 410 VAL A CA 1
ATOM 3204 C C . VAL A 1 410 ? -5.550 2.116 10.120 1.00 98.00 410 VAL A C 1
ATOM 3206 O O . VAL A 1 410 ? -5.961 2.979 10.895 1.00 98.00 410 VAL A O 1
ATOM 3209 N N . ILE A 1 411 ? -5.916 2.084 8.844 1.00 98.00 411 ILE A N 1
ATOM 3210 C CA . ILE A 1 411 ? -6.637 3.177 8.190 1.00 98.00 411 ILE A CA 1
ATOM 3211 C C . ILE A 1 411 ? -7.958 2.663 7.630 1.00 98.00 411 ILE A C 1
ATOM 3213 O O . ILE A 1 411 ? -7.970 1.778 6.782 1.00 98.00 411 ILE A O 1
ATOM 3217 N N . ILE A 1 412 ? -9.082 3.248 8.047 1.00 97.75 412 ILE A N 1
ATOM 3218 C CA . ILE A 1 412 ? -10.371 3.007 7.387 1.00 97.75 412 ILE A CA 1
ATOM 3219 C C . ILE A 1 412 ? -10.365 3.754 6.060 1.00 97.75 412 ILE A C 1
ATOM 3221 O O . ILE A 1 412 ? -10.408 4.990 6.024 1.00 97.75 412 ILE A O 1
ATOM 3225 N N . ALA A 1 413 ? -10.316 2.996 4.973 1.00 95.50 413 ALA A N 1
ATOM 3226 C CA . ALA A 1 413 ? -10.244 3.531 3.631 1.00 95.50 413 ALA A CA 1
ATOM 3227 C C . ALA A 1 413 ? -11.555 4.212 3.201 1.00 95.50 413 ALA A C 1
ATOM 3229 O O . ALA A 1 413 ? -12.649 3.833 3.626 1.00 95.50 413 ALA A O 1
ATOM 3230 N N . ASN A 1 414 ? -11.440 5.210 2.322 1.00 93.06 414 ASN A N 1
ATOM 3231 C CA . ASN A 1 414 ? -12.569 5.889 1.690 1.00 93.06 414 ASN A CA 1
ATOM 3232 C C . ASN A 1 414 ? -13.142 5.036 0.547 1.00 93.06 414 ASN A C 1
ATOM 3234 O O . ASN A 1 414 ? -12.906 5.308 -0.628 1.00 93.06 414 ASN A O 1
ATOM 3238 N N . THR A 1 415 ? -13.867 3.978 0.893 1.00 92.88 415 THR A N 1
ATOM 3239 C CA . THR A 1 415 ? -14.500 3.067 -0.067 1.00 92.88 415 THR A CA 1
ATOM 3240 C C . THR A 1 415 ? -16.017 3.213 -0.039 1.00 92.88 415 THR A C 1
ATOM 3242 O O . THR A 1 415 ? -16.601 3.682 0.942 1.00 92.88 415 THR A O 1
ATOM 3245 N N . ARG A 1 416 ? -16.693 2.792 -1.115 1.00 91.50 416 ARG A N 1
ATOM 3246 C CA . ARG A 1 416 ? -18.163 2.819 -1.176 1.00 91.50 416 ARG A CA 1
ATOM 3247 C C . ARG A 1 416 ? -18.841 2.045 -0.038 1.00 91.50 416 ARG A C 1
ATOM 3249 O O . ARG A 1 416 ? -19.771 2.617 0.531 1.00 91.50 416 ARG A O 1
ATOM 3256 N N . PRO A 1 417 ? -18.413 0.814 0.322 1.00 94.19 417 PRO A N 1
ATOM 3257 C CA . PRO A 1 417 ? -18.987 0.111 1.468 1.00 94.19 417 PRO A CA 1
ATOM 3258 C C . PRO A 1 417 ? -18.815 0.879 2.779 1.00 94.19 417 PRO A C 1
ATOM 3260 O O . PRO A 1 417 ? -19.773 0.982 3.533 1.00 94.19 417 PRO A O 1
ATOM 3263 N N . ASN A 1 418 ? -17.666 1.533 2.973 1.00 95.75 418 ASN A N 1
ATOM 3264 C CA . ASN A 1 418 ? -17.381 2.345 4.157 1.00 95.75 418 ASN A CA 1
ATOM 3265 C C . ASN A 1 418 ? -18.070 3.731 4.128 1.00 95.75 418 ASN A C 1
ATOM 3267 O O . ASN A 1 418 ? -17.684 4.643 4.846 1.00 95.75 418 ASN A O 1
ATOM 3271 N N . GLY A 1 419 ? -19.062 3.961 3.268 1.00 94.38 419 GLY A N 1
ATOM 3272 C CA . GLY A 1 419 ? -19.832 5.209 3.268 1.00 94.38 419 GLY A CA 1
ATOM 3273 C C . GLY A 1 419 ? -19.137 6.428 2.672 1.00 94.38 419 GLY A C 1
ATOM 3274 O O . GLY A 1 419 ? -19.457 7.560 3.046 1.00 94.38 419 GLY A O 1
ATOM 3275 N N . ALA A 1 420 ? -18.235 6.216 1.710 1.00 91.69 420 ALA A N 1
ATOM 3276 C CA . ALA A 1 420 ? -17.650 7.286 0.903 1.00 91.69 420 ALA A CA 1
ATOM 3277 C C . ALA A 1 420 ? -18.689 8.308 0.399 1.00 91.69 420 ALA A C 1
ATOM 3279 O O . ALA A 1 420 ? -19.842 7.975 0.100 1.00 91.69 420 ALA A O 1
ATOM 3280 N N . ARG A 1 421 ? -18.233 9.556 0.233 1.00 91.38 421 ARG A N 1
ATOM 3281 C CA . ARG A 1 421 ? -19.030 10.703 -0.240 1.00 91.38 421 ARG A CA 1
ATOM 3282 C C . ARG A 1 421 ? -20.205 11.050 0.674 1.00 91.38 421 ARG A C 1
ATOM 3284 O O . ARG A 1 421 ? -21.301 11.349 0.200 1.00 91.38 421 ARG A O 1
ATOM 3291 N N . GLY A 1 422 ? -19.972 11.035 1.980 1.00 92.19 422 GLY A N 1
ATOM 3292 C CA . GLY A 1 422 ? -20.978 11.406 2.967 1.00 92.19 422 GLY A CA 1
ATOM 3293 C C . GLY A 1 422 ? -22.180 10.456 3.008 1.00 92.19 422 GLY A C 1
ATOM 3294 O O . GLY A 1 422 ? -23.312 10.927 2.933 1.00 92.19 422 GLY A O 1
ATOM 3295 N N . GLN A 1 423 ? -21.947 9.137 3.050 1.00 93.69 423 GLN A N 1
ATOM 3296 C CA . GLN A 1 423 ? -22.984 8.087 3.044 1.00 93.69 423 GLN A CA 1
ATOM 3297 C C . GLN A 1 423 ? -23.834 8.012 1.761 1.00 93.69 423 GLN A C 1
ATOM 3299 O O . GLN A 1 423 ? -24.962 7.523 1.775 1.00 93.69 423 GLN A O 1
ATOM 3304 N N . ALA A 1 424 ? -23.313 8.467 0.617 1.00 90.88 424 ALA A N 1
ATOM 3305 C CA . ALA A 1 424 ? -24.033 8.355 -0.656 1.00 90.88 424 ALA A CA 1
ATOM 3306 C C . ALA A 1 424 ? -24.191 6.900 -1.152 1.00 90.88 424 ALA A C 1
ATOM 3308 O O . ALA A 1 424 ? -25.022 6.645 -2.026 1.00 90.88 424 ALA A O 1
ATOM 3309 N N . TYR A 1 425 ? -23.386 5.965 -0.631 1.00 85.56 425 TYR A N 1
ATOM 3310 C CA . TYR A 1 425 ? -23.358 4.561 -1.055 1.00 85.56 425 TYR A CA 1
ATOM 3311 C C . TYR A 1 425 ? -23.662 3.613 0.103 1.00 85.56 425 TYR A C 1
ATOM 3313 O O . TYR A 1 425 ? -24.798 3.175 0.257 1.00 85.56 425 TYR A O 1
ATOM 3321 N N . GLY A 1 426 ? -22.639 3.271 0.885 1.00 91.31 426 GLY A N 1
ATOM 3322 C CA . GLY A 1 426 ? -22.783 2.576 2.150 1.00 91.31 426 GLY A CA 1
ATOM 3323 C C . GLY A 1 426 ? -22.869 3.555 3.311 1.00 91.31 426 GLY A C 1
ATOM 3324 O O . GLY A 1 426 ? -22.949 4.775 3.146 1.00 91.31 426 GLY A O 1
ATOM 3325 N N . SER A 1 427 ? -22.798 2.996 4.499 1.00 93.88 427 SER A N 1
ATOM 3326 C CA . SER A 1 427 ? -22.579 3.732 5.725 1.00 93.88 427 SER A CA 1
ATOM 3327 C C . SER A 1 427 ? -21.870 2.822 6.694 1.00 93.88 427 SER A C 1
ATOM 3329 O O . SER A 1 427 ? -22.046 1.604 6.641 1.00 93.88 427 SER A O 1
ATOM 3331 N N . ASP A 1 428 ? -21.169 3.455 7.627 1.00 96.75 428 ASP A N 1
ATOM 3332 C CA . ASP A 1 428 ? -20.600 2.771 8.775 1.00 96.75 428 ASP A CA 1
ATOM 3333 C C . ASP A 1 428 ? -19.490 1.789 8.369 1.00 96.75 428 ASP A C 1
ATOM 3335 O O . ASP A 1 428 ? -19.172 1.594 7.196 1.00 96.75 428 ASP A O 1
ATOM 3339 N N . ILE A 1 429 ? -18.838 1.214 9.369 1.00 98.00 429 ILE A N 1
ATOM 3340 C CA . ILE A 1 429 ? -17.962 0.055 9.197 1.00 98.00 429 ILE A CA 1
ATOM 3341 C C . ILE A 1 429 ? -17.990 -0.751 10.487 1.00 98.00 429 ILE A C 1
ATOM 3343 O O . ILE A 1 429 ? -17.954 -0.181 11.583 1.00 98.00 429 ILE A O 1
ATOM 3347 N N . LYS A 1 430 ? -18.054 -2.072 10.368 1.00 98.38 430 LYS A N 1
ATOM 3348 C CA . LYS A 1 430 ? -18.019 -3.005 11.495 1.00 98.38 430 LYS A CA 1
ATOM 3349 C C . LYS A 1 430 ? -16.688 -3.730 11.525 1.00 98.38 430 LYS A C 1
ATOM 3351 O O . LYS A 1 430 ? -16.218 -4.224 10.502 1.00 98.38 430 LYS A O 1
ATOM 3356 N N . ILE A 1 431 ? -16.074 -3.768 12.701 1.00 98.69 431 ILE A N 1
ATOM 3357 C CA . ILE A 1 431 ? -14.715 -4.272 12.879 1.00 98.69 431 ILE A CA 1
ATOM 3358 C C . ILE A 1 431 ? -14.666 -5.169 14.113 1.00 98.69 431 ILE A C 1
ATOM 3360 O O . ILE A 1 431 ? -14.884 -4.708 15.234 1.00 98.69 431 ILE A O 1
ATOM 3364 N N . ASN A 1 432 ? -14.322 -6.436 13.903 1.00 98.56 432 ASN A N 1
ATOM 3365 C CA . ASN A 1 432 ? -13.943 -7.391 14.937 1.00 98.56 432 ASN A CA 1
ATOM 3366 C C . ASN A 1 432 ? -12.441 -7.660 14.835 1.00 98.56 432 ASN A C 1
ATOM 3368 O O . ASN A 1 432 ? -12.005 -8.415 13.967 1.00 98.56 432 ASN A O 1
ATOM 3372 N N . ALA A 1 433 ? -11.643 -6.966 15.652 1.00 98.19 433 ALA A N 1
ATOM 3373 C CA . ALA A 1 433 ? -10.187 -7.112 15.647 1.00 98.19 433 ALA A CA 1
ATOM 3374 C C . ALA A 1 433 ? -9.511 -6.492 16.881 1.00 98.19 433 ALA A C 1
ATOM 3376 O O . ALA A 1 433 ? -9.918 -5.442 17.382 1.00 98.19 433 ALA A O 1
ATOM 3377 N N . ALA A 1 434 ? -8.392 -7.076 17.301 1.00 97.44 434 ALA A N 1
ATOM 3378 C CA . ALA A 1 434 ? -7.381 -6.391 18.094 1.00 97.44 434 ALA A CA 1
ATOM 3379 C C . ALA A 1 434 ? -6.446 -5.604 17.162 1.00 97.44 434 ALA A C 1
ATOM 3381 O O . ALA A 1 434 ? -5.792 -6.177 16.294 1.00 97.44 434 ALA A O 1
ATOM 3382 N N . ILE A 1 435 ? -6.400 -4.285 17.326 1.00 97.19 435 ILE A N 1
ATOM 3383 C CA . ILE A 1 435 ? -5.667 -3.356 16.465 1.00 97.19 435 ILE A CA 1
ATOM 3384 C C . ILE A 1 435 ? -4.434 -2.831 17.198 1.00 97.19 435 ILE A C 1
ATOM 3386 O O . ILE A 1 435 ? -4.539 -2.308 18.308 1.00 97.19 435 ILE A O 1
ATOM 3390 N N . MET A 1 436 ? -3.284 -2.882 16.534 1.00 95.06 436 MET A N 1
ATOM 3391 C CA . MET A 1 436 ? -2.029 -2.266 16.944 1.00 95.06 436 MET A CA 1
ATOM 3392 C C . MET A 1 436 ? -1.452 -1.439 15.791 1.00 95.06 436 MET A C 1
ATOM 3394 O O . MET A 1 436 ? -1.114 -1.979 14.744 1.00 95.06 436 MET A O 1
ATOM 3398 N N . ALA A 1 437 ? -1.313 -0.130 15.991 1.00 95.00 437 ALA A N 1
ATOM 3399 C CA . ALA A 1 437 ? -0.590 0.769 15.091 1.00 95.00 437 ALA A CA 1
ATOM 3400 C C . ALA A 1 437 ? 0.723 1.195 15.762 1.00 95.00 437 ALA A C 1
ATOM 3402 O O . ALA A 1 437 ? 0.705 2.017 16.681 1.00 95.00 437 ALA A O 1
ATOM 3403 N N . MET A 1 438 ? 1.844 0.598 15.347 1.00 93.12 438 MET A N 1
ATOM 3404 C CA . MET A 1 438 ? 3.126 0.687 16.057 1.00 93.12 438 MET A CA 1
ATOM 3405 C C . MET A 1 438 ? 3.709 2.099 16.065 1.00 93.12 438 MET A C 1
ATOM 3407 O O . MET A 1 438 ? 4.111 2.580 17.119 1.00 93.12 438 MET A O 1
ATOM 3411 N N . TYR A 1 439 ? 3.701 2.794 14.928 1.00 93.81 439 TYR A N 1
ATOM 3412 C CA . TYR A 1 439 ? 4.197 4.174 14.840 1.00 93.81 439 TYR A CA 1
ATOM 3413 C C . TYR A 1 439 ? 3.084 5.193 14.560 1.00 93.81 439 TYR A C 1
ATOM 3415 O O . TYR A 1 439 ? 3.222 6.382 14.874 1.00 93.81 439 TYR A O 1
ATOM 3423 N N . GLY A 1 440 ? 1.977 4.738 13.974 1.00 94.44 440 GLY A N 1
ATOM 3424 C CA . GLY A 1 440 ? 0.842 5.560 13.578 1.00 94.44 440 GLY A CA 1
ATOM 3425 C C . GLY A 1 440 ? -0.333 5.511 14.547 1.00 94.44 440 GLY A C 1
ATOM 3426 O O . GLY A 1 440 ? -0.175 5.482 15.770 1.00 94.44 440 GLY A O 1
ATOM 3427 N N . GLY A 1 441 ? -1.533 5.551 13.972 1.00 94.69 441 GLY A N 1
ATOM 3428 C CA . GLY A 1 441 ? -2.788 5.481 14.711 1.00 94.69 441 GLY A CA 1
ATOM 3429 C C . GLY A 1 441 ? -3.845 4.654 13.997 1.00 94.69 441 GLY A C 1
ATOM 3430 O O . GLY A 1 441 ? -3.692 4.287 12.834 1.00 94.69 441 GLY A O 1
ATOM 3431 N N . PHE A 1 442 ? -4.950 4.386 14.689 1.00 96.56 442 PHE A N 1
ATOM 3432 C CA . PHE A 1 442 ? -6.169 3.920 14.035 1.00 96.56 442 PHE A CA 1
ATOM 3433 C C . PHE A 1 442 ? -6.945 5.143 13.533 1.00 96.56 442 PHE A C 1
ATOM 3435 O O . PHE A 1 442 ? -7.506 5.883 14.346 1.00 96.56 442 PHE A O 1
ATOM 3442 N N . ILE A 1 443 ? -6.927 5.404 12.222 1.00 96.00 443 ILE A N 1
ATOM 3443 C CA . ILE A 1 443 ? -7.405 6.657 11.604 1.00 96.00 443 ILE A CA 1
ATOM 3444 C C . ILE A 1 443 ? -8.444 6.421 10.505 1.00 96.00 443 ILE A C 1
ATOM 3446 O O . ILE A 1 443 ? -8.538 5.344 9.925 1.00 96.00 443 ILE A O 1
ATOM 3450 N N . SER A 1 444 ? -9.224 7.455 10.201 1.00 95.69 444 SER A N 1
ATOM 3451 C CA . SER A 1 444 ? -10.044 7.498 8.985 1.00 95.69 444 SER A CA 1
ATOM 3452 C C . SER A 1 444 ? -9.266 8.142 7.835 1.00 95.69 444 SER A C 1
ATOM 3454 O O . SER A 1 444 ? -8.478 9.061 8.057 1.00 95.69 444 SER A O 1
ATOM 3456 N N . HIS A 1 445 ? -9.505 7.699 6.601 1.00 94.69 445 HIS A N 1
ATOM 3457 C CA . HIS A 1 445 ? -8.940 8.305 5.395 1.00 94.69 445 HIS A CA 1
ATOM 3458 C C . HIS A 1 445 ? -9.651 9.640 5.069 1.00 94.69 445 HIS A C 1
ATOM 3460 O O . HIS A 1 445 ? -10.475 9.710 4.157 1.00 94.69 445 HIS A O 1
ATOM 3466 N N . TYR A 1 446 ? -9.383 10.695 5.846 1.00 92.25 446 TYR A N 1
ATOM 3467 C CA . TYR A 1 446 ? -10.066 11.995 5.734 1.00 92.25 446 TYR A CA 1
ATOM 3468 C C . TYR A 1 446 ? -9.514 12.922 4.638 1.00 92.25 446 TYR A C 1
ATOM 3470 O O . TYR A 1 446 ? -10.203 13.857 4.241 1.00 92.25 446 TYR A O 1
ATOM 3478 N N . TRP A 1 447 ? -8.293 12.697 4.143 1.00 92.94 447 TRP A N 1
ATOM 3479 C CA . TRP A 1 447 ? -7.681 13.570 3.129 1.00 92.94 447 TRP A CA 1
ATOM 3480 C C . TRP A 1 447 ? -8.245 13.370 1.724 1.00 92.94 447 TRP A C 1
ATOM 3482 O O . TRP A 1 447 ? -8.330 14.336 0.973 1.00 92.94 447 TRP A O 1
ATOM 3492 N N . GLN A 1 448 ? -8.721 12.169 1.404 1.00 92.19 448 GLN A N 1
ATOM 3493 C CA . GLN A 1 448 ? -9.549 11.933 0.230 1.00 92.19 448 GLN A CA 1
ATOM 3494 C C . GLN A 1 448 ? -11.021 12.135 0.614 1.00 92.19 448 GLN A C 1
ATOM 3496 O O . GLN A 1 448 ? -11.649 11.234 1.172 1.00 92.19 448 GLN A O 1
ATOM 3501 N N . ASN A 1 449 ? -11.567 13.327 0.362 1.00 93.25 449 ASN A N 1
ATOM 3502 C CA . ASN A 1 449 ? -12.936 13.716 0.730 1.00 93.25 449 ASN A CA 1
ATOM 3503 C C . ASN A 1 449 ? -13.670 14.459 -0.402 1.00 93.25 449 ASN A C 1
ATOM 3505 O O . ASN A 1 449 ? -13.064 14.814 -1.410 1.00 93.25 449 ASN A O 1
ATOM 3509 N N . ASN A 1 450 ? -14.980 14.684 -0.254 1.00 91.75 450 ASN A N 1
ATOM 3510 C CA . ASN A 1 450 ? -15.816 15.328 -1.281 1.00 91.75 450 ASN A CA 1
ATOM 3511 C C . ASN A 1 450 ? -16.381 16.711 -0.893 1.00 91.75 450 ASN A C 1
ATOM 3513 O O . ASN A 1 450 ? -17.431 17.120 -1.409 1.00 91.75 450 ASN A O 1
ATOM 3517 N N . LEU A 1 451 ? -15.715 17.424 0.016 1.00 94.38 451 LEU A N 1
ATOM 3518 C CA . LEU A 1 451 ? -16.134 18.760 0.430 1.00 94.38 451 LEU A CA 1
ATOM 3519 C C . LEU A 1 451 ? -15.944 19.796 -0.684 1.00 94.38 451 LEU A C 1
ATOM 3521 O O . LEU A 1 451 ? -14.977 19.733 -1.427 1.00 94.38 451 LEU A O 1
ATOM 3525 N N . THR A 1 452 ? -16.804 20.816 -0.754 1.00 91.56 452 THR A N 1
ATOM 3526 C CA . THR A 1 452 ? -16.627 21.965 -1.674 1.00 91.56 452 THR A CA 1
ATOM 3527 C C . THR A 1 452 ? -15.417 22.843 -1.333 1.00 91.56 452 THR A C 1
ATOM 3529 O O . THR A 1 452 ? -14.920 23.568 -2.185 1.00 91.56 452 THR A O 1
ATOM 3532 N N . ALA A 1 453 ? -14.976 22.821 -0.076 1.00 86.94 453 ALA A N 1
ATOM 3533 C CA . ALA A 1 453 ? -13.805 23.521 0.451 1.00 86.94 453 ALA A CA 1
ATOM 3534 C C . ALA A 1 453 ? -13.022 22.523 1.314 1.00 86.94 453 ALA A C 1
ATOM 3536 O O . ALA A 1 453 ? -13.664 21.667 1.917 1.00 86.94 453 ALA A O 1
ATOM 3537 N N . TYR A 1 454 ? -11.695 22.632 1.419 1.00 92.88 454 TYR A N 1
ATOM 3538 C CA . TYR A 1 454 ? -10.847 21.696 2.183 1.00 92.88 454 TYR A CA 1
ATOM 3539 C C . TYR A 1 454 ? -10.676 20.319 1.512 1.00 92.88 454 TYR A C 1
ATOM 3541 O O . TYR A 1 454 ? -10.601 19.296 2.192 1.00 92.88 454 TYR A O 1
ATOM 3549 N N . HIS A 1 455 ? -10.649 20.279 0.182 1.00 91.31 455 HIS A N 1
ATOM 3550 C CA . HIS A 1 455 ? -10.528 19.041 -0.595 1.00 91.31 455 HIS A CA 1
ATOM 3551 C C . HIS A 1 455 ? -9.259 18.982 -1.442 1.00 91.31 455 HIS A C 1
ATOM 3553 O O . HIS A 1 455 ? -8.837 17.878 -1.779 1.00 91.31 455 HIS A O 1
ATOM 3559 N N . ASP A 1 456 ? -8.650 20.125 -1.759 1.00 89.56 456 ASP A N 1
ATOM 3560 C CA . ASP A 1 456 ? -7.466 20.199 -2.613 1.00 89.56 456 ASP A CA 1
ATOM 3561 C C . ASP A 1 456 ? -6.194 20.427 -1.782 1.00 89.56 456 ASP A C 1
ATOM 3563 O O . ASP A 1 456 ? -6.222 21.000 -0.686 1.00 89.56 456 ASP A O 1
ATOM 3567 N N . TRP A 1 457 ? -5.049 19.996 -2.309 1.00 86.81 457 TRP A N 1
ATOM 3568 C CA . TRP A 1 457 ? -3.751 20.255 -1.690 1.00 86.81 457 TRP A CA 1
ATOM 3569 C C . TRP A 1 457 ? -3.429 21.756 -1.693 1.00 86.81 457 TRP A C 1
ATOM 3571 O O . TRP A 1 457 ? -2.760 22.242 -0.786 1.00 86.81 457 TRP A O 1
ATOM 3581 N N . ASN A 1 458 ? -3.926 22.512 -2.678 1.00 86.94 458 ASN A N 1
ATOM 3582 C CA . ASN A 1 458 ? -3.615 23.930 -2.874 1.00 86.94 458 ASN A CA 1
ATOM 3583 C C . ASN A 1 458 ? -4.713 24.898 -2.393 1.00 86.94 458 ASN A C 1
ATOM 3585 O O . ASN A 1 458 ? -4.703 26.071 -2.774 1.00 86.94 458 ASN A O 1
ATOM 3589 N N . ASP A 1 459 ? -5.597 24.467 -1.487 1.00 86.75 459 ASP A N 1
ATOM 3590 C CA . ASP A 1 459 ? -6.675 25.294 -0.913 1.00 86.75 459 ASP A CA 1
ATOM 3591 C C . ASP A 1 459 ? -6.174 26.521 -0.097 1.00 86.75 459 ASP A C 1
ATOM 3593 O O . ASP A 1 459 ? -6.967 27.254 0.497 1.00 86.75 459 ASP A O 1
ATOM 3597 N N . ASN A 1 460 ? -4.857 26.784 -0.066 1.00 84.88 460 ASN A N 1
ATOM 3598 C CA . ASN A 1 460 ? -4.195 27.910 0.612 1.00 84.88 460 ASN A CA 1
ATOM 3599 C C . ASN A 1 460 ? -4.552 28.019 2.100 1.00 84.88 460 ASN A C 1
ATOM 3601 O O . ASN A 1 460 ? -4.765 29.101 2.654 1.00 84.88 460 ASN A O 1
ATOM 3605 N N . LEU A 1 461 ? -4.628 26.867 2.757 1.00 84.94 461 LEU A N 1
ATOM 3606 C CA . LEU A 1 461 ? -5.015 26.768 4.153 1.00 84.94 461 LEU A CA 1
ATOM 3607 C C . LEU A 1 461 ? -3.821 27.053 5.064 1.00 84.94 461 LEU A C 1
ATOM 3609 O O . LEU A 1 461 ? -2.712 26.577 4.837 1.00 84.94 461 LEU A O 1
ATOM 3613 N N . ALA A 1 462 ? -4.071 27.745 6.178 1.00 83.94 462 ALA A N 1
ATOM 3614 C CA . ALA A 1 462 ? -3.056 28.001 7.207 1.00 83.94 462 ALA A CA 1
ATOM 3615 C C . ALA A 1 462 ? -2.516 26.720 7.882 1.00 83.94 462 ALA A C 1
ATOM 3617 O O . ALA A 1 462 ? -1.553 26.782 8.640 1.00 83.94 462 ALA A O 1
ATOM 3618 N N . TYR A 1 463 ? -3.148 25.572 7.625 1.00 77.31 463 TYR A N 1
ATOM 3619 C CA . TYR A 1 463 ? -2.820 24.266 8.194 1.00 77.31 463 TYR A CA 1
ATOM 3620 C C . TYR A 1 463 ? -1.961 23.387 7.269 1.00 77.31 463 TYR A C 1
ATOM 3622 O O . TYR A 1 463 ? -1.714 22.235 7.615 1.00 77.31 463 TYR A O 1
ATOM 3630 N N . GLY A 1 464 ? -1.525 23.900 6.113 1.00 79.69 464 GLY A N 1
ATOM 3631 C CA . GLY A 1 464 ? -0.761 23.133 5.125 1.00 79.69 464 GLY A CA 1
ATOM 3632 C C . GLY A 1 464 ? -1.632 22.222 4.252 1.00 79.69 464 GLY A C 1
ATOM 3633 O O . GLY A 1 464 ? -2.818 22.494 4.041 1.00 79.69 464 GLY A O 1
ATOM 3634 N N . TYR A 1 465 ? -1.031 21.150 3.731 1.00 85.31 465 TYR A N 1
ATOM 3635 C CA . TYR A 1 465 ? -1.654 20.215 2.793 1.00 85.31 465 TYR A CA 1
ATOM 3636 C C . TYR A 1 465 ? -2.492 19.159 3.520 1.00 85.31 465 TYR A C 1
ATOM 3638 O O . TYR A 1 465 ? -2.006 18.115 3.932 1.00 85.31 465 TYR A O 1
ATOM 3646 N N . ILE A 1 466 ? -3.783 19.425 3.705 1.00 87.69 466 ILE A N 1
ATOM 3647 C CA . ILE A 1 466 ? -4.637 18.545 4.524 1.00 87.69 466 ILE A CA 1
ATOM 3648 C C . ILE A 1 466 ? -5.455 17.532 3.717 1.00 87.69 466 ILE A C 1
ATOM 3650 O O . ILE A 1 466 ? -6.004 16.607 4.319 1.00 87.69 466 ILE A O 1
ATOM 3654 N N . ALA A 1 467 ? -5.560 17.717 2.400 1.00 90.75 467 ALA A N 1
ATOM 3655 C CA . ALA A 1 467 ? -6.391 16.940 1.482 1.00 90.75 467 ALA A CA 1
ATOM 3656 C C . ALA A 1 467 ? -5.643 16.680 0.170 1.00 90.75 467 ALA A C 1
ATOM 3658 O O . ALA A 1 467 ? -4.698 17.399 -0.136 1.00 90.75 467 ALA A O 1
ATOM 3659 N N . ASP A 1 468 ? -6.010 15.637 -0.570 1.00 89.81 468 ASP A N 1
ATOM 3660 C CA . ASP A 1 468 ? -5.240 15.156 -1.726 1.00 89.81 468 ASP A CA 1
ATOM 3661 C C . ASP A 1 468 ? -5.839 15.504 -3.094 1.00 89.81 468 ASP A C 1
ATOM 3663 O O . ASP A 1 468 ? -5.334 15.023 -4.099 1.00 89.81 468 ASP A O 1
ATOM 3667 N N . GLY A 1 469 ? -6.926 16.277 -3.160 1.00 89.50 469 GLY A N 1
ATOM 3668 C CA . GLY A 1 469 ? -7.552 16.686 -4.422 1.00 89.50 469 GLY A CA 1
ATOM 3669 C C . GLY A 1 469 ? -8.217 15.558 -5.218 1.00 89.50 469 GLY A C 1
ATOM 3670 O O . GLY A 1 469 ? -8.757 15.818 -6.293 1.00 89.50 469 GLY A O 1
ATOM 3671 N N . ARG A 1 470 ? -8.231 14.312 -4.718 1.00 88.94 470 ARG A N 1
ATOM 3672 C CA . ARG A 1 470 ? -8.715 13.140 -5.472 1.00 88.94 470 ARG A CA 1
ATOM 3673 C C . ARG A 1 470 ? -10.096 12.668 -5.031 1.00 88.94 470 ARG A C 1
ATOM 3675 O O . ARG A 1 470 ? -10.755 11.940 -5.768 1.00 88.94 470 ARG A O 1
ATOM 3682 N N . GLY A 1 471 ? -10.599 13.080 -3.868 1.00 89.31 471 GLY A N 1
ATOM 3683 C CA . GLY A 1 471 ? -11.850 12.527 -3.331 1.00 89.31 471 GLY A CA 1
ATOM 3684 C C . GLY A 1 471 ? -13.111 12.793 -4.163 1.00 89.31 471 GLY A C 1
ATOM 3685 O O . GLY A 1 471 ? -14.005 11.948 -4.193 1.00 89.31 471 GLY A O 1
ATOM 3686 N N . GLY A 1 472 ? -13.174 13.890 -4.921 1.00 88.62 472 GLY A N 1
ATOM 3687 C CA . GLY A 1 472 ? -14.251 14.162 -5.884 1.00 88.62 472 GLY A CA 1
ATOM 3688 C C . GLY A 1 472 ? -14.116 13.380 -7.195 1.00 88.62 472 GLY A C 1
ATOM 3689 O O . GLY A 1 472 ? -15.043 13.383 -8.008 1.00 88.62 472 GLY A O 1
ATOM 3690 N N . HIS A 1 473 ? -12.980 12.714 -7.390 1.00 87.81 473 HIS A N 1
ATOM 3691 C CA . HIS A 1 473 ? -12.640 11.881 -8.540 1.00 87.81 473 HIS A CA 1
ATOM 3692 C C . HIS A 1 473 ? -12.682 10.389 -8.220 1.00 87.81 473 HIS A C 1
ATOM 3694 O O . HIS A 1 473 ? -12.327 9.578 -9.073 1.00 87.81 473 HIS A O 1
ATOM 3700 N N . ARG A 1 474 ? -13.089 10.020 -7.002 1.00 84.88 474 ARG A N 1
ATOM 3701 C CA . ARG A 1 474 ? -13.207 8.638 -6.537 1.00 84.88 474 ARG A CA 1
ATOM 3702 C C . ARG A 1 474 ? -14.623 8.356 -6.059 1.00 84.88 474 ARG A C 1
ATOM 3704 O O . ARG A 1 474 ? -15.372 9.268 -5.707 1.00 84.88 474 ARG A O 1
ATOM 3711 N N . ASN A 1 475 ? -14.982 7.070 -6.033 1.00 81.25 475 ASN A N 1
ATOM 3712 C CA . ASN A 1 475 ? -16.288 6.597 -5.572 1.00 81.25 475 ASN A CA 1
ATOM 3713 C C . ASN A 1 475 ? -17.460 7.353 -6.239 1.00 81.25 475 ASN A C 1
ATOM 3715 O O . ASN A 1 475 ? -18.317 7.858 -5.538 1.00 81.25 475 ASN A O 1
ATOM 3719 N N . TYR A 1 476 ? -17.579 7.595 -7.543 1.00 79.00 476 TYR A N 1
ATOM 3720 C CA . TYR A 1 476 ? -17.084 6.926 -8.743 1.00 79.00 476 TYR A CA 1
ATOM 3721 C C . TYR A 1 476 ? -15.853 7.587 -9.372 1.00 79.00 476 TYR A C 1
ATOM 3723 O O . TYR A 1 476 ? -15.664 8.795 -9.236 1.00 79.00 476 TYR A O 1
ATOM 3731 N N . TYR A 1 477 ? -15.069 6.797 -10.109 1.00 82.12 477 TYR A N 1
ATOM 3732 C CA . TYR A 1 477 ? -13.873 7.283 -10.789 1.00 82.12 477 TYR A CA 1
ATOM 3733 C C . TYR A 1 477 ? -14.184 8.372 -11.834 1.00 82.12 477 TYR A C 1
ATOM 3735 O O . TYR A 1 477 ? -15.098 8.232 -12.655 1.00 82.12 477 TYR A O 1
ATOM 3743 N N . ARG A 1 478 ? -13.399 9.453 -11.799 1.00 83.50 478 ARG A N 1
ATOM 3744 C CA . ARG A 1 478 ? -13.355 10.525 -12.803 1.00 83.50 478 ARG A CA 1
ATOM 3745 C C . ARG A 1 478 ? -11.894 10.849 -13.089 1.00 83.50 478 ARG A C 1
ATOM 3747 O O . ARG A 1 478 ? -11.126 11.030 -12.150 1.00 83.50 478 ARG A O 1
ATOM 3754 N N . THR A 1 479 ? -11.537 10.982 -14.358 1.00 82.31 479 THR A N 1
ATOM 3755 C CA . THR A 1 479 ? -10.184 11.395 -14.773 1.00 82.31 479 THR A CA 1
ATOM 3756 C C . THR A 1 479 ? -9.817 12.768 -14.225 1.00 82.31 479 THR A C 1
ATOM 3758 O O . THR A 1 479 ? -10.710 13.581 -13.959 1.00 82.31 479 THR A O 1
ATOM 3761 N N . GLU A 1 480 ? -8.523 13.071 -14.166 1.00 83.38 480 GLU A N 1
ATOM 3762 C CA . GLU A 1 480 ? -8.008 14.404 -13.803 1.00 83.38 480 GLU A CA 1
ATOM 3763 C C . GLU A 1 480 ? -8.524 15.507 -14.745 1.00 83.38 480 GLU A C 1
ATOM 3765 O O . GLU A 1 480 ? -8.852 16.610 -14.316 1.00 83.38 480 GLU A O 1
ATOM 3770 N N . ASN A 1 481 ? -8.742 15.175 -16.022 1.00 85.25 481 ASN A N 1
ATOM 3771 C CA . ASN A 1 481 ? -9.257 16.100 -17.043 1.00 85.25 481 ASN A CA 1
ATOM 3772 C C . ASN A 1 481 ? -10.732 16.517 -16.864 1.00 85.25 481 ASN A C 1
ATOM 3774 O O . ASN A 1 481 ? -11.245 17.358 -17.607 1.00 85.25 481 ASN A O 1
ATOM 3778 N N . GLN A 1 482 ? -11.456 15.904 -15.927 1.00 86.50 482 GLN A N 1
ATOM 3779 C CA . GLN A 1 482 ? -12.838 16.255 -15.611 1.00 86.50 482 GLN A CA 1
ATOM 3780 C C . GLN A 1 482 ? -12.885 16.943 -14.260 1.00 86.50 482 GLN A C 1
ATOM 3782 O O . GLN A 1 482 ? -12.252 16.482 -13.329 1.00 86.50 482 GLN A O 1
ATOM 3787 N N . ASN A 1 483 ? -13.743 17.949 -14.084 1.00 88.75 483 ASN A N 1
ATOM 3788 C CA . ASN A 1 483 ? -13.966 18.490 -12.743 1.00 88.75 483 ASN A CA 1
ATOM 3789 C C . ASN A 1 483 ? -14.431 17.379 -11.785 1.00 88.75 483 ASN A C 1
ATOM 3791 O O . ASN A 1 483 ? -15.409 16.668 -12.080 1.00 88.75 483 ASN A O 1
ATOM 3795 N N . GLY A 1 484 ? -13.753 17.262 -10.643 1.00 88.38 484 GLY A N 1
ATOM 3796 C CA . GLY A 1 484 ? -14.177 16.427 -9.527 1.00 88.38 484 GLY A CA 1
ATOM 3797 C C . GLY A 1 484 ? -15.532 16.867 -8.972 1.00 88.38 484 GLY A C 1
ATOM 3798 O O . GLY A 1 484 ? -15.947 18.022 -9.089 1.00 88.38 484 GLY A O 1
ATOM 3799 N N . LEU A 1 485 ? -16.267 15.923 -8.388 1.00 90.88 485 LEU A N 1
ATOM 3800 C CA . LEU A 1 485 ? -17.591 16.166 -7.820 1.00 90.88 485 LEU A CA 1
ATOM 3801 C C . LEU A 1 485 ? -17.504 16.478 -6.323 1.00 90.88 485 LEU A C 1
ATOM 3803 O O . LEU A 1 485 ? -17.793 15.626 -5.477 1.00 90.88 485 LEU A O 1
ATOM 3807 N N . TYR A 1 486 ? -17.162 17.732 -6.045 1.00 92.50 486 TYR A N 1
ATOM 3808 C CA . TYR A 1 486 ? -17.076 18.345 -4.720 1.00 92.50 486 TYR A CA 1
ATOM 3809 C C . TYR A 1 486 ? -18.350 19.125 -4.413 1.00 92.50 486 TYR A C 1
ATOM 3811 O O . TYR A 1 486 ? -18.420 20.333 -4.616 1.00 92.50 486 TYR A O 1
ATOM 3819 N N . ASN A 1 487 ? -19.413 18.426 -4.027 1.00 87.75 487 ASN A N 1
ATOM 3820 C CA . ASN A 1 487 ? -20.750 19.011 -3.891 1.00 87.75 487 ASN A CA 1
ATOM 3821 C C . ASN A 1 487 ? -21.283 19.018 -2.456 1.00 87.75 487 ASN A C 1
ATOM 3823 O O . ASN A 1 487 ? -22.397 19.496 -2.234 1.00 87.75 487 ASN A O 1
ATOM 3827 N N . ASN A 1 488 ? -20.514 18.507 -1.495 1.00 85.50 488 ASN A N 1
ATOM 3828 C CA . ASN A 1 488 ? -20.965 18.404 -0.119 1.00 85.50 488 ASN A CA 1
ATOM 3829 C C . ASN A 1 488 ? -20.371 19.499 0.770 1.00 85.50 488 ASN A C 1
ATOM 3831 O O . ASN A 1 488 ? -19.247 19.957 0.588 1.00 85.50 488 ASN A O 1
ATOM 3835 N N . THR A 1 489 ? -21.128 19.873 1.798 1.00 90.50 489 THR A N 1
ATOM 3836 C CA . THR A 1 489 ? -20.663 20.746 2.885 1.00 90.50 489 THR A CA 1
ATOM 3837 C C . THR A 1 489 ? -20.080 19.960 4.067 1.00 90.50 489 THR A C 1
ATOM 3839 O O . THR A 1 489 ? -19.547 20.566 4.989 1.00 90.50 489 THR A O 1
ATOM 3842 N N . ASN A 1 490 ? -20.190 18.626 4.056 1.00 92.88 490 ASN A N 1
ATOM 3843 C CA . ASN A 1 490 ? -19.586 17.682 5.003 1.00 92.88 490 ASN A CA 1
ATOM 3844 C C . ASN A 1 490 ? -19.371 16.307 4.322 1.00 92.88 490 ASN A C 1
ATOM 3846 O O . ASN A 1 490 ? -20.063 15.987 3.359 1.00 92.88 490 ASN A O 1
ATOM 3850 N N . ASP A 1 491 ? -18.465 15.478 4.833 1.00 94.81 491 ASP A N 1
ATOM 3851 C CA . ASP A 1 491 ? -18.213 14.113 4.339 1.00 94.81 491 ASP A CA 1
ATOM 3852 C C . ASP A 1 491 ? -18.272 13.136 5.521 1.00 94.81 491 ASP A C 1
ATOM 3854 O O . ASP A 1 491 ? -17.292 12.490 5.905 1.00 94.81 491 ASP A O 1
ATOM 3858 N N . LYS A 1 492 ? -19.435 13.111 6.182 1.00 95.88 492 LYS A N 1
ATOM 3859 C CA . LYS A 1 492 ? -19.719 12.191 7.283 1.00 95.88 492 LYS A CA 1
ATOM 3860 C C . LYS A 1 492 ? -20.105 10.826 6.729 1.00 95.88 492 LYS A C 1
ATOM 3862 O O . LYS A 1 492 ? -21.108 10.714 6.042 1.00 95.88 492 LYS A O 1
ATOM 3867 N N . ARG A 1 493 ? -19.332 9.794 7.052 1.00 96.38 493 ARG A N 1
ATOM 3868 C CA . ARG A 1 493 ? -19.406 8.453 6.444 1.00 96.38 493 ARG A CA 1
ATOM 3869 C C . ARG A 1 493 ? -20.136 7.416 7.306 1.00 96.38 493 ARG A C 1
ATOM 3871 O O . ARG A 1 493 ? -20.325 6.278 6.891 1.00 96.38 493 ARG A O 1
ATOM 3878 N N . GLY A 1 494 ? -20.599 7.827 8.486 1.00 96.81 494 GLY A N 1
ATOM 3879 C CA . GLY A 1 494 ? -21.350 6.994 9.426 1.00 96.81 494 GLY A CA 1
ATOM 3880 C C . GLY A 1 494 ? -20.624 6.813 10.757 1.00 96.81 494 GLY A C 1
ATOM 3881 O O . GLY A 1 494 ? -20.006 7.755 11.265 1.00 96.81 494 GLY A O 1
ATOM 3882 N N . VAL A 1 495 ? -20.706 5.608 11.312 1.00 97.38 495 VAL A N 1
ATOM 3883 C CA . VAL A 1 495 ? -20.191 5.196 12.619 1.00 97.38 495 VAL A CA 1
ATOM 3884 C C . VAL A 1 495 ? -19.229 4.017 12.460 1.00 97.38 495 VAL A C 1
ATOM 3886 O O . VAL A 1 495 ? -19.494 3.064 11.736 1.00 97.38 495 VAL A O 1
ATOM 3889 N N . VAL A 1 496 ? -18.108 4.047 13.174 1.00 97.94 496 VAL A N 1
ATOM 3890 C CA . VAL A 1 496 ? -17.236 2.878 13.322 1.00 97.94 496 VAL A CA 1
ATOM 3891 C C . VAL A 1 496 ? -17.752 2.031 14.478 1.00 97.94 496 VAL A C 1
ATOM 3893 O O . VAL A 1 496 ? -17.646 2.448 15.632 1.00 97.94 496 VAL A O 1
ATOM 3896 N N . HIS A 1 497 ? -18.282 0.853 14.165 1.00 97.62 497 HIS A N 1
ATOM 3897 C CA . HIS A 1 497 ? -18.696 -0.170 15.120 1.00 97.62 497 HIS A CA 1
ATOM 3898 C C . HIS A 1 497 ? -17.537 -1.134 15.365 1.00 97.62 497 HIS A C 1
ATOM 3900 O O . HIS A 1 497 ? -17.360 -2.105 14.632 1.00 97.62 497 HIS A O 1
ATOM 3906 N N . LEU A 1 498 ? -16.731 -0.860 16.386 1.00 97.25 498 LEU A N 1
ATOM 3907 C CA . LEU A 1 498 ? -15.593 -1.707 16.731 1.00 97.25 498 LEU A CA 1
ATOM 3908 C C . LEU A 1 498 ? -15.924 -2.556 17.954 1.00 97.25 498 LEU A C 1
ATOM 3910 O O . LEU A 1 498 ? -16.279 -2.009 18.991 1.00 97.25 498 LEU A O 1
ATOM 3914 N N . TRP A 1 499 ? -15.744 -3.866 17.836 1.00 97.44 499 TRP A N 1
ATOM 3915 C CA . TRP A 1 499 ? -15.680 -4.804 18.955 1.00 97.44 499 TRP A CA 1
ATOM 3916 C C . TRP A 1 499 ? -14.293 -5.426 18.949 1.00 97.44 499 TRP A C 1
ATOM 3918 O O . TRP A 1 499 ? -13.958 -6.202 18.058 1.00 97.44 499 TRP A O 1
ATOM 3928 N N . GLY A 1 500 ? -13.441 -5.010 19.878 1.00 95.56 500 GLY A N 1
ATOM 3929 C CA . GLY A 1 500 ? -12.028 -5.341 19.786 1.00 95.56 500 GLY A CA 1
ATOM 3930 C C . GLY A 1 500 ? -11.159 -4.583 20.771 1.00 95.56 500 GLY A C 1
ATOM 3931 O O . GLY A 1 500 ? -11.586 -4.223 21.865 1.00 95.56 500 GLY A O 1
ATOM 3932 N N . SER A 1 501 ? -9.921 -4.305 20.375 1.00 94.06 501 SER A N 1
ATOM 3933 C CA . SER A 1 501 ? -9.027 -3.421 21.127 1.00 94.06 501 SER A CA 1
ATOM 3934 C C . SER A 1 501 ? -8.240 -2.523 20.181 1.00 94.06 501 SER A C 1
ATOM 3936 O O . SER A 1 501 ? -8.087 -2.845 19.008 1.00 94.06 501 SER A O 1
ATOM 3938 N N . ILE A 1 502 ? -7.768 -1.377 20.672 1.00 94.31 502 ILE A N 1
ATOM 3939 C CA . ILE A 1 502 ? -6.927 -0.456 19.901 1.00 94.31 502 ILE A CA 1
ATOM 3940 C C . ILE A 1 502 ? -5.725 -0.073 20.759 1.00 94.31 502 ILE A C 1
ATOM 3942 O O . ILE A 1 502 ? -5.886 0.460 21.858 1.00 94.31 502 ILE A O 1
ATOM 3946 N N . VAL A 1 503 ? -4.533 -0.288 20.219 1.00 91.94 503 VAL A N 1
ATOM 3947 C CA . VAL A 1 503 ? -3.251 0.174 20.750 1.00 91.94 503 VAL A CA 1
ATOM 3948 C C . VAL A 1 503 ? -2.572 0.998 19.659 1.00 91.94 503 VAL A C 1
ATOM 3950 O O . VAL A 1 503 ? -2.529 0.589 18.502 1.00 91.94 503 VAL A O 1
ATOM 3953 N N . GLN A 1 504 ? -2.101 2.196 19.989 1.00 91.81 504 GLN A N 1
ATOM 3954 C CA . GLN A 1 504 ? -1.558 3.130 19.003 1.00 91.81 504 GLN A CA 1
ATOM 3955 C C . GLN A 1 504 ? -0.553 4.087 19.638 1.00 91.81 504 GLN A C 1
ATOM 3957 O O . GLN A 1 504 ? -0.779 4.546 20.757 1.00 91.81 504 GLN A O 1
ATOM 3962 N N . GLN A 1 505 ? 0.502 4.438 18.901 1.00 90.00 505 GLN A N 1
ATOM 3963 C CA . GLN A 1 505 ? 1.488 5.436 19.334 1.00 90.00 505 GLN A CA 1
ATOM 3964 C C . GLN A 1 505 ? 0.906 6.848 19.264 1.00 90.00 505 GLN A C 1
ATOM 3966 O O . GLN A 1 505 ? 1.138 7.681 20.140 1.00 90.00 505 GLN A O 1
ATOM 3971 N N . LYS A 1 506 ? 0.140 7.135 18.206 1.00 88.81 506 LYS A N 1
ATOM 3972 C CA . LYS A 1 506 ? -0.517 8.426 17.996 1.00 88.81 506 LYS A CA 1
ATOM 3973 C C . LYS A 1 506 ? -2.024 8.250 18.057 1.00 88.81 506 LYS A C 1
ATOM 3975 O O . LYS A 1 506 ? -2.579 7.334 17.459 1.00 88.81 506 LYS A O 1
ATOM 3980 N N . ARG A 1 507 ? -2.714 9.166 18.745 1.00 86.00 507 ARG A N 1
ATOM 3981 C CA . ARG A 1 507 ? -4.181 9.185 18.767 1.00 86.00 507 ARG A CA 1
ATOM 3982 C C . ARG A 1 507 ? -4.712 9.407 17.355 1.00 86.00 507 ARG A C 1
ATOM 3984 O O . ARG A 1 507 ? -4.566 10.494 16.800 1.00 86.00 507 ARG A O 1
ATOM 3991 N N . GLY A 1 508 ? -5.393 8.408 16.813 1.00 88.38 508 GLY A N 1
ATOM 3992 C CA . GLY A 1 508 ? -5.991 8.525 15.499 1.00 88.38 508 GLY A CA 1
ATOM 3993 C C . GLY A 1 508 ? -7.311 9.312 15.465 1.00 88.38 508 GLY A C 1
ATOM 3994 O O . GLY A 1 508 ? -8.181 9.196 16.342 1.00 88.38 508 GLY A O 1
ATOM 3995 N N . TYR A 1 509 ? -7.464 10.139 14.428 1.00 90.25 509 TYR A N 1
ATOM 3996 C CA . TYR A 1 509 ? -8.669 10.921 14.167 1.00 90.25 509 TYR A CA 1
ATOM 3997 C C . TYR A 1 509 ? -9.672 10.127 13.315 1.00 90.25 509 TYR A C 1
ATOM 3999 O O . TYR A 1 509 ? -9.404 9.787 12.162 1.00 90.25 509 TYR A O 1
ATOM 4007 N N . MET A 1 510 ? -10.858 9.877 13.879 1.00 93.50 510 MET A N 1
ATOM 4008 C CA . MET A 1 510 ? -11.994 9.310 13.135 1.00 93.50 510 MET A CA 1
ATOM 4009 C C . MET A 1 510 ? -12.868 10.368 12.483 1.00 93.50 510 MET A C 1
ATOM 4011 O O . MET A 1 510 ? -13.408 10.110 11.422 1.00 93.50 510 MET A O 1
ATOM 4015 N N . LEU A 1 511 ? -13.005 11.540 13.103 1.00 93.06 511 LEU A N 1
ATOM 4016 C CA . LEU A 1 511 ? -13.773 12.665 12.583 1.00 93.06 511 LEU A CA 1
ATOM 4017 C C . LEU A 1 511 ? -12.909 13.918 12.667 1.00 93.06 511 LEU A C 1
ATOM 4019 O O . LEU A 1 511 ? -12.359 14.220 13.729 1.00 93.06 511 LEU A O 1
ATOM 4023 N N . ARG A 1 512 ? -12.788 14.637 11.554 1.00 91.81 512 ARG A N 1
ATOM 4024 C CA . ARG A 1 512 ? -12.134 15.947 11.474 1.00 91.81 512 ARG A CA 1
ATOM 4025 C C . ARG A 1 512 ? -13.205 16.998 11.205 1.00 91.81 512 ARG A C 1
ATOM 4027 O O . ARG A 1 512 ? -13.913 16.892 10.210 1.00 91.81 512 ARG A O 1
ATOM 4034 N N . ASN A 1 513 ? -13.360 17.971 12.093 1.00 90.44 513 ASN A N 1
ATOM 4035 C CA . ASN A 1 513 ? -14.461 18.935 12.053 1.00 90.44 513 ASN A CA 1
ATOM 4036 C C . ASN A 1 513 ? -14.057 20.307 12.621 1.00 90.44 513 ASN A C 1
ATOM 4038 O O . ASN A 1 513 ? -12.904 20.519 12.998 1.00 90.44 513 ASN A O 1
ATOM 4042 N N . PHE A 1 514 ? -15.011 21.242 12.668 1.00 87.00 514 PHE A N 1
ATOM 4043 C CA . PHE A 1 514 ? -14.849 22.545 13.316 1.00 87.00 514 PHE A CA 1
ATOM 4044 C C . PHE A 1 514 ? -14.857 22.447 14.860 1.00 87.00 514 PHE A C 1
ATOM 4046 O O . PHE A 1 514 ? -15.777 21.835 15.409 1.00 87.00 514 PHE A O 1
ATOM 4053 N N . PRO A 1 515 ? -13.931 23.127 15.575 1.00 81.88 515 PRO A N 1
ATOM 4054 C CA . PRO A 1 515 ? -12.742 23.814 15.067 1.00 81.88 515 PRO A CA 1
ATOM 4055 C C . PRO A 1 515 ? -11.632 22.829 14.691 1.00 81.88 515 PRO A C 1
ATOM 4057 O O . PRO A 1 515 ? -11.325 21.897 15.428 1.00 81.88 515 PRO A O 1
ATOM 4060 N N . GLY A 1 516 ? -10.994 23.069 13.550 1.00 84.62 516 GLY A N 1
ATOM 4061 C CA . GLY A 1 516 ? -9.964 22.189 13.021 1.00 84.62 516 GLY A CA 1
ATOM 4062 C C . GLY A 1 516 ? -9.642 22.515 11.565 1.00 84.62 516 GLY A C 1
ATOM 4063 O O . GLY A 1 516 ? -10.249 23.422 10.991 1.00 84.62 516 GLY A O 1
ATOM 4064 N N . PRO A 1 517 ? -8.700 21.779 10.955 1.00 87.25 517 PRO A N 1
ATOM 4065 C CA . PRO A 1 517 ? -8.300 22.022 9.570 1.00 87.25 517 PRO A CA 1
ATOM 4066 C C . PRO A 1 517 ? -9.443 21.780 8.580 1.00 87.25 517 PRO A C 1
ATOM 4068 O O . PRO A 1 517 ? -9.533 22.459 7.565 1.00 87.25 517 PRO A O 1
ATOM 4071 N N . TYR A 1 518 ? -10.358 20.873 8.926 1.00 91.38 518 TYR A N 1
ATOM 4072 C CA . TYR A 1 518 ? -11.627 20.671 8.239 1.00 91.38 518 TYR A CA 1
ATOM 4073 C C . TYR A 1 518 ? -12.710 21.485 8.935 1.00 91.38 518 TYR A C 1
ATOM 4075 O O . TYR A 1 518 ? -13.433 20.977 9.792 1.00 91.38 518 TYR A O 1
ATOM 4083 N N . ASN A 1 519 ? -12.796 22.770 8.596 1.00 90.31 519 ASN A N 1
ATOM 4084 C CA . ASN A 1 519 ? -13.683 23.719 9.262 1.00 90.31 519 ASN A CA 1
ATOM 4085 C C . ASN A 1 519 ? -15.139 23.608 8.766 1.00 90.31 519 ASN A C 1
ATOM 4087 O O . ASN A 1 519 ? -15.722 24.550 8.229 1.00 90.31 519 ASN A O 1
ATOM 4091 N N . VAL A 1 520 ? -15.719 22.422 8.926 1.00 91.19 520 VAL A N 1
ATOM 4092 C CA . VAL A 1 520 ? -17.104 22.108 8.574 1.00 91.19 520 VAL A CA 1
ATOM 4093 C C . VAL A 1 520 ? -17.752 21.262 9.669 1.00 91.19 520 VAL A C 1
ATOM 4095 O O . VAL A 1 520 ? -17.071 20.624 10.475 1.00 91.19 520 VAL A O 1
ATOM 4098 N N . SER A 1 521 ? -19.083 21.257 9.706 1.00 92.00 521 SER A N 1
ATOM 4099 C CA . SER A 1 521 ? -19.884 20.451 10.631 1.00 92.00 521 SER A CA 1
ATOM 4100 C C . SER A 1 521 ? -20.894 19.615 9.837 1.00 92.00 521 SER A C 1
ATOM 4102 O O . SER A 1 521 ? -21.527 20.168 8.934 1.00 92.00 521 SER A O 1
ATOM 4104 N N . PRO A 1 522 ? -21.068 18.311 10.128 1.00 91.56 522 PRO A N 1
ATOM 4105 C CA . PRO A 1 522 ? -20.431 17.526 11.197 1.00 91.56 522 PRO A CA 1
ATOM 4106 C C . PRO A 1 522 ? -18.942 17.186 11.000 1.00 91.56 522 PRO A C 1
ATOM 4108 O O . PRO A 1 522 ? -18.306 16.796 11.976 1.00 91.56 522 PRO A O 1
ATOM 4111 N N . GLY A 1 523 ? -18.372 17.333 9.799 1.00 94.00 523 GLY A N 1
ATOM 4112 C CA . GLY A 1 523 ? -16.951 17.054 9.534 1.00 94.00 523 GLY A CA 1
ATOM 4113 C C . GLY A 1 523 ? -16.699 16.079 8.382 1.00 94.00 523 GLY A C 1
ATOM 4114 O O . GLY A 1 523 ? -17.577 15.854 7.551 1.00 94.00 523 GLY A O 1
ATOM 4115 N N . VAL A 1 524 ? -15.499 15.493 8.370 1.00 95.44 524 VAL A N 1
ATOM 4116 C CA . VAL A 1 524 ? -15.044 14.418 7.471 1.00 95.44 524 VAL A CA 1
ATOM 4117 C C . VAL A 1 524 ? -14.671 13.185 8.293 1.00 95.44 524 VAL A C 1
ATOM 4119 O O . VAL A 1 524 ? -13.853 13.294 9.211 1.00 95.44 524 VAL A O 1
ATOM 4122 N N . GLY A 1 525 ? -15.256 12.028 7.976 1.00 95.88 525 GLY A N 1
ATOM 4123 C CA . GLY A 1 525 ? -14.980 10.749 8.644 1.00 95.88 525 GLY A CA 1
ATOM 4124 C C . GLY A 1 525 ? -16.186 10.177 9.399 1.00 95.88 525 GLY A C 1
ATOM 4125 O O . GLY A 1 525 ? -17.303 10.243 8.896 1.00 95.88 525 GLY A O 1
ATOM 4126 N N . TYR A 1 526 ? -15.991 9.611 10.593 1.00 97.44 526 TYR A N 1
ATOM 4127 C CA . TYR A 1 526 ? -16.963 8.754 11.288 1.00 97.44 526 TYR A CA 1
ATOM 4128 C C . TYR A 1 526 ? -17.142 9.103 12.767 1.00 97.44 526 TYR A C 1
ATOM 4130 O O . TYR A 1 526 ? -16.217 9.571 13.429 1.00 97.44 526 TYR A O 1
ATOM 4138 N N . ASP A 1 527 ? -18.338 8.857 13.304 1.00 95.25 527 ASP A N 1
ATOM 4139 C CA . ASP A 1 527 ? -18.526 8.744 14.756 1.00 95.25 527 ASP A CA 1
ATOM 4140 C C . ASP A 1 527 ? -17.961 7.416 15.262 1.00 95.25 527 ASP A C 1
ATOM 4142 O O . ASP A 1 527 ? -17.631 6.519 14.487 1.00 95.25 527 ASP A O 1
ATOM 4146 N N . LYS A 1 528 ? -17.815 7.300 16.580 1.00 92.19 528 LYS A N 1
ATOM 4147 C CA . LYS A 1 528 ? -17.214 6.134 17.225 1.00 92.19 528 LYS A CA 1
ATOM 4148 C C . LYS A 1 528 ? -18.267 5.396 18.031 1.00 92.19 528 LYS A C 1
ATOM 4150 O O . LYS A 1 528 ? -18.919 6.009 18.871 1.00 92.19 528 LYS A O 1
ATOM 4155 N N . ASN A 1 529 ? -18.362 4.093 17.824 1.00 93.31 529 ASN A N 1
ATOM 4156 C CA . ASN A 1 529 ? -19.059 3.175 18.706 1.00 93.31 529 ASN A CA 1
ATOM 4157 C C . ASN A 1 529 ? -18.124 2.002 19.022 1.00 93.31 529 ASN A C 1
ATOM 4159 O O . ASN A 1 529 ? -18.038 1.032 18.268 1.00 93.31 529 ASN A O 1
ATOM 4163 N N . TYR A 1 530 ? -17.321 2.168 20.072 1.00 92.25 530 TYR A N 1
ATOM 4164 C CA . TYR A 1 530 ? -16.238 1.249 20.409 1.00 92.25 530 TYR A CA 1
ATOM 4165 C C . TYR A 1 530 ? -16.610 0.427 21.634 1.00 92.25 530 TYR A C 1
ATOM 4167 O O . TYR A 1 530 ? -16.918 0.975 22.690 1.00 92.25 530 TYR A O 1
ATOM 4175 N N . HIS A 1 531 ? -16.484 -0.880 21.493 1.00 92.75 531 HIS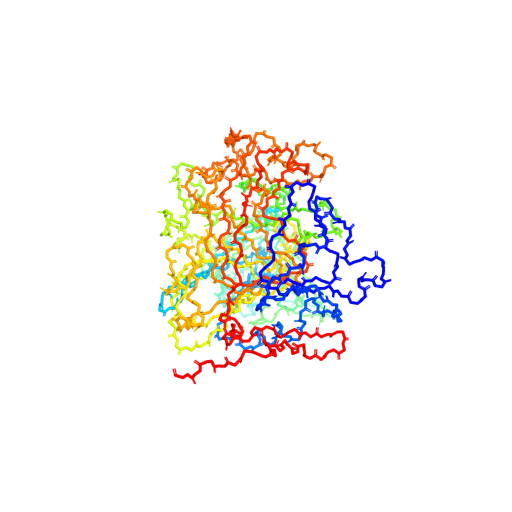 A N 1
ATOM 4176 C CA . HIS A 1 531 ? -16.698 -1.870 22.525 1.00 92.75 531 HIS A CA 1
ATOM 4177 C C . HIS A 1 531 ? -15.430 -2.703 22.672 1.00 92.75 531 HIS A C 1
ATOM 4179 O O . HIS A 1 531 ? -14.783 -3.070 21.687 1.00 92.75 531 HIS A O 1
ATOM 4185 N N . TYR A 1 532 ? -15.064 -2.993 23.916 1.00 91.94 532 TYR A N 1
ATOM 4186 C CA . TYR A 1 532 ? -13.979 -3.922 24.174 1.00 91.94 532 TYR A CA 1
ATOM 4187 C C . TYR A 1 532 ? -14.461 -5.354 23.925 1.00 91.94 532 TYR A C 1
ATOM 4189 O O . TYR A 1 532 ? -15.508 -5.745 24.438 1.00 91.94 532 TYR A O 1
ATOM 4197 N N . ASP A 1 533 ? -13.706 -6.125 23.147 1.00 93.06 533 ASP A N 1
ATOM 4198 C CA . ASP A 1 533 ? -13.948 -7.560 23.005 1.00 93.06 533 ASP A CA 1
ATOM 4199 C C . ASP A 1 533 ? -13.322 -8.306 24.190 1.00 93.06 533 ASP A C 1
ATOM 4201 O O . ASP A 1 533 ? -12.100 -8.452 24.287 1.00 93.06 533 ASP A O 1
ATOM 4205 N N . TRP A 1 534 ? -14.175 -8.771 25.102 1.00 91.31 534 TRP A N 1
ATOM 4206 C CA . TRP A 1 534 ? -13.766 -9.488 26.308 1.00 91.31 534 TRP A CA 1
ATOM 4207 C C . TRP A 1 534 ? -13.113 -10.840 26.019 1.00 91.31 534 TRP A C 1
ATOM 4209 O O . TRP A 1 534 ? -12.305 -11.298 26.830 1.00 91.31 534 TRP A O 1
ATOM 4219 N N . ASN A 1 535 ? -13.363 -11.435 24.847 1.00 92.62 535 ASN A N 1
ATOM 4220 C CA . ASN A 1 535 ? -12.704 -12.676 24.438 1.00 92.62 535 ASN A CA 1
ATOM 4221 C C . ASN A 1 535 ? -11.184 -12.502 24.331 1.00 92.62 535 ASN A C 1
ATOM 4223 O O . ASN A 1 535 ? -10.448 -13.440 24.622 1.00 92.62 535 ASN A O 1
ATOM 4227 N N . LEU A 1 536 ? -10.687 -11.294 24.029 1.00 91.62 536 LEU A N 1
ATOM 4228 C CA . LEU A 1 536 ? -9.250 -11.010 23.906 1.00 91.62 536 LEU A CA 1
ATOM 4229 C C . LEU A 1 536 ? -8.458 -11.222 25.206 1.00 91.62 536 LEU A C 1
ATOM 4231 O O . LEU A 1 536 ? -7.235 -11.332 25.156 1.00 91.62 536 LEU A O 1
ATOM 4235 N N . ARG A 1 537 ? -9.126 -11.278 26.366 1.00 85.62 537 ARG A N 1
ATOM 4236 C CA . ARG A 1 537 ? -8.475 -11.596 27.649 1.00 85.62 537 ARG A CA 1
ATOM 4237 C C . ARG A 1 537 ? -8.080 -13.066 27.761 1.00 85.62 537 ARG A C 1
ATOM 4239 O O . ARG A 1 537 ? -7.122 -13.382 28.457 1.00 85.62 537 ARG A O 1
ATOM 4246 N N . PHE A 1 538 ? -8.825 -13.942 27.094 1.00 85.31 538 PHE A N 1
ATOM 4247 C CA . PHE A 1 538 ? -8.691 -15.395 27.205 1.00 85.31 538 PHE A CA 1
ATOM 4248 C C . PHE A 1 538 ? -8.187 -16.031 25.906 1.00 85.31 538 PHE A C 1
ATOM 4250 O O . PHE A 1 538 ? -7.546 -17.077 25.929 1.00 85.31 538 PHE A O 1
ATOM 4257 N N . ASN A 1 539 ? -8.457 -15.380 24.776 1.00 88.69 539 ASN A N 1
ATOM 4258 C CA . ASN A 1 539 ? -8.162 -15.841 23.429 1.00 88.69 539 ASN A CA 1
ATOM 4259 C C . ASN A 1 539 ? -7.529 -14.697 22.606 1.00 88.69 539 ASN A C 1
ATOM 4261 O O . ASN A 1 539 ? -8.170 -14.166 21.695 1.00 88.69 539 ASN A O 1
ATOM 4265 N N . PRO A 1 540 ? -6.303 -14.247 22.945 1.00 91.44 540 PRO A N 1
ATOM 4266 C CA . PRO A 1 540 ? -5.625 -13.205 22.181 1.00 91.44 540 PRO A CA 1
ATOM 4267 C C . PRO A 1 540 ? -5.280 -13.692 20.761 1.00 91.44 540 PRO A C 1
ATOM 4269 O O . PRO A 1 540 ? -5.160 -14.902 20.535 1.00 91.44 540 PRO A O 1
ATOM 4272 N N . PRO A 1 541 ? -5.071 -12.775 19.795 1.00 95.38 541 PRO A N 1
ATOM 4273 C CA . PRO A 1 541 ? -4.630 -13.166 18.467 1.00 95.38 541 PRO A CA 1
ATOM 4274 C C . PRO A 1 541 ? -3.298 -13.937 18.511 1.00 95.38 541 PRO A C 1
ATOM 4276 O O . PRO A 1 541 ? -2.478 -13.702 19.406 1.00 95.38 541 PRO A O 1
ATOM 4279 N N . PRO A 1 542 ? -3.037 -14.835 17.545 1.00 95.06 542 PRO A N 1
ATOM 4280 C CA . PRO A 1 542 ? -1.805 -15.620 17.503 1.00 95.06 542 PRO A CA 1
ATOM 4281 C C . PRO A 1 542 ? -0.564 -14.723 17.562 1.00 95.06 542 PRO A C 1
ATOM 4283 O O . PRO A 1 542 ? -0.424 -13.810 16.750 1.00 95.06 542 PRO A O 1
ATOM 4286 N N . TYR A 1 543 ? 0.334 -14.973 18.518 1.00 92.12 543 TYR A N 1
ATOM 4287 C CA . TYR A 1 543 ? 1.566 -14.195 18.717 1.00 92.12 543 TYR A CA 1
ATOM 4288 C C . TYR A 1 543 ? 1.355 -12.686 18.934 1.00 92.12 543 TYR A C 1
ATOM 4290 O O . TYR A 1 543 ? 2.296 -11.915 18.776 1.00 92.12 543 TYR A O 1
ATOM 4298 N N . TYR A 1 544 ? 0.151 -12.233 19.302 1.00 87.19 544 TYR A N 1
ATOM 4299 C CA . TYR A 1 544 ? -0.081 -10.811 19.544 1.00 87.19 544 TYR A CA 1
ATOM 4300 C C . TYR A 1 544 ? 0.847 -10.292 20.662 1.00 87.19 544 TYR A C 1
ATOM 4302 O O . TYR A 1 544 ? 0.961 -10.953 21.694 1.00 87.19 544 TYR A O 1
ATOM 4310 N N . PRO A 1 545 ? 1.517 -9.138 20.486 1.00 84.62 545 PRO A N 1
ATOM 4311 C CA . PRO A 1 545 ? 2.497 -8.650 21.446 1.00 84.62 545 PRO A CA 1
ATOM 4312 C C . PRO A 1 545 ? 1.964 -8.448 22.865 1.00 84.62 545 PRO A C 1
ATOM 4314 O O . PRO A 1 545 ? 0.973 -7.741 23.073 1.00 84.62 545 PRO A O 1
ATOM 4317 N N . ASP A 1 546 ? 2.704 -8.972 23.842 1.00 77.75 546 ASP A N 1
ATOM 4318 C CA . ASP A 1 546 ? 2.512 -8.644 25.252 1.00 77.75 546 ASP A CA 1
ATOM 4319 C C . ASP A 1 546 ? 2.914 -7.194 25.557 1.00 77.75 546 ASP A C 1
ATOM 4321 O O . ASP A 1 546 ? 3.811 -6.619 24.933 1.00 77.75 546 ASP A O 1
ATOM 4325 N N . GLN A 1 547 ? 2.259 -6.606 26.560 1.00 74.94 547 GLN A N 1
ATOM 4326 C CA . GLN A 1 547 ? 2.619 -5.288 27.082 1.00 74.94 547 GLN A CA 1
ATOM 4327 C C . GLN A 1 547 ? 3.804 -5.415 28.039 1.00 74.94 547 GLN A C 1
ATOM 4329 O O . GLN A 1 547 ? 3.802 -6.292 28.904 1.00 74.94 547 GLN A O 1
ATOM 4334 N N . VAL A 1 548 ? 4.784 -4.519 27.925 1.00 73.75 548 VAL A N 1
ATOM 4335 C CA . VAL A 1 548 ? 5.951 -4.473 28.817 1.00 73.75 548 VAL A CA 1
ATOM 4336 C C . VAL A 1 548 ? 6.150 -3.072 29.393 1.00 73.75 548 VAL A C 1
ATOM 4338 O O . VAL A 1 548 ? 5.836 -2.072 28.742 1.00 73.75 548 VAL A O 1
ATOM 4341 N N . ASP A 1 549 ? 6.635 -2.998 30.629 1.00 75.19 549 ASP A N 1
ATOM 4342 C CA . ASP A 1 549 ? 6.993 -1.738 31.285 1.00 75.19 549 ASP A CA 1
ATOM 4343 C C . ASP A 1 549 ? 8.396 -1.258 30.867 1.00 75.19 549 ASP A C 1
ATOM 4345 O O . ASP A 1 549 ? 9.139 -1.966 30.185 1.00 75.19 549 ASP A O 1
ATOM 4349 N N . ILE A 1 550 ? 8.785 -0.057 31.313 1.00 74.56 550 ILE A N 1
ATOM 4350 C CA . ILE A 1 550 ? 10.123 0.527 31.077 1.00 74.56 550 ILE A CA 1
ATOM 4351 C C . ILE A 1 550 ? 11.305 -0.331 31.573 1.00 74.56 550 ILE A C 1
ATOM 4353 O O . ILE A 1 550 ? 12.449 -0.068 31.208 1.00 74.56 550 ILE A O 1
ATOM 4357 N N . ASN A 1 551 ? 11.051 -1.342 32.406 1.00 73.62 551 ASN A N 1
ATOM 4358 C CA . ASN A 1 551 ? 12.049 -2.263 32.944 1.00 73.62 551 ASN A CA 1
ATOM 4359 C C . ASN A 1 551 ? 12.032 -3.625 32.222 1.00 73.62 551 ASN A C 1
ATOM 4361 O O . ASN A 1 551 ? 12.663 -4.570 32.696 1.00 73.62 551 ASN A O 1
ATOM 4365 N N . ASN A 1 552 ? 11.327 -3.732 31.088 1.00 68.75 552 ASN A N 1
ATOM 4366 C CA . ASN A 1 552 ? 11.083 -4.962 30.330 1.00 68.75 552 ASN A CA 1
ATOM 4367 C C . ASN A 1 552 ? 10.346 -6.061 31.116 1.00 68.75 552 ASN A C 1
ATOM 4369 O O . ASN A 1 552 ? 10.407 -7.237 30.744 1.00 68.75 552 ASN A O 1
ATOM 4373 N N . ASN A 1 553 ? 9.624 -5.715 32.182 1.00 69.88 553 ASN A N 1
ATOM 4374 C CA . ASN A 1 553 ? 8.729 -6.667 32.825 1.00 69.88 553 ASN A CA 1
ATOM 4375 C C . ASN A 1 553 ? 7.446 -6.775 32.007 1.00 69.88 553 ASN A C 1
ATOM 4377 O O . ASN A 1 553 ? 6.862 -5.761 31.621 1.00 69.88 553 ASN A O 1
ATOM 4381 N N . ILE A 1 554 ? 6.972 -8.002 31.791 1.00 66.56 554 ILE A N 1
ATOM 4382 C CA . ILE A 1 554 ? 5.642 -8.231 31.224 1.00 66.56 554 ILE A CA 1
ATOM 4383 C C . ILE A 1 554 ? 4.610 -7.658 32.195 1.00 66.56 554 ILE A C 1
ATOM 4385 O O . ILE A 1 554 ? 4.562 -8.035 33.370 1.00 66.56 554 ILE A O 1
ATOM 4389 N N . ILE A 1 555 ? 3.776 -6.748 31.696 1.00 62.97 555 ILE A N 1
ATOM 4390 C CA . ILE A 1 555 ? 2.681 -6.164 32.459 1.00 62.97 555 ILE A CA 1
ATOM 4391 C C . ILE A 1 555 ? 1.580 -7.212 32.543 1.00 62.97 555 ILE A C 1
ATOM 4393 O O . ILE A 1 555 ? 0.763 -7.381 31.637 1.00 62.97 555 ILE A O 1
ATOM 4397 N N . LEU A 1 556 ? 1.558 -7.921 33.666 1.00 50.81 556 LEU A N 1
ATOM 4398 C CA . LEU A 1 556 ? 0.457 -8.797 34.029 1.00 50.81 556 LEU A CA 1
ATOM 4399 C C . LEU A 1 556 ? -0.773 -7.938 34.325 1.00 50.81 556 LEU A C 1
ATOM 4401 O O . LEU A 1 556 ? -0.900 -7.350 35.398 1.00 50.81 556 LEU A O 1
ATOM 4405 N N . LYS A 1 557 ? -1.713 -7.892 33.380 1.00 50.16 557 LYS A N 1
ATOM 4406 C CA . LYS A 1 557 ? -3.072 -7.444 33.680 1.00 50.16 557 LYS A CA 1
ATOM 4407 C C . LYS A 1 557 ? -3.782 -8.575 34.401 1.00 50.16 557 LYS A C 1
ATOM 4409 O O . LYS A 1 557 ? -4.251 -9.519 33.774 1.00 50.16 557 LYS A O 1
ATOM 4414 N N . MET A 1 558 ? -3.846 -8.490 35.725 1.00 36.62 558 MET A N 1
ATOM 4415 C CA . MET A 1 558 ? -4.769 -9.324 36.488 1.00 36.62 558 MET A CA 1
ATOM 4416 C C . MET A 1 558 ? -6.186 -9.037 35.976 1.00 36.62 558 MET A C 1
ATOM 4418 O O . MET A 1 558 ? -6.662 -7.910 36.089 1.00 36.62 558 MET A O 1
ATOM 4422 N N . ALA A 1 559 ? -6.826 -10.029 35.352 1.00 35.91 559 ALA A N 1
ATOM 4423 C CA . ALA A 1 559 ? -8.131 -9.853 34.714 1.00 35.91 559 ALA A CA 1
ATOM 4424 C C . ALA A 1 559 ? -9.240 -9.479 35.716 1.00 35.91 559 ALA A C 1
ATOM 4426 O O . ALA A 1 559 ? -10.207 -8.833 35.320 1.00 35.91 559 ALA A O 1
ATOM 4427 N N . SER A 1 560 ? -9.064 -9.799 36.998 1.00 33.25 560 SER A N 1
ATOM 4428 C CA . SER A 1 560 ? -9.811 -9.269 38.141 1.00 33.25 560 SER A CA 1
ATOM 4429 C C . SER A 1 560 ? -9.202 -9.834 39.436 1.00 33.25 560 SER A C 1
ATOM 4431 O O . SER A 1 560 ? -8.489 -10.840 39.421 1.00 33.25 560 SER A O 1
ATOM 4433 N N . TYR A 1 561 ? -9.467 -9.182 40.570 1.00 29.08 561 TYR A N 1
ATOM 4434 C CA . TYR A 1 561 ? -9.450 -9.813 41.890 1.00 29.08 561 TYR A CA 1
ATOM 4435 C C . TYR A 1 561 ? -10.909 -9.814 42.351 1.00 29.08 561 TYR A C 1
ATOM 4437 O O . TYR A 1 561 ? -11.425 -8.748 42.668 1.00 29.08 561 TYR A O 1
ATOM 4445 N N . GLY A 1 562 ? -11.584 -10.969 42.340 1.00 33.56 562 GLY A N 1
ATOM 4446 C CA . GLY A 1 562 ? -12.911 -11.102 42.959 1.00 33.56 562 GLY A CA 1
ATOM 4447 C C . GLY A 1 562 ? -14.105 -11.492 42.081 1.00 33.56 562 GLY A C 1
ATOM 4448 O O . GLY A 1 562 ? -15.203 -11.510 42.624 1.00 33.56 562 GLY A O 1
ATOM 4449 N N . GLU A 1 563 ? -13.951 -11.878 40.809 1.00 31.95 563 GLU A N 1
ATOM 4450 C CA . GLU A 1 563 ? -15.016 -12.668 40.166 1.00 31.95 563 GLU A CA 1
ATOM 4451 C C . GLU A 1 563 ? -14.945 -14.099 40.705 1.00 31.95 563 GLU A C 1
ATOM 4453 O O . GLU A 1 563 ? -14.101 -14.907 40.322 1.00 31.95 563 GLU A O 1
ATOM 4458 N N . LEU A 1 564 ? -15.788 -14.379 41.699 1.00 28.69 564 LEU A N 1
ATOM 4459 C CA . LEU A 1 564 ? -16.181 -15.742 42.013 1.00 28.69 564 LEU A CA 1
ATOM 4460 C C . LEU A 1 564 ? -16.972 -16.253 40.810 1.00 28.69 564 LEU A C 1
ATOM 4462 O O . LEU A 1 564 ? -18.025 -15.693 40.505 1.00 28.69 564 LEU A O 1
ATOM 4466 N N . ASP A 1 565 ? -16.492 -17.325 40.174 1.00 31.33 565 ASP A N 1
ATOM 4467 C CA . ASP A 1 565 ? -17.358 -18.218 39.408 1.00 31.33 565 ASP A CA 1
ATOM 4468 C C . ASP A 1 565 ? -18.578 -18.506 40.290 1.00 31.33 565 ASP A C 1
ATOM 4470 O O . ASP A 1 565 ? -18.478 -19.194 41.313 1.00 31.33 565 ASP A O 1
ATOM 4474 N N . ASN A 1 566 ? -19.735 -17.952 39.935 1.00 33.59 566 ASN A N 1
ATOM 4475 C CA . ASN A 1 566 ? -21.002 -18.387 40.504 1.00 33.59 566 ASN A CA 1
ATOM 4476 C C . ASN A 1 566 ? -21.387 -19.718 39.842 1.00 33.59 566 ASN A C 1
ATOM 4478 O O . ASN A 1 566 ? -22.424 -19.830 39.196 1.00 33.59 566 ASN A O 1
ATOM 4482 N N . ASP A 1 567 ? -20.537 -20.729 40.026 1.00 32.62 567 ASP A N 1
ATOM 4483 C CA . ASP A 1 567 ? -20.891 -22.128 39.844 1.00 32.62 567 ASP A CA 1
ATOM 4484 C C . ASP A 1 567 ? -21.728 -22.565 41.057 1.00 32.62 567 ASP A C 1
ATOM 4486 O O . ASP A 1 567 ? -21.209 -22.966 42.108 1.00 32.62 567 ASP A O 1
ATOM 4490 N N . LEU A 1 568 ? -23.051 -22.476 40.892 1.00 29.95 568 LEU A N 1
ATOM 4491 C CA . LEU A 1 568 ? -24.038 -23.303 41.591 1.00 29.95 568 LEU A CA 1
ATOM 4492 C C . LEU A 1 568 ? -25.033 -23.916 40.606 1.00 29.95 568 LEU A C 1
ATOM 4494 O O . LEU A 1 568 ? -25.747 -23.145 39.925 1.00 29.95 568 LEU A O 1
#

pLDDT: mean 86.11, std 12.33, range [28.69, 98.75]

Secondary structure (DSSP, 8-state):
-EESS-EE--TT--PPP-S-EEEEHHHHHTT-SEEE-TT--GGGGEEEETTEEEE-EEEEPPBPSS-HHHHHHHHHT-SEEEE--TTSS-TTS---EEEEEEEEETTEEEEEEEEE-PSP-B---EEEEEEE-SS--TT---TT-EEEES----BTTTBS-S-SEEEEESB-SSS-B-TTHHHHSS-TT-EEEEEETT-SSEEEEEEEEEEEE-SSEEEEEE-TT--EEE-SSS--PPTTEEEEEEETTS--SB-TTSTT-SGGGT-SS-SSSS----TTS------TTTTGGG-TT----TTT-HHHHHTSTTEEEEEEEEE--S-EEEEEETSEEEEEEEE-SEEEEEE-SEEEEE-SS-TT-EEEEE--EEEEEEEEETTS-TTSPPPPGGGT--S-EEEEEESS-EEE---TTTTHHHHTS---EEEEEEEEESSS-EEE--SS--BSSS-STTS--TT-----S-GGGTTTT--TTS-----BS-EEEEEEEEEEEEEESS---SEE-SSSSS--SS-EEEEEEEEE-GGGGTSPPTTPPPPBBTTS-B----S-S-------

Organism: NCBI:txid408172